Protein 4ZKQ (pdb70)

Structure (mmCIF, N/CA/C/O backbone):
data_4ZKQ
#
_entry.id   4ZKQ
#
_cell.length_a   69.561
_cell.length_b   75.835
_cell.length_c   106.985
_cell.angle_alpha   90.00
_cell.angle_beta   90.00
_cell.angle_gamma   90.00
#
_symmetry.space_group_name_H-M   'P 21 21 21'
#
loop_
_entity.id
_entity.type
_entity.pdbx_description
1 polymer 'Putative uncharacterized protein'
2 branched 2-acetamido-2-deoxy-beta-D-glucopyranose-(1-4)-2-acetamido-2-deoxy-beta-D-glucopyranose
3 water water
#
loop_
_atom_site.group_PDB
_atom_site.id
_atom_site.type_symbol
_atom_site.label_atom_id
_atom_site.label_alt_id
_atom_site.label_comp_id
_atom_site.label_asym_id
_atom_site.label_entity_id
_atom_site.label_seq_id
_atom_site.pdbx_PDB_ins_code
_atom_site.Cartn_x
_atom_site.Cartn_y
_atom_site.Cartn_z
_atom_site.occupancy
_atom_site.B_iso_or_equiv
_atom_site.auth_seq_id
_atom_site.auth_comp_id
_atom_site.auth_asym_id
_atom_site.auth_atom_id
_atom_site.pdbx_PDB_model_num
ATOM 1 N N . ALA A 1 14 ? 60.581 47.427 18.096 1.00 64.06 14 ALA A N 1
ATOM 2 C CA . ALA A 1 14 ? 60.066 48.684 17.562 1.00 72.80 14 ALA A CA 1
ATOM 3 C C . ALA A 1 14 ? 60.664 48.977 16.189 1.00 68.50 14 ALA A C 1
ATOM 4 O O . ALA A 1 14 ? 59.939 49.257 15.233 1.00 52.35 14 ALA A O 1
ATOM 10 N N . SER A 1 15 ? 61.989 48.902 16.104 1.00 65.42 15 SER A N 1
ATOM 11 C CA . SER A 1 15 ? 62.719 49.233 14.883 1.00 69.00 15 SER A CA 1
ATOM 12 C C . SER A 1 15 ? 62.334 48.362 13.684 1.00 64.32 15 SER A C 1
ATOM 13 O O . SER A 1 15 ? 62.460 48.793 12.534 1.00 41.60 15 SER A O 1
ATOM 21 N N . LYS A 1 16 ? 61.865 47.147 13.956 1.00 52.27 16 LYS A N 1
ATOM 22 C CA . LYS A 1 16 ? 61.652 46.146 12.910 1.00 53.70 16 LYS A CA 1
ATOM 23 C C . LYS A 1 16 ? 60.277 46.237 12.249 1.00 49.37 16 LYS A C 1
ATOM 24 O O . LYS A 1 16 ? 60.070 45.688 11.166 1.00 33.24 16 LYS A O 1
ATOM 32 N N . VAL A 1 17 ? 59.341 46.914 12.905 1.00 38.40 17 VAL A N 1
ATOM 33 C CA . VAL A 1 17 ? 57.993 47.081 12.364 1.00 38.91 17 VAL A CA 1
ATOM 34 C C . VAL A 1 17 ? 58.055 47.761 10.998 1.00 21.63 17 VAL A C 1
ATOM 35 O O . VAL A 1 17 ? 58.892 48.636 10.776 1.00 25.06 17 VAL A O 1
ATOM 48 N N . SER A 1 18 ? 57.185 47.355 10.077 1.00 23.32 18 SER A N 1
ATOM 49 C CA . SER A 1 18 ? 57.122 48.010 8.774 1.00 16.03 18 SER A CA 1
ATOM 50 C C . SER A 1 18 ? 56.898 49.505 8.926 1.00 16.84 18 SER A C 1
ATOM 51 O O . SER A 1 18 ? 56.141 49.938 9.793 1.00 16.49 18 SER A O 1
ATOM 59 N N . SER A 1 19 ? 57.562 50.284 8.078 1.00 14.85 19 SER A N 1
ATOM 60 C CA . SER A 1 19 ? 57.435 51.743 8.089 1.00 15.50 19 SER A CA 1
ATOM 61 C C . SER A 1 19 ? 56.464 52.214 7.012 1.00 15.95 19 SER A C 1
ATOM 62 O O . SER A 1 19 ? 56.315 53.421 6.788 1.00 17.04 19 SER A O 1
ATOM 70 N N . ARG A 1 20 ? 55.812 51.259 6.346 1.00 12.85 20 ARG A N 1
ATOM 71 C CA . ARG A 1 20 ? 54.973 51.552 5.187 1.00 14.34 20 ARG A CA 1
ATOM 72 C C . ARG A 1 20 ? 53.510 51.117 5.413 1.00 11.82 20 ARG A C 1
ATOM 73 O O . ARG A 1 20 ? 52.795 50.764 4.473 1.00 11.09 20 ARG A O 1
ATOM 94 N N . LEU A 1 21 ? 53.071 51.178 6.665 1.00 12.70 21 LEU A N 1
ATOM 95 C CA . LEU A 1 21 ? 51.699 50.837 7.045 1.00 9.78 21 LEU A CA 1
ATOM 96 C C . LEU A 1 21 ? 50.812 52.080 7.130 1.00 12.81 21 LEU A C 1
ATOM 97 O O . LEU A 1 21 ? 51.300 53.205 7.041 1.00 11.39 21 LEU A O 1
ATOM 113 N N . LEU A 1 22 ? 49.509 51.877 7.302 1.00 10.51 22 LEU A N 1
ATOM 114 C CA . LEU A 1 22 ? 48.596 52.990 7.535 1.00 12.93 22 LEU A CA 1
ATOM 115 C C . LEU A 1 22 ? 49.011 53.735 8.786 1.00 10.84 22 LEU A C 1
ATOM 116 O O . LEU A 1 22 ? 49.537 53.133 9.719 1.00 10.03 22 LEU A O 1
ATOM 132 N N . THR A 1 23 ? 48.765 55.041 8.808 1.00 11.27 23 THR A N 1
ATOM 133 C CA . THR A 1 23 ? 48.992 55.837 10.009 1.00 10.57 23 THR A CA 1
ATOM 134 C C . THR A 1 23 ? 47.829 56.795 10.184 1.00 10.17 23 THR A C 1
ATOM 135 O O . THR A 1 23 ? 47.042 57.009 9.257 1.00 11.54 23 THR A O 1
ATOM 146 N N . GLN A 1 24 ? 47.720 57.381 11.368 1.00 9.68 24 GLN A N 1
ATOM 147 C CA . GLN A 1 24 ? 46.644 58.326 11.617 1.00 12.06 24 GLN A CA 1
ATOM 148 C C . GLN A 1 24 ? 47.114 59.556 12.378 1.00 16.07 24 GLN A C 1
ATOM 149 O O . GLN A 1 24 ? 48.059 59.487 13.169 1.00 10.82 24 GLN A O 1
ATOM 163 N N . ASP A 1 25 ? 46.465 60.679 12.083 1.00 11.54 25 ASP A N 1
ATOM 164 C CA . ASP A 1 25 ? 46.565 61.902 12.874 1.00 12.47 25 ASP A CA 1
ATOM 165 C C . ASP A 1 25 ? 45.245 62.145 13.573 1.00 14.47 25 ASP A C 1
ATOM 166 O O . ASP A 1 25 ? 44.185 61.964 12.964 1.00 14.12 25 ASP A O 1
ATOM 175 N N . ILE A 1 26 ? 45.298 62.576 14.830 1.00 12.73 26 ILE A N 1
ATOM 176 C CA . ILE A 1 26 ? 44.134 63.194 15.459 1.00 12.62 26 ILE A CA 1
ATOM 177 C C . ILE A 1 26 ? 44.169 64.681 15.127 1.00 13.77 26 ILE A C 1
ATOM 178 O O . ILE A 1 26 ? 45.202 65.332 15.275 1.00 14.00 26 ILE A O 1
ATOM 194 N N . LEU A 1 27 ? 43.045 65.216 14.675 1.00 11.91 27 LEU A N 1
ATOM 195 C CA . LEU A 1 27 ? 43.003 66.602 14.231 1.00 14.85 27 LEU A CA 1
ATOM 196 C C . LEU A 1 27 ? 42.336 67.457 15.298 1.00 17.56 27 LEU A C 1
ATOM 197 O O . LEU A 1 27 ? 41.734 66.939 16.237 1.00 18.83 27 LEU A O 1
ATOM 213 N N . PHE A 1 28 ? 42.454 68.770 15.148 1.00 16.78 28 PHE A N 1
ATOM 214 C CA . PHE A 1 28 ? 41.850 69.705 16.086 1.00 16.97 28 PHE A CA 1
ATOM 215 C C . PHE A 1 28 ? 41.087 70.765 15.306 1.00 20.30 28 PHE A C 1
ATOM 216 O O . PHE A 1 28 ? 41.597 71.857 15.073 1.00 15.49 28 PHE A O 1
ATOM 233 N N . ARG A 1 29 ? 39.866 70.455 14.880 1.00 15.16 29 ARG A N 1
ATOM 234 C CA . ARG A 1 29 ? 39.152 71.399 14.039 1.00 11.03 29 ARG A CA 1
ATOM 235 C C . ARG A 1 29 ? 38.574 72.527 14.892 1.00 16.24 29 ARG A C 1
ATOM 236 O O . ARG A 1 29 ? 38.274 72.360 16.077 1.00 16.06 29 ARG A O 1
ATOM 257 N N . LYS A 1 30 ? 38.447 73.684 14.257 1.00 17.40 30 LYS A N 1
ATOM 258 C CA . LYS A 1 30 ? 38.033 74.918 14.909 1.00 18.81 30 LYS A CA 1
ATOM 259 C C . LYS A 1 30 ? 36.575 74.859 15.350 1.00 17.65 30 LYS A C 1
ATOM 260 O O . LYS A 1 30 ? 36.226 75.333 16.432 1.00 21.12 30 LYS A O 1
ATOM 279 N N . ASP A 1 31 ? 35.736 74.259 14.509 1.00 17.05 31 ASP A N 1
ATOM 280 C CA . ASP A 1 31 ? 34.291 74.209 14.726 1.00 19.46 31 ASP A CA 1
ATOM 281 C C . ASP A 1 31 ? 33.767 72.779 14.683 1.00 19.87 31 ASP A C 1
ATOM 282 O O . ASP A 1 31 ? 33.558 72.202 13.611 1.00 18.49 31 ASP A O 1
ATOM 291 N N . ARG A 1 32 ? 33.529 72.217 15.857 1.00 13.77 32 ARG A N 1
ATOM 292 C CA . ARG A 1 32 ? 33.087 70.834 15.955 1.00 19.68 32 ARG A CA 1
ATOM 293 C C . ARG A 1 32 ? 31.616 70.654 15.582 1.00 30.80 32 ARG A C 1
ATOM 294 O O . ARG A 1 32 ? 31.093 69.539 15.638 1.00 27.17 32 ARG A O 1
ATOM 315 N N A GLN A 1 33 ? 30.962 71.749 15.201 0.46 23.02 33 GLN A N 1
ATOM 316 N N B GLN A 1 33 ? 30.952 71.744 15.204 0.54 22.97 33 GLN A N 1
ATOM 317 C CA A GLN A 1 33 ? 29.584 71.698 14.725 0.46 27.16 33 GLN A CA 1
ATOM 318 C CA B GLN A 1 33 ? 29.577 71.670 14.717 0.54 27.14 33 GLN A CA 1
ATOM 319 C C A GLN A 1 33 ? 29.531 71.770 13.198 0.46 24.96 33 GLN A C 1
ATOM 320 C C B GLN A 1 33 ? 29.528 71.773 13.192 0.54 24.96 33 GLN A C 1
ATOM 321 O O A GLN A 1 33 ? 28.465 71.621 12.602 0.46 26.18 33 GLN A O 1
ATOM 322 O O B GLN A 1 33 ? 28.462 71.648 12.593 0.54 26.19 33 GLN A O 1
ATOM 349 N N . ALA A 1 34 ? 30.683 71.995 12.567 1.00 21.94 34 ALA A N 1
ATOM 350 C CA . ALA A 1 34 ? 30.743 72.133 11.112 1.00 19.44 34 ALA A CA 1
ATOM 351 C C . ALA A 1 34 ? 30.357 70.822 10.446 1.00 22.41 34 ALA A C 1
ATOM 352 O O . ALA A 1 34 ? 30.579 69.750 11.002 1.00 18.96 34 ALA A O 1
ATOM 359 N N . THR A 1 35 ? 29.768 70.922 9.258 1.00 18.78 35 THR A N 1
ATOM 360 C CA . THR A 1 35 ? 29.292 69.757 8.519 1.00 18.85 35 THR A CA 1
ATOM 361 C C . THR A 1 35 ? 29.630 69.890 7.045 1.00 22.58 35 THR A C 1
ATOM 362 O O . THR A 1 35 ? 29.911 70.985 6.559 1.00 27.58 35 THR A O 1
ATOM 373 N N . ILE A 1 36 ? 29.609 68.764 6.341 1.00 20.60 36 ILE A N 1
ATOM 374 C CA . ILE A 1 36 ? 29.820 68.752 4.903 1.00 18.79 36 ILE A CA 1
ATOM 375 C C . ILE A 1 36 ? 28.527 69.140 4.204 1.00 23.78 36 ILE A C 1
ATOM 376 O O . ILE A 1 36 ? 27.481 68.559 4.467 1.00 23.43 36 ILE A O 1
ATOM 392 N N . SER A 1 37 ? 28.613 70.125 3.317 1.00 23.59 37 SER A N 1
ATOM 393 C CA . SER A 1 37 ? 27.467 70.575 2.539 1.00 32.67 37 SER A CA 1
ATOM 394 C C . SER A 1 37 ? 27.494 69.945 1.145 1.00 19.98 37 SER A C 1
ATOM 395 O O . SER A 1 37 ? 28.534 69.934 0.487 1.00 20.34 37 SER A O 1
ATOM 403 N N . LEU A 1 38 ? 26.361 69.400 0.708 1.00 21.86 38 LEU A N 1
ATOM 404 C CA . LEU A 1 38 ? 26.236 68.903 -0.667 1.00 16.79 38 LEU A CA 1
ATOM 405 C C . LEU A 1 38 ? 25.382 69.846 -1.511 1.00 24.65 38 LEU A C 1
ATOM 406 O O . LEU A 1 38 ? 24.399 70.399 -1.019 1.00 29.89 38 LEU A O 1
ATOM 411 N N . PRO A 1 39 ? 25.744 70.024 -2.790 1.00 24.48 39 PRO A N 1
ATOM 412 C CA . PRO A 1 39 ? 26.880 69.352 -3.420 1.00 17.84 39 PRO A CA 1
ATOM 413 C C . PRO A 1 39 ? 28.209 69.931 -2.950 1.00 21.57 39 PRO A C 1
ATOM 414 O O . PRO A 1 39 ? 28.265 71.079 -2.506 1.00 22.05 39 PRO A O 1
ATOM 418 N N . ILE A 1 40 ? 29.266 69.136 -3.047 1.00 19.15 40 ILE A N 1
ATOM 419 C CA . ILE A 1 40 ? 30.593 69.564 -2.629 1.00 17.58 40 ILE A CA 1
ATOM 420 C C . ILE A 1 40 ? 30.999 70.856 -3.327 1.00 26.44 40 ILE A C 1
ATOM 421 O O . ILE A 1 40 ? 30.880 70.974 -4.544 1.00 26.22 40 ILE A O 1
ATOM 437 N N . LYS A 1 41 ? 31.479 71.817 -2.545 1.00 20.67 41 LYS A N 1
ATOM 438 C CA . LYS A 1 41 ? 31.931 73.099 -3.087 1.00 26.27 41 LYS A CA 1
ATOM 439 C C . LYS A 1 41 ? 33.271 73.518 -2.486 1.00 33.43 41 LYS A C 1
ATOM 440 O O . LYS A 1 41 ? 33.689 74.668 -2.623 1.00 28.83 41 LYS A O 1
ATOM 459 N N . LEU A 1 42 ? 33.935 72.576 -1.821 1.00 24.88 42 LEU A N 1
ATOM 460 C CA . LEU A 1 42 ? 35.219 72.829 -1.172 1.00 26.39 42 LEU A CA 1
ATOM 461 C C . LEU A 1 42 ? 36.259 71.828 -1.649 1.00 22.51 42 LEU A C 1
ATOM 462 O O . LEU A 1 42 ? 35.921 70.687 -1.968 1.00 24.89 42 LEU A O 1
ATOM 478 N N . PRO A 1 43 ? 37.535 72.241 -1.699 1.00 23.21 43 PRO A N 1
ATOM 479 C CA . PRO A 1 43 ? 38.557 71.232 -1.987 1.00 23.31 43 PRO A CA 1
ATOM 480 C C . PRO A 1 43 ? 38.673 70.224 -0.847 1.00 16.43 43 PRO A C 1
ATOM 481 O O . PRO A 1 43 ? 38.252 70.517 0.272 1.00 16.01 43 PRO A O 1
ATOM 492 N N . VAL A 1 44 ? 39.245 69.065 -1.141 1.00 18.06 44 VAL A N 1
ATOM 493 C CA . VAL A 1 44 ? 39.410 67.990 -0.166 1.00 18.25 44 VAL A CA 1
ATOM 494 C C . VAL A 1 44 ? 40.053 68.459 1.141 1.00 21.29 44 VAL A C 1
ATOM 495 O O . VAL A 1 44 ? 39.594 68.109 2.227 1.00 14.65 44 VAL A O 1
ATOM 508 N N . GLU A 1 45 ? 41.120 69.247 1.041 1.00 15.85 45 GLU A N 1
ATOM 509 C CA . GLU A 1 45 ? 41.881 69.608 2.227 1.00 19.71 45 GLU A CA 1
ATOM 510 C C . GLU A 1 45 ? 41.069 70.532 3.133 1.00 15.20 45 GLU A C 1
ATOM 511 O O . GLU A 1 45 ? 41.222 70.501 4.355 1.00 17.02 45 GLU A O 1
ATOM 523 N N . ASP A 1 46 ? 40.191 71.336 2.539 1.00 14.33 46 ASP A N 1
ATOM 524 C CA . ASP A 1 46 ? 39.326 72.214 3.312 1.00 14.80 46 ASP A CA 1
ATOM 525 C C . ASP A 1 46 ? 38.215 71.419 3.979 1.00 16.04 46 ASP A C 1
ATOM 526 O O . ASP A 1 46 ? 37.833 71.716 5.106 1.00 12.39 46 ASP A O 1
ATOM 535 N N . ILE A 1 47 ? 37.675 70.431 3.269 1.00 15.97 47 ILE A N 1
ATOM 536 C CA . ILE A 1 47 ? 36.710 69.516 3.872 1.00 15.56 47 ILE A CA 1
ATOM 537 C C . ILE A 1 47 ? 37.328 68.887 5.113 1.00 13.12 47 ILE A C 1
ATOM 538 O O . ILE A 1 47 ? 36.696 68.816 6.167 1.00 14.54 47 ILE A O 1
ATOM 554 N N . ILE A 1 48 ? 38.563 68.413 4.983 1.00 12.26 48 ILE A N 1
ATOM 555 C CA . ILE A 1 48 ? 39.224 67.766 6.106 1.00 11.26 48 ILE A CA 1
ATOM 556 C C . ILE A 1 48 ? 39.418 68.764 7.256 1.00 14.45 48 ILE A C 1
ATOM 557 O O . ILE A 1 48 ? 39.080 68.482 8.412 1.00 13.12 48 ILE A O 1
ATOM 573 N N . THR A 1 49 ? 39.957 69.933 6.926 1.00 14.04 49 THR A N 1
ATOM 574 C CA . THR A 1 49 ? 40.164 70.996 7.912 1.00 13.38 49 THR A CA 1
ATOM 575 C C . THR A 1 49 ? 38.901 71.315 8.695 1.00 13.27 49 THR A C 1
ATOM 576 O O . THR A 1 49 ? 38.942 71.515 9.907 1.00 12.96 49 THR A O 1
ATOM 587 N N . GLN A 1 50 ? 37.773 71.370 8.003 1.00 14.36 50 GLN A N 1
ATOM 588 C CA . GLN A 1 50 ? 36.552 71.831 8.643 1.00 15.48 50 GLN A CA 1
ATOM 589 C C . GLN A 1 50 ? 35.757 70.743 9.372 1.00 15.58 50 GLN A C 1
ATOM 590 O O . GLN A 1 50 ? 35.083 71.057 10.347 1.00 14.95 50 GLN A O 1
ATOM 604 N N . THR A 1 51 ? 35.824 69.486 8.921 1.00 13.90 51 THR A N 1
ATOM 605 C CA . THR A 1 51 ? 34.865 68.471 9.394 1.00 12.62 51 THR A CA 1
ATOM 606 C C . THR A 1 51 ? 35.458 67.158 9.922 1.00 14.67 51 THR A C 1
ATOM 607 O O . THR A 1 51 ? 34.717 66.322 10.440 1.00 12.91 51 THR A O 1
ATOM 618 N N . CYS A 1 52 ? 36.771 66.977 9.812 1.00 11.11 52 CYS A N 1
ATOM 619 C CA . CYS A 1 52 ? 37.418 65.761 10.308 1.00 9.86 52 CYS A CA 1
ATOM 620 C C . CYS A 1 52 ? 38.015 65.936 11.700 1.00 11.17 52 CYS A C 1
ATOM 621 O O . CYS A 1 52 ? 38.644 66.948 11.983 1.00 14.27 52 CYS A O 1
ATOM 628 N N . ASP A 1 53 ? 37.832 64.927 12.552 1.00 11.31 53 ASP A N 1
ATOM 629 C CA . ASP A 1 53 ? 38.412 64.920 13.894 1.00 14.02 53 ASP A CA 1
ATOM 630 C C . ASP A 1 53 ? 39.605 63.979 13.948 1.00 14.29 53 ASP A C 1
ATOM 631 O O . ASP A 1 53 ? 40.437 64.056 14.849 1.00 11.05 53 ASP A O 1
ATOM 640 N N . LYS A 1 54 ? 39.701 63.119 12.942 1.00 10.57 54 LYS A N 1
ATOM 641 C CA . LYS A 1 54 ? 40.768 62.149 12.855 1.00 11.77 54 LYS A CA 1
ATOM 642 C C . LYS A 1 54 ? 40.935 61.769 11.391 1.00 14.73 54 LYS A C 1
ATOM 643 O O . LYS A 1 54 ? 39.957 61.765 10.644 1.00 12.05 54 LYS A O 1
ATOM 662 N N . ILE A 1 55 ? 42.160 61.459 10.975 1.00 9.45 55 ILE A N 1
ATOM 663 C CA . ILE A 1 55 ? 42.381 61.037 9.601 1.00 10.79 55 ILE A CA 1
ATOM 664 C C . ILE A 1 55 ? 43.417 59.914 9.503 1.00 11.32 55 ILE A C 1
ATOM 665 O O . ILE A 1 55 ? 44.448 59.933 10.169 1.00 10.87 55 ILE A O 1
ATOM 681 N N . THR A 1 56 ? 43.093 58.926 8.677 1.00 12.91 56 THR A N 1
ATOM 682 C CA . THR A 1 56 ? 43.963 57.791 8.411 1.00 10.79 56 THR A CA 1
ATOM 683 C C . THR A 1 56 ? 44.472 57.930 6.988 1.00 14.22 56 THR A C 1
ATOM 684 O O . THR A 1 56 ? 43.699 58.240 6.088 1.00 12.54 56 THR A O 1
ATOM 695 N N . TYR A 1 57 ? 45.775 57.739 6.798 1.00 12.22 57 TYR A N 1
ATOM 696 C CA . TYR A 1 57 ? 46.388 57.828 5.479 1.00 11.97 57 TYR A CA 1
ATOM 697 C C . TYR A 1 57 ? 46.659 56.430 4.924 1.00 11.24 57 TYR A C 1
ATOM 698 O O . TYR A 1 57 ? 47.070 55.532 5.661 1.00 11.86 57 TYR A O 1
ATOM 716 N N . GLY A 1 58 ? 46.423 56.241 3.633 1.00 13.12 58 GLY A N 1
ATOM 717 C CA . GLY A 1 58 ? 46.701 54.958 3.006 1.00 13.15 58 GLY A CA 1
ATOM 718 C C . GLY A 1 58 ? 46.828 55.036 1.497 1.00 13.26 58 GLY A C 1
ATOM 719 O O . GLY A 1 58 ? 46.685 56.102 0.907 1.00 11.51 58 GLY A O 1
ATOM 723 N N . PRO A 1 59 ? 47.122 53.894 0.860 1.00 10.94 59 PRO A N 1
ATOM 724 C CA . PRO A 1 59 ? 47.301 53.807 -0.586 1.00 14.30 59 PRO A CA 1
ATOM 725 C C . PRO A 1 59 ? 45.999 53.504 -1.318 1.00 12.50 59 PRO A C 1
ATOM 726 O O . PRO A 1 59 ? 45.270 52.606 -0.902 1.00 14.03 59 PRO A O 1
ATOM 737 N N . LEU A 1 60 ? 45.734 54.228 -2.399 1.00 16.53 60 LEU A N 1
ATOM 738 C CA . LEU A 1 60 ? 44.617 53.909 -3.280 1.00 15.26 60 LEU A CA 1
ATOM 739 C C . LEU A 1 60 ? 45.062 52.860 -4.289 1.00 20.21 60 LEU A C 1
ATOM 740 O O . LEU A 1 60 ? 45.915 53.135 -5.128 1.00 18.23 60 LEU A O 1
ATOM 756 N N . LYS A 1 61 ? 44.493 51.660 -4.191 1.00 14.35 61 LYS A N 1
ATOM 757 C CA . LYS A 1 61 ? 44.859 50.550 -5.067 1.00 14.98 61 LYS A CA 1
ATOM 758 C C . LYS A 1 61 ? 43.664 49.987 -5.829 1.00 25.09 61 LYS A C 1
ATOM 759 O O . LYS A 1 61 ? 42.559 49.899 -5.291 1.00 20.36 61 LYS A O 1
ATOM 778 N N . PHE A 1 62 ? 43.912 49.584 -7.073 1.00 21.16 62 PHE A N 1
ATOM 779 C CA . PHE A 1 62 ? 42.900 48.953 -7.915 1.00 21.70 62 PHE A CA 1
ATOM 780 C C . PHE A 1 62 ? 43.323 47.549 -8.336 1.00 27.65 62 PHE A C 1
ATOM 781 O O . PHE A 1 62 ? 44.505 47.291 -8.558 1.00 27.34 62 PHE A O 1
ATOM 798 N N . LEU A 1 63 ? 42.346 46.650 -8.430 1.00 24.82 63 LEU A N 1
ATOM 799 C CA . LEU A 1 63 ? 42.535 45.327 -9.016 1.00 26.26 63 LEU A CA 1
ATOM 800 C C . LEU A 1 63 ? 41.625 45.174 -10.225 1.00 31.13 63 LEU A C 1
ATOM 801 O O . LEU A 1 63 ? 40.510 45.699 -10.239 1.00 21.05 63 LEU A O 1
ATOM 817 N N . ASP A 1 64 ? 42.088 44.450 -11.238 1.00 35.40 64 ASP A N 1
ATOM 818 C CA . ASP A 1 64 ? 41.245 44.184 -12.391 1.00 29.20 64 ASP A CA 1
ATOM 819 C C . ASP A 1 64 ? 40.283 43.064 -12.023 1.00 25.65 64 ASP A C 1
ATOM 820 O O . ASP A 1 64 ? 40.688 41.918 -11.846 1.00 29.70 64 ASP A O 1
ATOM 829 N N . LEU A 1 65 ? 39.010 43.418 -11.886 1.00 27.24 65 LEU A N 1
ATOM 830 C CA . LEU A 1 65 ? 37.983 42.488 -11.434 1.00 32.20 65 LEU A CA 1
ATOM 831 C C . LEU A 1 65 ? 36.713 42.686 -12.247 1.00 30.18 65 LEU A C 1
ATOM 832 O O . LEU A 1 65 ? 36.274 43.822 -12.449 1.00 29.78 65 LEU A O 1
ATOM 848 N N . LEU A 1 66 ? 36.121 41.583 -12.699 1.00 31.75 66 LEU A N 1
ATOM 849 C CA . LEU A 1 66 ? 34.924 41.636 -13.531 1.00 33.08 66 LEU A CA 1
ATOM 850 C C . LEU A 1 66 ? 35.068 42.698 -14.621 1.00 30.23 66 LEU A C 1
ATOM 851 O O . LEU A 1 66 ? 34.151 43.471 -14.877 1.00 31.07 66 LEU A O 1
ATOM 867 N N . GLU A 1 67 ? 36.260 42.742 -15.211 1.00 25.29 67 GLU A N 1
ATOM 868 C CA . GLU A 1 67 ? 36.557 43.525 -16.417 1.00 27.10 67 GLU A CA 1
ATOM 869 C C . GLU A 1 67 ? 36.683 45.045 -16.226 1.00 33.94 67 GLU A C 1
ATOM 870 O O . GLU A 1 67 ? 36.671 45.795 -17.205 1.00 28.64 67 GLU A O 1
ATOM 882 N N . LYS A 1 68 ? 36.834 45.498 -14.984 1.00 35.16 68 LYS A N 1
ATOM 883 C CA . LYS A 1 68 ? 37.178 46.898 -14.717 1.00 27.94 68 LYS A CA 1
ATOM 884 C C . LYS A 1 68 ? 38.149 47.003 -13.549 1.00 24.56 68 LYS A C 1
ATOM 885 O O . LYS A 1 68 ? 38.213 46.109 -12.703 1.00 24.10 68 LYS A O 1
ATOM 904 N N A GLU A 1 69 ? 38.909 48.092 -13.510 0.55 25.93 69 GLU A N 1
ATOM 905 N N B GLU A 1 69 ? 38.900 48.099 -13.508 0.45 25.94 69 GLU A N 1
ATOM 906 C CA A GLU A 1 69 ? 39.767 48.377 -12.367 0.55 24.36 69 GLU A CA 1
ATOM 907 C CA B GLU A 1 69 ? 39.760 48.390 -12.368 0.45 24.38 69 GLU A CA 1
ATOM 908 C C A GLU A 1 69 ? 38.887 48.720 -11.174 0.55 23.72 69 GLU A C 1
ATOM 909 C C B GLU A 1 69 ? 38.874 48.712 -11.176 0.45 23.74 69 GLU A C 1
ATOM 910 O O A GLU A 1 69 ? 38.048 49.613 -11.258 0.55 22.17 69 GLU A O 1
ATOM 911 O O B GLU A 1 69 ? 38.017 49.587 -11.262 0.45 22.19 69 GLU A O 1
ATOM 934 N N . THR A 1 70 ? 39.084 48.001 -10.072 1.00 20.72 70 THR A N 1
ATOM 935 C CA . THR A 1 70 ? 38.202 48.086 -8.916 1.00 21.88 70 THR A CA 1
ATOM 936 C C . THR A 1 70 ? 38.958 48.368 -7.620 1.00 22.20 70 THR A C 1
ATOM 937 O O . THR A 1 70 ? 39.932 47.681 -7.309 1.00 20.11 70 THR A O 1
ATOM 948 N N . ALA A 1 71 ? 38.495 49.371 -6.872 1.00 18.86 71 ALA A N 1
ATOM 949 C CA . ALA A 1 71 ? 39.016 49.669 -5.537 1.00 17.23 71 ALA A CA 1
ATOM 950 C C . ALA A 1 71 ? 37.927 49.414 -4.503 1.00 18.16 71 ALA A C 1
ATOM 951 O O . ALA A 1 71 ? 36.753 49.696 -4.744 1.00 19.06 71 ALA A O 1
ATOM 958 N N . VAL A 1 72 ? 38.325 48.867 -3.365 1.00 16.89 72 VAL A N 1
ATOM 959 C CA . VAL A 1 72 ? 37.403 48.541 -2.290 1.00 16.99 72 VAL A CA 1
ATOM 960 C C . VAL A 1 72 ? 37.902 49.209 -1.022 1.00 19.80 72 VAL A C 1
ATOM 961 O O . VAL A 1 72 ? 38.930 48.822 -0.471 1.00 13.67 72 VAL A O 1
ATOM 974 N N . LEU A 1 73 ? 37.165 50.220 -0.573 1.00 15.04 73 LEU A N 1
ATOM 975 C CA . LEU A 1 73 ? 37.583 51.039 0.562 1.00 15.14 73 LEU A CA 1
ATOM 976 C C . LEU A 1 73 ? 36.649 50.857 1.759 1.00 14.92 73 LEU A C 1
ATOM 977 O O . LEU A 1 73 ? 35.430 50.832 1.603 1.00 14.93 73 LEU A O 1
ATOM 993 N N . PRO A 1 74 ? 37.216 50.718 2.965 1.00 16.01 74 PRO A N 1
ATOM 994 C CA . PRO A 1 74 ? 36.356 50.655 4.144 1.00 13.54 74 PRO A CA 1
ATOM 995 C C . PRO A 1 74 ? 35.817 52.036 4.488 1.00 18.03 74 PRO A C 1
ATOM 996 O O . PRO A 1 74 ? 36.566 53.005 4.367 1.00 15.43 74 PRO A O 1
ATOM 1007 N N . LEU A 1 75 ? 34.562 52.138 4.914 1.00 12.66 75 LEU A N 1
ATOM 1008 C CA . LEU A 1 75 ? 34.037 53.440 5.306 1.00 13.35 75 LEU A CA 1
ATOM 1009 C C . LEU A 1 75 ? 34.711 53.890 6.601 1.00 20.54 75 LEU A C 1
ATOM 1010 O O . LEU A 1 75 ? 34.866 55.085 6.832 1.00 19.96 75 LEU A O 1
ATOM 1026 N N . SER A 1 76 ? 35.145 52.930 7.420 1.00 15.61 76 SER A N 1
ATOM 1027 C CA . SER A 1 76 ? 36.029 53.222 8.549 1.00 23.74 76 SER A CA 1
ATOM 1028 C C . SER A 1 76 ? 37.109 52.137 8.661 1.00 22.40 76 SER A C 1
ATOM 1029 O O . SER A 1 76 ? 36.774 50.958 8.711 1.00 17.81 76 SER A O 1
ATOM 1037 N N . THR A 1 77 ? 38.393 52.502 8.699 1.00 19.33 77 THR A N 1
ATOM 1038 C CA . THR A 1 77 ? 39.424 51.469 8.828 1.00 21.93 77 THR A CA 1
ATOM 1039 C C . THR A 1 77 ? 39.474 50.877 10.233 1.00 17.97 77 THR A C 1
ATOM 1040 O O . THR A 1 77 ? 39.846 49.720 10.411 1.00 23.35 77 THR A O 1
ATOM 1044 N N . ASP A 1 78 ? 39.072 51.652 11.231 1.00 15.79 78 ASP A N 1
ATOM 1045 C CA . ASP A 1 78 ? 39.224 51.188 12.602 1.00 21.56 78 ASP A CA 1
ATOM 1046 C C . ASP A 1 78 ? 37.928 50.647 13.192 1.00 23.70 78 ASP A C 1
ATOM 1047 O O . ASP A 1 78 ? 36.825 50.972 12.744 1.00 21.11 78 ASP A O 1
ATOM 1052 N N . ILE A 1 79 ? 38.084 49.813 14.210 1.00 18.36 79 ILE A N 1
ATOM 1053 C CA . ILE A 1 79 ? 36.954 49.296 14.947 1.00 43.42 79 ILE A CA 1
ATOM 1054 C C . ILE A 1 79 ? 36.670 50.258 16.084 1.00 57.37 79 ILE A C 1
ATOM 1055 O O . ILE A 1 79 ? 37.546 50.517 16.923 1.00 27.95 79 ILE A O 1
ATOM 1060 N N . THR A 1 80 ? 35.471 50.832 16.085 1.00 25.06 80 THR A N 1
ATOM 1061 C CA . THR A 1 80 ? 34.991 51.504 17.289 1.00 19.31 80 THR A CA 1
ATOM 1062 C C . THR A 1 80 ? 33.650 50.897 17.660 1.00 18.93 80 THR A C 1
ATOM 1063 O O . THR A 1 80 ? 33.521 50.264 18.700 1.00 20.47 80 THR A O 1
ATOM 1067 N N . CYS A 1 81 ? 32.658 51.105 16.802 1.00 18.29 81 CYS A N 1
ATOM 1068 C CA . CYS A 1 81 ? 31.320 50.554 16.991 1.00 17.76 81 CYS A CA 1
ATOM 1069 C C . CYS A 1 81 ? 30.839 49.871 15.707 1.00 23.92 81 CYS A C 1
ATOM 1070 O O . CYS A 1 81 ? 30.220 50.509 14.862 1.00 19.32 81 CYS A O 1
ATOM 1077 N N . PRO A 1 82 ? 31.119 48.570 15.563 1.00 21.04 82 PRO A N 1
ATOM 1078 C CA . PRO A 1 82 ? 30.819 47.852 14.317 1.00 20.11 82 PRO A CA 1
ATOM 1079 C C . PRO A 1 82 ? 29.372 47.969 13.836 1.00 19.66 82 PRO A C 1
ATOM 1080 O O . PRO A 1 82 ? 29.160 48.056 12.624 1.00 23.70 82 PRO A O 1
ATOM 1091 N N . ALA A 1 83 ? 28.406 48.000 14.750 1.00 18.21 83 ALA A N 1
ATOM 1092 C CA . ALA A 1 83 ? 26.994 47.967 14.371 1.00 25.86 83 ALA A CA 1
ATOM 1093 C C . ALA A 1 83 ? 26.368 49.357 14.256 1.00 27.99 83 ALA A C 1
ATOM 1094 O O . ALA A 1 83 ? 25.279 49.495 13.702 1.00 21.31 83 ALA A O 1
ATOM 1101 N N . CYS A 1 84 ? 27.053 50.378 14.770 1.00 21.25 84 CYS A N 1
ATOM 1102 C CA . CYS A 1 84 ? 26.543 51.755 14.729 1.00 19.29 84 CYS A CA 1
ATOM 1103 C C . CYS A 1 84 ? 26.375 52.250 13.294 1.00 22.28 84 CYS A C 1
ATOM 1104 O O . CYS A 1 84 ? 27.253 52.055 12.459 1.00 20.55 84 CYS A O 1
ATOM 1111 N N . LEU A 1 85 ? 25.247 52.892 13.011 1.00 17.83 85 LEU A N 1
ATOM 1112 C CA . LEU A 1 85 ? 25.038 53.514 11.709 1.00 16.27 85 LEU A CA 1
ATOM 1113 C C . LEU A 1 85 ? 25.736 54.864 11.633 1.00 19.10 85 LEU A C 1
ATOM 1114 O O . LEU A 1 85 ? 25.813 55.592 12.618 1.00 15.98 85 LEU A O 1
ATOM 1130 N N . GLY A 1 86 ? 26.229 55.190 10.445 1.00 19.86 86 GLY A N 1
ATOM 1131 C CA . GLY A 1 86 ? 26.849 56.475 10.198 1.00 19.80 86 GLY A CA 1
ATOM 1132 C C . GLY A 1 86 ? 26.594 56.903 8.771 1.00 17.34 86 GLY A C 1
ATOM 1133 O O . GLY A 1 86 ? 26.102 56.117 7.966 1.00 17.33 86 GLY A O 1
ATOM 1137 N N . ARG A 1 87 ? 26.919 58.154 8.462 1.00 13.90 87 ARG A N 1
ATOM 1138 C CA . ARG A 1 87 ? 26.810 58.666 7.104 1.00 14.03 87 ARG A CA 1
ATOM 1139 C C . ARG A 1 87 ? 28.198 58.938 6.556 1.00 16.29 87 ARG A C 1
ATOM 1140 O O . ARG A 1 87 ? 29.005 59.606 7.200 1.00 15.72 87 ARG A O 1
ATOM 1161 N N . ALA A 1 88 ? 28.475 58.395 5.378 1.00 13.58 88 ALA A N 1
ATOM 1162 C CA . ALA A 1 88 ? 29.767 58.584 4.737 1.00 14.76 88 ALA A CA 1
ATOM 1163 C C . ALA A 1 88 ? 29.627 59.443 3.493 1.00 12.72 88 ALA A C 1
ATOM 1164 O O . ALA A 1 88 ? 28.653 59.323 2.756 1.00 14.08 88 ALA A O 1
ATOM 1171 N N . VAL A 1 89 ? 30.598 60.320 3.278 1.00 9.02 89 VAL A N 1
ATOM 1172 C CA . VAL A 1 89 ? 30.750 60.990 2.000 1.00 13.20 89 VAL A CA 1
ATOM 1173 C C . VAL A 1 89 ? 32.112 60.647 1.412 1.00 15.38 89 VAL A C 1
ATOM 1174 O O . VAL A 1 89 ? 33.158 60.900 2.023 1.00 11.24 89 VAL A O 1
ATOM 1187 N N . LEU A 1 90 ? 32.065 60.047 0.228 1.00 13.01 90 LEU A N 1
ATOM 1188 C CA . LEU A 1 90 ? 33.234 59.797 -0.606 1.00 12.90 90 LEU A CA 1
ATOM 1189 C C . LEU A 1 90 ? 33.485 61.005 -1.501 1.00 17.08 90 LEU A C 1
ATOM 1190 O O . LEU A 1 90 ? 32.580 61.463 -2.189 1.00 12.86 90 LEU A O 1
ATOM 1206 N N . VAL A 1 91 ? 34.705 61.529 -1.480 1.00 12.35 91 VAL A N 1
ATOM 1207 C CA . VAL A 1 91 ? 35.089 62.628 -2.363 1.00 12.61 91 VAL A CA 1
ATOM 1208 C C . VAL A 1 91 ? 36.411 62.302 -3.035 1.00 19.32 91 VAL A C 1
ATOM 1209 O O . VAL A 1 91 ? 37.429 62.146 -2.363 1.00 16.45 91 VAL A O 1
ATOM 1222 N N . GLY A 1 92 ? 36.391 62.200 -4.359 1.00 16.56 92 GLY A N 1
ATOM 1223 C CA . GLY A 1 92 ? 37.569 61.807 -5.109 1.00 13.15 92 GLY A CA 1
ATOM 1224 C C . GLY A 1 92 ? 38.014 62.878 -6.071 1.00 17.28 92 GLY A C 1
ATOM 1225 O O . GLY A 1 92 ? 37.200 63.656 -6.573 1.00 17.57 92 GLY A O 1
ATOM 1229 N N . LYS A 1 93 ? 39.316 62.925 -6.313 1.00 19.23 93 LYS A N 1
ATOM 1230 C CA . LYS A 1 93 ? 39.879 63.859 -7.274 1.00 24.10 93 LYS A CA 1
ATOM 1231 C C . LYS A 1 93 ? 40.055 63.173 -8.620 1.00 22.55 93 LYS A C 1
ATOM 1232 O O . LYS A 1 93 ? 40.680 62.117 -8.709 1.00 22.80 93 LYS A O 1
ATOM 1251 N N . TRP A 1 94 ? 39.491 63.788 -9.657 1.00 18.48 94 TRP A N 1
ATOM 1252 C CA . TRP A 1 94 ? 39.504 63.241 -11.009 1.00 23.70 94 TRP A CA 1
ATOM 1253 C C . TRP A 1 94 ? 40.420 64.072 -11.899 1.00 26.00 94 TRP A C 1
ATOM 1254 O O . TRP A 1 94 ? 40.212 65.268 -12.062 1.00 23.60 94 TRP A O 1
ATOM 1275 N N . GLU A 1 95 ? 41.446 63.440 -12.453 1.00 27.68 95 GLU A N 1
ATOM 1276 C CA . GLU A 1 95 ? 42.342 64.128 -13.377 1.00 37.23 95 GLU A CA 1
ATOM 1277 C C . GLU A 1 95 ? 43.072 63.096 -14.213 1.00 31.32 95 GLU A C 1
ATOM 1278 O O . GLU A 1 95 ? 43.995 62.437 -13.742 1.00 30.29 95 GLU A O 1
ATOM 1290 N N . CYS A 1 96 ? 42.612 62.933 -15.446 1.00 33.56 96 CYS A N 1
ATOM 1291 C CA . CYS A 1 96 ? 43.180 61.958 -16.361 1.00 40.48 96 CYS A CA 1
ATOM 1292 C C . CYS A 1 96 ? 44.440 62.508 -17.016 1.00 37.59 96 CYS A C 1
ATOM 1293 O O . CYS A 1 96 ? 44.438 63.649 -17.481 1.00 46.99 96 CYS A O 1
ATOM 1300 N N . PRO A 1 97 ? 45.523 61.711 -17.050 1.00 37.41 97 PRO A N 1
ATOM 1301 C CA . PRO A 1 97 ? 46.664 62.083 -17.895 1.00 57.06 97 PRO A CA 1
ATOM 1302 C C . PRO A 1 97 ? 46.245 62.406 -19.331 1.00 58.82 97 PRO A C 1
ATOM 1303 O O . PRO A 1 97 ? 45.167 61.997 -19.769 1.00 62.38 97 PRO A O 1
ATOM 1314 N N . ALA A 1 98 ? 47.090 63.133 -20.054 1.00 69.43 98 ALA A N 1
ATOM 1315 C CA . ALA A 1 98 ? 46.762 63.554 -21.412 1.00 62.62 98 ALA A CA 1
ATOM 1316 C C . ALA A 1 98 ? 46.549 62.358 -22.336 1.00 58.24 98 ALA A C 1
ATOM 1317 O O . ALA A 1 98 ? 45.659 62.370 -23.186 1.00 63.04 98 ALA A O 1
ATOM 1324 N N . HIS A 1 99 ? 47.356 61.319 -22.150 1.00 57.79 99 HIS A N 1
ATOM 1325 C CA . HIS A 1 99 ? 47.372 60.186 -23.071 1.00 65.67 99 HIS A CA 1
ATOM 1326 C C . HIS A 1 99 ? 46.247 59.178 -22.828 1.00 62.10 99 HIS A C 1
ATOM 1327 O O . HIS A 1 99 ? 45.990 58.321 -23.675 1.00 57.17 99 HIS A O 1
ATOM 1342 N N . VAL A 1 100 ? 45.579 59.276 -21.683 1.00 58.50 100 VAL A N 1
ATOM 1343 C CA . VAL A 1 100 ? 44.512 58.336 -21.357 1.00 61.09 100 VAL A CA 1
ATOM 1344 C C . VAL A 1 100 ? 43.158 58.947 -21.715 1.00 70.64 100 VAL A C 1
ATOM 1345 O O . VAL A 1 100 ? 42.890 60.118 -21.426 1.00 55.53 100 VAL A O 1
ATOM 1358 N N . ALA A 1 101 ? 42.319 58.139 -22.360 1.00 59.39 101 ALA A N 1
ATOM 1359 C CA . ALA A 1 101 ? 41.026 58.588 -22.869 1.00 55.25 101 ALA A CA 1
ATOM 1360 C C . ALA A 1 101 ? 39.883 57.944 -22.098 1.00 54.33 101 ALA A C 1
ATOM 1361 O O . ALA A 1 101 ? 39.257 56.996 -22.574 1.00 54.00 101 ALA A O 1
ATOM 1368 N N . VAL A 1 102 ? 39.621 58.464 -20.905 1.00 51.91 102 VAL A N 1
ATOM 1369 C CA . VAL A 1 102 ? 38.544 57.959 -20.067 1.00 44.76 102 VAL A CA 1
ATOM 1370 C C . VAL A 1 102 ? 37.638 59.121 -19.707 1.00 33.17 102 VAL A C 1
ATOM 1371 O O . VAL A 1 102 ? 38.106 60.191 -19.316 1.00 38.52 102 VAL A O 1
ATOM 1384 N N . ASN A 1 103 ? 36.337 58.910 -19.868 1.00 37.33 103 ASN A N 1
ATOM 1385 C CA . ASN A 1 103 ? 35.351 59.940 -19.577 1.00 41.10 103 ASN A CA 1
ATOM 1386 C C . ASN A 1 103 ? 34.898 59.836 -18.127 1.00 30.41 103 ASN A C 1
ATOM 1387 O O . ASN A 1 103 ? 34.940 58.757 -17.538 1.00 29.05 103 ASN A O 1
ATOM 1398 N N . GLU A 1 104 ? 34.467 60.959 -17.563 1.00 30.67 104 GLU A N 1
ATOM 1399 C CA . GLU A 1 104 ? 33.914 60.985 -16.212 1.00 32.50 104 GLU A CA 1
ATOM 1400 C C . GLU A 1 104 ? 32.785 59.968 -16.069 1.00 33.34 104 GLU A C 1
ATOM 1401 O O . GLU A 1 104 ? 32.603 59.374 -15.007 1.00 25.78 104 GLU A O 1
ATOM 1413 N N . SER A 1 105 ? 32.047 59.757 -17.154 1.00 28.71 105 SER A N 1
ATOM 1414 C CA . SER A 1 105 ? 30.900 58.854 -17.148 1.00 30.18 105 SER A CA 1
ATOM 1415 C C . SER A 1 105 ? 31.300 57.387 -17.099 1.00 24.72 105 SER A C 1
ATOM 1416 O O . SER A 1 105 ? 30.456 56.520 -16.885 1.00 24.94 105 SER A O 1
ATOM 1424 N N . ASP A 1 106 ? 32.581 57.104 -17.305 1.00 23.96 106 ASP A N 1
ATOM 1425 C CA . ASP A 1 106 ? 33.079 55.736 -17.209 1.00 24.29 106 ASP A CA 1
ATOM 1426 C C . ASP A 1 106 ? 33.313 55.301 -15.763 1.00 21.69 106 ASP A C 1
ATOM 1427 O O . ASP A 1 106 ? 33.504 54.116 -15.489 1.00 24.54 106 ASP A O 1
ATOM 1436 N N . LEU A 1 107 ? 33.323 56.265 -14.846 1.00 22.84 107 LEU A N 1
ATOM 1437 C CA . LEU A 1 107 ? 33.499 55.973 -13.424 1.00 19.98 107 LEU A CA 1
ATOM 1438 C C . LEU A 1 107 ? 32.164 55.694 -12.757 1.00 17.43 107 LEU A C 1
ATOM 1439 O O . LEU A 1 107 ? 31.233 56.487 -12.876 1.00 19.35 107 LEU A O 1
ATOM 1455 N N . THR A 1 108 ? 32.075 54.578 -12.040 1.00 18.65 108 THR A N 1
ATOM 1456 C CA . THR A 1 108 ? 30.931 54.338 -11.176 1.00 21.89 108 THR A CA 1
ATOM 1457 C C . THR A 1 108 ? 31.385 53.975 -9.765 1.00 19.99 108 THR A C 1
ATOM 1458 O O . THR A 1 108 ? 32.512 53.523 -9.549 1.00 18.02 108 THR A O 1
ATOM 1469 N N . VAL A 1 109 ? 30.495 54.187 -8.805 1.00 19.59 109 VAL A N 1
ATOM 1470 C CA . VAL A 1 109 ? 30.763 53.820 -7.430 1.00 16.25 109 VAL A CA 1
ATOM 1471 C C . VAL A 1 109 ? 29.501 53.280 -6.810 1.00 17.12 109 VAL A C 1
ATOM 1472 O O . VAL A 1 109 ? 28.399 53.599 -7.253 1.00 16.08 109 VAL A O 1
ATOM 1485 N N . PHE A 1 110 ? 29.659 52.449 -5.791 1.00 17.63 110 PHE A N 1
ATOM 1486 C CA . PHE A 1 110 ? 28.527 52.076 -4.969 1.00 20.37 110 PHE A CA 1
ATOM 1487 C C . PHE A 1 110 ? 28.964 51.877 -3.531 1.00 17.25 110 PHE A C 1
ATOM 1488 O O . PHE A 1 110 ? 30.151 51.818 -3.214 1.00 16.51 110 PHE A O 1
ATOM 1505 N N . GLY A 1 111 ? 27.979 51.807 -2.655 1.00 14.37 111 GLY A N 1
ATOM 1506 C CA . GLY A 1 111 ? 28.232 51.629 -1.244 1.00 12.18 111 GLY A CA 1
ATOM 1507 C C . GLY A 1 111 ? 26.928 51.298 -0.572 1.00 17.20 111 GLY A C 1
ATOM 1508 O O . GLY A 1 111 ? 25.925 51.082 -1.249 1.00 16.93 111 GLY A O 1
ATOM 1512 N N . PRO A 1 112 ? 26.928 51.260 0.762 1.00 15.84 112 PRO A N 1
ATOM 1513 C CA . PRO A 1 112 ? 25.675 50.945 1.439 1.00 15.27 112 PRO A CA 1
ATOM 1514 C C . PRO A 1 112 ? 24.642 52.044 1.210 1.00 16.08 112 PRO A C 1
ATOM 1515 O O . PRO A 1 112 ? 24.949 53.225 1.375 1.00 15.23 112 PRO A O 1
ATOM 1526 N N . ASN A 1 113 ? 23.442 51.631 0.821 1.00 15.64 113 ASN A N 1
ATOM 1527 C CA . ASN A 1 113 ? 22.296 52.513 0.614 1.00 20.28 113 ASN A CA 1
ATOM 1528 C C . ASN A 1 113 ? 22.338 53.227 -0.733 1.00 20.43 113 ASN A C 1
ATOM 1529 O O . ASN A 1 113 ? 21.475 54.056 -1.012 1.00 22.74 113 ASN A O 1
ATOM 1540 N N . LYS A 1 114 ? 23.321 52.914 -1.575 1.00 17.76 114 LYS A N 1
ATOM 1541 C CA . LYS A 1 114 ? 23.455 53.628 -2.847 1.00 15.77 114 LYS A CA 1
ATOM 1542 C C . LYS A 1 114 ? 23.956 52.725 -3.963 1.00 25.29 114 LYS A C 1
ATOM 1543 O O . LYS A 1 114 ? 25.106 52.299 -3.969 1.00 22.00 114 LYS A O 1
ATOM 1562 N N . GLU A 1 115 ? 23.074 52.474 -4.923 1.00 17.29 115 GLU A N 1
ATOM 1563 C CA . GLU A 1 115 ? 23.350 51.597 -6.055 1.00 25.32 115 GLU A CA 1
ATOM 1564 C C . GLU A 1 115 ? 24.491 52.100 -6.930 1.00 17.52 115 GLU A C 1
ATOM 1565 O O . GLU A 1 115 ? 24.808 53.289 -6.931 1.00 16.30 115 GLU A O 1
ATOM 1577 N N . GLU A 1 116 ? 25.089 51.188 -7.696 1.00 16.87 116 GLU A N 1
ATOM 1578 C CA . GLU A 1 116 ? 26.129 51.561 -8.647 1.00 16.96 116 GLU A CA 1
ATOM 1579 C C . GLU A 1 116 ? 25.647 52.659 -9.575 1.00 19.27 116 GLU A C 1
ATOM 1580 O O . GLU A 1 116 ? 24.596 52.550 -10.199 1.00 21.46 116 GLU A O 1
ATOM 1592 N N . HIS A 1 117 ? 26.437 53.724 -9.662 1.00 16.19 117 HIS A N 1
ATOM 1593 C CA . HIS A 1 117 ? 26.047 54.912 -10.404 1.00 15.28 117 HIS A CA 1
ATOM 1594 C C . HIS A 1 117 ? 27.275 55.734 -10.744 1.00 18.19 117 HIS A C 1
ATOM 1595 O O . HIS A 1 117 ? 28.308 55.603 -10.099 1.00 18.49 117 HIS A O 1
ATOM 1610 N N . VAL A 1 118 ? 27.151 56.592 -11.745 1.00 19.47 118 VAL A N 1
ATOM 1611 C CA . VAL A 1 118 ? 28.165 57.600 -12.018 1.00 20.26 118 VAL A CA 1
ATOM 1612 C C . VAL A 1 118 ? 28.058 58.690 -10.951 1.00 18.45 118 VAL A C 1
ATOM 1613 O O . VAL A 1 118 ? 27.020 59.347 -10.859 1.00 19.93 118 VAL A O 1
ATOM 1626 N N . PRO A 1 119 ? 29.125 58.895 -10.150 1.00 15.75 119 PRO A N 1
ATOM 1627 C CA . PRO A 1 119 ? 29.021 59.866 -9.054 1.00 14.42 119 PRO A CA 1
ATOM 1628 C C . PRO A 1 119 ? 28.806 61.271 -9.573 1.00 15.89 119 PRO A C 1
ATOM 1629 O O . PRO A 1 119 ? 29.054 61.544 -10.748 1.00 17.77 119 PRO A O 1
ATOM 1640 N N . GLN A 1 120 ? 28.330 62.150 -8.705 1.00 18.05 120 GLN A N 1
ATOM 1641 C CA . GLN A 1 120 ? 28.108 63.533 -9.074 1.00 16.81 120 GLN A CA 1
ATOM 1642 C C . GLN A 1 120 ? 29.449 64.254 -9.151 1.00 22.57 120 GLN A C 1
ATOM 1643 O O . GLN A 1 120 ? 30.269 64.131 -8.242 1.00 17.13 120 GLN A O 1
ATOM 1657 N N . PHE A 1 121 ? 29.677 64.978 -10.245 1.00 20.45 121 PHE A N 1
ATOM 1658 C CA . PHE A 1 121 ? 30.925 65.718 -10.436 1.00 18.45 121 PHE A CA 1
ATOM 1659 C C . PHE A 1 121 ? 30.732 67.206 -10.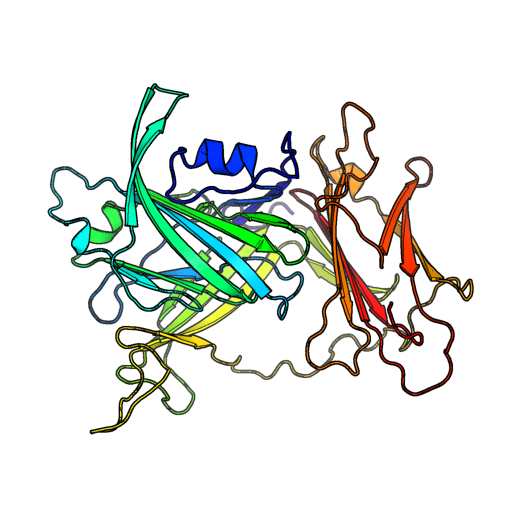199 1.00 24.64 121 PHE A C 1
ATOM 1660 O O . PHE A 1 121 ? 29.674 67.761 -10.493 1.00 26.46 121 PHE A O 1
ATOM 1677 N N . VAL A 1 122 ? 31.767 67.841 -9.657 1.00 24.11 122 VAL A N 1
ATOM 1678 C CA . VAL A 1 122 ? 31.788 69.282 -9.462 1.00 21.87 122 VAL A CA 1
ATOM 1679 C C . VAL A 1 122 ? 33.175 69.815 -9.776 1.00 24.58 122 VAL A C 1
ATOM 1680 O O . VAL A 1 122 ? 34.148 69.061 -9.803 1.00 18.98 122 VAL A O 1
ATOM 1693 N N . THR A 1 123 ? 33.252 71.116 -10.022 1.00 32.34 123 THR A N 1
ATOM 1694 C CA . THR A 1 123 ? 34.526 71.806 -10.102 1.00 26.69 123 THR A CA 1
ATOM 1695 C C . THR A 1 123 ? 34.585 72.774 -8.939 1.00 24.03 123 THR A C 1
ATOM 1696 O O . THR A 1 123 ? 33.615 73.488 -8.676 1.00 26.69 123 THR A O 1
ATOM 1707 N N . VAL A 1 124 ? 35.707 72.776 -8.226 1.00 25.68 124 VAL A N 1
ATOM 1708 C CA . VAL A 1 124 ? 35.912 73.710 -7.124 1.00 29.88 124 VAL A CA 1
ATOM 1709 C C . VAL A 1 124 ? 37.252 74.416 -7.296 1.00 27.21 124 VAL A C 1
ATOM 1710 O O . VAL A 1 124 ? 38.139 73.915 -7.986 1.00 26.18 124 VAL 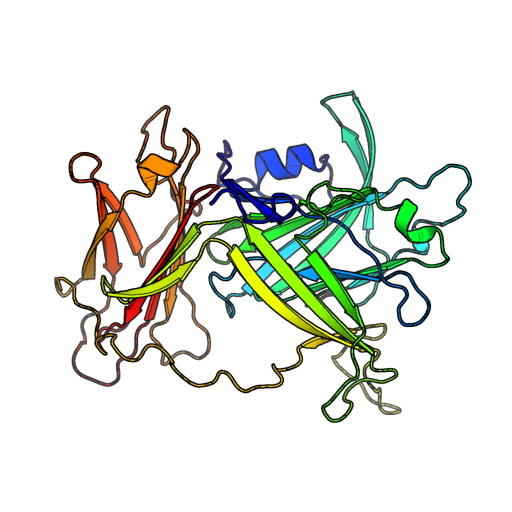A O 1
ATOM 1723 N N . GLN A 1 125 ? 37.384 75.578 -6.664 1.00 34.73 125 GLN A N 1
ATOM 1724 C CA . GLN A 1 125 ? 38.641 76.316 -6.652 1.00 44.44 125 GLN A CA 1
ATOM 1725 C C . GLN A 1 125 ? 39.391 76.065 -5.356 1.00 39.93 125 GLN A C 1
ATOM 1726 O O . GLN A 1 125 ? 38.837 76.248 -4.275 1.00 44.01 125 GLN A O 1
ATOM 1740 N N . GLN A 1 126 ? 40.651 75.658 -5.469 1.00 43.48 126 GLN A N 1
ATOM 1741 C CA . GLN A 1 126 ? 41.476 75.386 -4.296 1.00 54.49 126 GLN A CA 1
ATOM 1742 C C . GLN A 1 126 ? 42.137 76.684 -3.822 1.00 53.53 126 GLN A C 1
ATOM 1743 O O . GLN A 1 126 ? 43.064 77.166 -4.467 1.00 62.62 126 GLN A O 1
ATOM 1757 N N . PRO A 1 127 ? 41.662 77.257 -2.697 1.00 58.78 127 PRO A N 1
ATOM 1758 C CA . PRO A 1 127 ? 42.160 78.580 -2.292 1.00 64.30 127 PRO A CA 1
ATOM 1759 C C . PRO A 1 127 ? 43.663 78.630 -2.019 1.00 73.38 127 PRO A C 1
ATOM 1760 O O . PRO A 1 127 ? 44.254 79.708 -2.102 1.00 72.90 127 PRO A O 1
ATOM 1771 N N . SER A 1 128 ? 44.267 77.489 -1.695 1.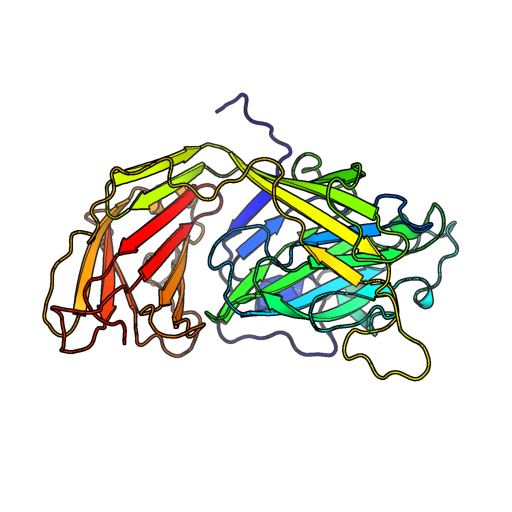00 74.63 128 SER A N 1
ATOM 1772 C CA . SER A 1 128 ? 45.689 77.450 -1.361 1.00 80.23 128 SER A CA 1
ATOM 1773 C C . SER A 1 128 ? 46.541 77.909 -2.543 1.00 70.04 128 SER A C 1
ATOM 1774 O O . SER A 1 128 ? 47.264 78.900 -2.442 1.00 80.70 128 SER A O 1
ATOM 1782 N N . ASP A 1 129 ? 46.445 77.190 -3.658 1.00 72.79 129 ASP A N 1
ATOM 1783 C CA . ASP A 1 129 ? 47.206 77.520 -4.863 1.00 69.22 129 ASP A CA 1
ATOM 1784 C C . ASP A 1 129 ? 46.324 78.126 -5.959 1.00 76.01 129 ASP A C 1
ATOM 1785 O O . ASP A 1 129 ? 46.803 78.427 -7.052 1.00 72.52 129 ASP A O 1
ATOM 1794 N N . GLY A 1 130 ? 45.037 78.296 -5.665 1.00 89.03 130 GLY A N 1
ATOM 1795 C CA . GLY A 1 130 ? 44.114 78.937 -6.589 1.00 71.77 130 GLY A CA 1
ATOM 1796 C C . GLY A 1 130 ? 43.662 78.056 -7.742 1.00 63.51 130 GLY A C 1
ATOM 1797 O O . GLY A 1 130 ? 42.794 78.449 -8.525 1.00 52.85 130 GLY A O 1
ATOM 1801 N N . LYS A 1 131 ? 44.241 76.863 -7.842 1.00 63.78 131 LYS A N 1
ATOM 1802 C CA . LYS A 1 131 ? 43.988 75.972 -8.970 1.00 61.61 131 LYS A CA 1
ATOM 1803 C C . LYS A 1 131 ? 42.571 75.404 -8.963 1.00 64.87 131 LYS A C 1
ATOM 1804 O O . LYS A 1 131 ? 41.955 75.244 -7.907 1.00 52.66 131 LYS A O 1
ATOM 1808 N N . MET A 1 132 ? 42.062 75.106 -10.155 1.00 55.94 132 MET A N 1
ATOM 1809 C CA . MET A 1 132 ? 40.774 74.440 -10.300 1.00 50.44 132 MET A CA 1
ATOM 1810 C C . MET A 1 132 ? 40.945 72.945 -10.063 1.00 48.47 132 MET A C 1
ATOM 1811 O O . MET A 1 132 ? 42.008 72.388 -10.333 1.00 56.32 132 MET A O 1
ATOM 1825 N N . GLN A 1 133 ? 39.899 72.303 -9.553 1.00 43.39 133 GLN A N 1
ATOM 1826 C CA . GLN A 1 133 ? 39.925 70.864 -9.317 1.00 40.03 133 GLN A CA 1
ATOM 1827 C C . GLN A 1 133 ? 38.602 70.221 -9.687 1.00 26.57 133 GLN A C 1
ATOM 1828 O O . GLN A 1 133 ? 37.536 70.748 -9.383 1.00 27.05 133 GLN A O 1
ATOM 1842 N N . ARG A 1 134 ? 38.693 69.078 -10.353 1.00 27.97 134 ARG A N 1
ATOM 1843 C CA . ARG A 1 134 ? 37.530 68.277 -10.686 1.00 27.33 134 ARG A CA 1
ATOM 1844 C C . ARG A 1 134 ? 37.362 67.181 -9.634 1.00 23.16 134 ARG A C 1
ATOM 1845 O O . ARG A 1 134 ? 38.246 66.338 -9.462 1.00 25.55 134 ARG A O 1
ATOM 1866 N N . LEU A 1 135 ? 36.235 67.207 -8.926 1.00 20.15 135 LEU A N 1
ATOM 1867 C CA . LEU A 1 135 ? 35.952 66.224 -7.884 1.00 17.51 135 LEU A CA 1
ATOM 1868 C C . LEU A 1 135 ? 34.687 65.435 -8.185 1.00 21.71 135 LEU A C 1
ATOM 1869 O O . LEU A 1 135 ? 33.771 65.950 -8.826 1.00 19.12 135 LEU A O 1
ATOM 1885 N N . PHE A 1 136 ? 34.633 64.194 -7.705 1.00 17.04 136 PHE A N 1
ATOM 1886 C CA . PHE A 1 136 ? 33.390 63.431 -7.723 1.00 13.97 136 PHE A CA 1
ATOM 1887 C C . PHE A 1 136 ? 33.017 63.048 -6.292 1.00 18.75 136 PHE A C 1
ATOM 1888 O O . PHE A 1 136 ? 33.888 62.924 -5.432 1.00 14.69 136 PHE A O 1
ATOM 1905 N N . PHE A 1 137 ? 31.726 62.885 -6.027 1.00 19.18 137 PHE A N 1
ATOM 1906 C CA . PHE A 1 137 ? 31.304 62.480 -4.690 1.00 11.98 137 PHE A CA 1
ATOM 1907 C C . PHE A 1 137 ? 30.032 61.647 -4.654 1.00 12.12 137 PHE A C 1
ATOM 1908 O O . PHE A 1 137 ? 29.254 61.611 -5.613 1.00 15.50 137 PHE A O 1
ATOM 1925 N N . ALA A 1 138 ? 29.850 60.951 -3.536 1.00 12.66 138 ALA A N 1
ATOM 1926 C CA . ALA A 1 138 ? 28.654 60.152 -3.292 1.00 13.28 138 ALA A CA 1
ATOM 1927 C C . ALA A 1 138 ? 28.456 60.018 -1.801 1.00 16.12 138 ALA A C 1
ATOM 1928 O O . ALA A 1 138 ? 29.424 59.963 -1.043 1.00 14.77 138 ALA A O 1
ATOM 1935 N N . LYS A 1 139 ? 27.196 59.955 -1.390 1.00 12.84 139 LYS A N 1
ATOM 1936 C CA . LYS A 1 139 ? 26.847 59.836 0.017 1.00 11.88 139 LYS A CA 1
ATOM 1937 C C . LYS A 1 139 ? 26.273 58.457 0.306 1.00 14.41 139 LYS A C 1
ATOM 1938 O O . LYS A 1 139 ? 25.472 57.939 -0.472 1.00 14.67 139 LYS A O 1
ATOM 1957 N N . PHE A 1 140 ? 26.695 57.868 1.422 1.00 13.03 140 PHE A N 1
ATOM 1958 C CA . PHE A 1 140 ? 26.275 56.520 1.803 1.00 13.97 140 PHE A CA 1
ATOM 1959 C C . PHE A 1 140 ? 25.747 56.520 3.223 1.00 13.37 140 PHE A C 1
ATOM 1960 O O . PHE A 1 140 ? 26.076 57.396 4.016 1.00 15.47 140 PHE A O 1
ATOM 1977 N N . LEU A 1 141 ? 24.951 55.508 3.541 1.00 13.79 141 LEU A N 1
ATOM 1978 C CA . LEU A 1 141 ? 24.457 55.301 4.890 1.00 15.47 141 LEU A CA 1
ATOM 1979 C C . LEU A 1 141 ? 24.662 53.841 5.228 1.00 16.02 141 LEU A C 1
ATOM 1980 O O . LEU A 1 141 ? 24.153 52.971 4.537 1.00 14.69 141 LEU A O 1
ATOM 1996 N N . GLY A 1 142 ? 25.413 53.568 6.282 1.00 13.87 142 GLY A N 1
ATOM 1997 C CA . GLY A 1 142 ? 25.699 52.192 6.633 1.00 21.99 142 GLY A CA 1
ATOM 1998 C C . GLY A 1 142 ? 26.440 52.096 7.940 1.00 22.16 142 GLY A C 1
ATOM 1999 O O . GLY A 1 142 ? 26.676 53.104 8.604 1.00 22.56 142 GLY A O 1
ATOM 2003 N N . THR A 1 143 ? 26.815 50.879 8.309 1.00 31.16 143 THR A N 1
ATOM 2004 C CA . THR A 1 143 ? 27.558 50.667 9.538 1.00 31.62 143 THR A CA 1
ATOM 2005 C C . THR A 1 143 ? 29.027 50.918 9.288 1.00 25.58 143 THR A C 1
ATOM 2006 O O . THR A 1 143 ? 29.442 51.118 8.145 1.00 27.77 143 THR A O 1
ATOM 2017 N N . GLU A 1 144 ? 29.814 50.893 10.362 1.00 32.65 144 GLU A N 1
ATOM 2018 C CA . GLU A 1 144 ? 31.266 51.048 10.277 1.00 26.03 144 GLU A CA 1
ATOM 2019 C C . GLU A 1 144 ? 31.958 50.083 9.341 1.00 24.08 144 GLU A C 1
ATOM 2020 O O . GLU A 1 144 ? 33.009 50.403 8.784 1.00 20.63 144 GLU A O 1
ATOM 2032 N N . GLU A 1 145 ? 31.393 48.887 9.214 1.00 22.39 145 GLU A N 1
ATOM 2033 C CA . GLU A 1 145 ? 32.014 47.811 8.452 1.00 31.54 145 GLU A CA 1
ATOM 2034 C C . GLU A 1 145 ? 31.732 47.908 6.955 1.00 23.44 145 GLU A C 1
ATOM 2035 O O . GLU A 1 145 ? 32.247 47.115 6.164 1.00 21.23 145 GLU A O 1
ATOM 2047 N N . SER A 1 146 ? 30.923 48.883 6.562 1.00 18.33 146 SER A N 1
ATOM 2048 C CA . SER A 1 146 ? 30.517 49.000 5.167 1.00 18.22 146 SER A CA 1
ATOM 2049 C C . SER A 1 146 ? 31.661 49.434 4.278 1.00 17.22 146 SER A C 1
ATOM 2050 O O . SER A 1 146 ? 32.718 49.846 4.757 1.00 16.04 146 SER A O 1
ATOM 2058 N N . LEU A 1 147 ? 31.431 49.336 2.972 1.00 15.30 147 LEU A N 1
ATOM 2059 C CA . LEU A 1 147 ? 32.463 49.568 1.981 1.00 16.31 147 LEU A CA 1
ATOM 2060 C C . LEU A 1 147 ? 32.000 50.526 0.903 1.00 15.84 147 LEU A C 1
ATOM 2061 O O . LEU A 1 147 ? 30.809 50.638 0.620 1.00 16.40 147 LEU A O 1
ATOM 2077 N N . ALA A 1 148 ? 32.965 51.220 0.317 1.00 12.72 148 ALA A N 1
ATOM 2078 C CA . ALA A 1 148 ? 32.750 51.982 -0.894 1.00 14.95 148 ALA A CA 1
ATOM 2079 C C . ALA A 1 148 ? 33.563 51.298 -1.970 1.00 18.42 148 ALA A C 1
ATOM 2080 O O . ALA A 1 148 ? 34.709 50.919 -1.733 1.00 17.69 148 ALA A O 1
ATOM 2087 N N . VAL A 1 149 ? 32.960 51.125 -3.139 1.00 16.39 149 VAL A N 1
ATOM 2088 C CA . VAL A 1 149 ? 33.612 50.441 -4.241 1.00 16.59 149 VAL A CA 1
ATOM 2089 C C . VAL A 1 149 ? 33.646 51.383 -5.423 1.00 18.13 149 VAL A C 1
ATOM 2090 O O . VAL A 1 149 ? 32.634 51.979 -5.778 1.00 16.74 149 VAL A O 1
ATOM 2103 N N . LEU A 1 150 ? 34.827 51.540 -6.006 1.00 13.99 150 LEU A N 1
ATOM 2104 C CA . LEU A 1 150 ? 34.999 52.372 -7.183 1.00 15.09 150 LEU A CA 1
ATOM 2105 C C . LEU A 1 150 ? 35.367 51.492 -8.358 1.00 21.48 150 LEU A C 1
ATOM 2106 O O . LEU A 1 150 ? 36.150 50.554 -8.210 1.00 18.95 150 LEU A O 1
ATOM 2122 N N . ARG A 1 151 ? 34.796 51.795 -9.520 1.00 21.06 151 ARG A N 1
ATOM 2123 C CA . ARG A 1 151 ? 35.071 51.027 -10.729 1.00 27.42 151 ARG A CA 1
ATOM 2124 C C . ARG A 1 151 ? 35.299 51.952 -11.912 1.00 19.00 151 ARG A C 1
ATOM 2125 O O . ARG A 1 151 ? 34.591 52.943 -12.096 1.00 20.03 151 ARG A O 1
ATOM 2146 N N . VAL A 1 152 ? 36.323 51.630 -12.695 1.00 21.25 152 VAL A N 1
ATOM 2147 C CA . VAL A 1 152 ? 36.701 52.439 -13.842 1.00 23.30 152 VAL A CA 1
ATOM 2148 C C . VAL A 1 152 ? 37.359 51.511 -14.881 1.00 33.53 152 VAL A C 1
ATOM 2149 O O . VAL A 1 152 ? 38.038 50.552 -14.512 1.00 24.34 152 VAL A O 1
ATOM 2162 N N . PRO A 1 153 ? 37.139 51.768 -16.183 1.00 33.51 153 PRO A N 1
ATOM 2163 C CA . PRO A 1 153 ? 37.507 50.739 -17.164 1.00 44.00 153 PRO A CA 1
ATOM 2164 C C . PRO A 1 153 ? 38.959 50.770 -17.624 1.00 44.10 153 PRO A C 1
ATOM 2165 O O . PRO A 1 153 ? 39.804 51.431 -17.015 1.00 33.49 153 PRO A O 1
ATOM 2176 N N . GLY A 1 154 ? 39.220 50.032 -18.704 1.00 90.14 154 GLY A N 1
ATOM 2177 C CA . GLY A 1 154 ? 40.497 50.038 -19.400 1.00 48.05 154 GLY A CA 1
ATOM 2178 C C . GLY A 1 154 ? 41.648 49.621 -18.513 1.00 53.21 154 GLY A C 1
ATOM 2179 O O . GLY A 1 154 ? 41.428 49.162 -17.389 1.00 49.15 154 GLY A O 1
ATOM 2183 N N . PRO A 1 155 ? 42.884 49.762 -19.022 1.00 46.17 155 PRO A N 1
ATOM 2184 C CA . PRO A 1 155 ? 44.085 49.561 -18.210 1.00 47.14 155 PRO A CA 1
ATOM 2185 C C . PRO A 1 155 ? 44.565 50.858 -17.568 1.00 29.73 155 PRO A C 1
ATOM 2186 O O . PRO A 1 155 ? 45.373 50.806 -16.648 1.00 36.89 155 PRO A O 1
ATOM 2197 N N . ASP A 1 156 ? 44.068 51.995 -18.050 1.00 29.77 156 ASP A N 1
ATOM 2198 C CA . ASP A 1 156 ? 44.562 53.305 -17.625 1.00 31.94 156 ASP A CA 1
ATOM 2199 C C . ASP A 1 156 ? 43.543 54.099 -16.803 1.00 38.52 156 ASP A C 1
ATOM 2200 O O . ASP A 1 156 ? 43.830 55.217 -16.374 1.00 30.64 156 ASP A O 1
ATOM 2209 N N . GLY A 1 157 ? 42.360 53.527 -16.597 1.00 31.44 157 GLY A N 1
ATOM 2210 C CA . GLY A 1 157 ? 41.304 54.202 -15.859 1.00 39.94 157 GLY A CA 1
ATOM 2211 C C . GLY A 1 157 ? 41.721 54.638 -14.464 1.00 26.32 157 GLY A C 1
ATOM 2212 O O . GLY A 1 157 ? 41.437 55.760 -14.045 1.00 23.66 157 GLY A O 1
ATOM 2216 N N . HIS A 1 158 ? 42.404 53.752 -13.747 1.00 25.53 158 HIS A N 1
ATOM 2217 C CA . HIS A 1 158 ? 42.848 54.043 -12.387 1.00 34.38 158 HIS A CA 1
ATOM 2218 C C . HIS A 1 158 ? 43.708 55.304 -12.299 1.00 33.89 158 HIS A C 1
ATOM 2219 O O . HIS A 1 158 ? 43.765 55.954 -11.253 1.00 28.46 158 HIS A O 1
ATOM 2234 N N . LEU A 1 159 ? 44.370 55.655 -13.397 1.00 31.18 159 LEU A N 1
ATOM 2235 C CA . LEU A 1 159 ? 45.272 56.804 -13.407 1.00 30.41 159 LEU A CA 1
ATOM 2236 C C . LEU A 1 159 ? 44.535 58.136 -13.338 1.00 28.10 159 LEU A C 1
ATOM 2237 O O . LEU A 1 159 ? 45.160 59.174 -13.144 1.00 26.39 159 LEU A O 1
ATOM 2253 N N . CYS A 1 160 ? 43.216 58.114 -13.508 1.00 24.70 160 CYS A N 1
ATOM 2254 C CA . CYS A 1 160 ? 42.431 59.347 -13.453 1.00 24.09 160 CYS A CA 1
ATOM 2255 C C . CYS A 1 160 ? 42.032 59.717 -12.015 1.00 21.18 160 CYS A C 1
ATOM 2256 O O . CYS A 1 160 ? 41.629 60.848 -11.752 1.00 23.69 160 CYS A O 1
ATOM 2263 N N . ILE A 1 161 ? 42.146 58.768 -11.091 1.00 20.24 161 ILE A N 1
ATOM 2264 C CA . ILE A 1 161 ? 41.772 59.023 -9.700 1.00 21.90 161 ILE A CA 1
ATOM 2265 C C . ILE A 1 161 ? 43.026 59.216 -8.848 1.00 17.53 161 ILE A C 1
ATOM 2266 O O . ILE A 1 161 ? 43.685 58.251 -8.484 1.00 21.46 161 ILE A O 1
ATOM 2282 N N . GLN A 1 162 ? 43.353 60.470 -8.543 1.00 21.83 162 GLN A N 1
ATOM 2283 C CA . GLN A 1 162 ? 44.565 60.788 -7.785 1.00 24.86 162 GLN A CA 1
ATOM 2284 C C . GLN A 1 162 ? 44.451 60.412 -6.314 1.00 23.79 162 GLN A C 1
ATOM 2285 O O . GLN A 1 162 ? 45.418 59.962 -5.699 1.00 19.82 162 GLN A O 1
ATOM 2299 N N . GLU A 1 163 ? 43.277 60.643 -5.741 1.00 18.05 163 GLU A N 1
ATOM 2300 C CA . GLU A 1 163 ? 43.048 60.320 -4.344 1.00 17.69 163 GLU A CA 1
ATOM 2301 C C . GLU A 1 163 ? 41.560 60.248 -4.049 1.00 18.78 163 GLU A C 1
ATOM 2302 O O . GLU A 1 163 ? 40.740 60.797 -4.793 1.00 18.12 163 GLU A O 1
ATOM 2314 N N . ALA A 1 164 ? 41.221 59.575 -2.954 1.00 16.65 164 ALA A N 1
ATOM 2315 C CA . ALA A 1 164 ? 39.848 59.514 -2.491 1.00 16.20 164 ALA A CA 1
ATOM 2316 C C . ALA A 1 164 ? 39.775 59.738 -0.986 1.00 18.15 164 ALA A C 1
ATOM 2317 O O . ALA A 1 164 ? 40.432 59.053 -0.197 1.00 14.42 164 ALA A O 1
ATOM 2324 N N . LEU A 1 165 ? 38.970 60.722 -0.618 1.00 12.68 165 LEU A N 1
ATOM 2325 C CA . LEU A 1 165 ? 38.618 60.991 0.764 1.00 12.32 165 LEU A CA 1
ATOM 2326 C C . LEU A 1 165 ? 37.331 60.281 1.121 1.00 14.29 165 LEU A C 1
ATOM 2327 O O . LEU A 1 165 ? 36.362 60.343 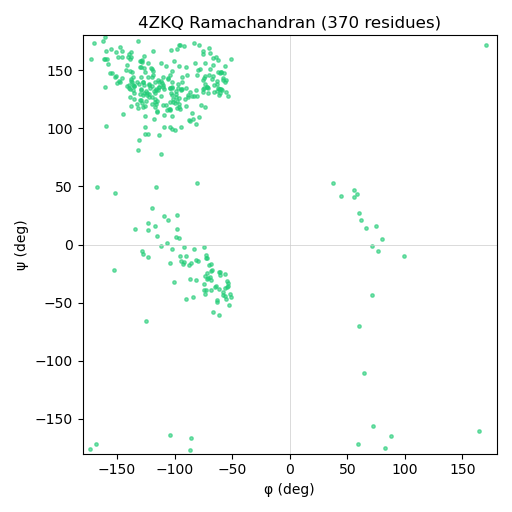0.365 1.00 11.62 165 LEU A O 1
ATOM 2343 N N . ILE A 1 166 ? 37.321 59.614 2.270 1.00 12.58 166 ILE A N 1
ATOM 2344 C CA . ILE A 1 166 ? 36.078 59.177 2.877 1.00 9.14 166 ILE A CA 1
ATOM 2345 C C . ILE A 1 166 ? 35.930 59.881 4.216 1.00 11.91 166 ILE A C 1
ATOM 2346 O O . ILE A 1 166 ? 36.801 59.807 5.080 1.00 10.36 166 ILE A O 1
ATOM 2362 N N . HIS A 1 167 ? 34.824 60.597 4.348 1.00 10.39 167 HIS A N 1
ATOM 2363 C CA . HIS A 1 167 ? 34.435 61.204 5.600 1.00 8.43 167 HIS A CA 1
ATOM 2364 C C . HIS A 1 167 ? 33.323 60.346 6.161 1.00 11.41 167 HIS A C 1
ATOM 2365 O O . HIS A 1 167 ? 32.284 60.210 5.523 1.00 15.28 167 HIS A O 1
ATOM 2380 N N . PHE A 1 168 ? 33.556 59.732 7.316 1.00 11.60 168 PHE A N 1
ATOM 2381 C CA . PHE A 1 168 ? 32.530 58.945 7.999 1.00 12.09 168 PHE A CA 1
ATOM 2382 C C . PHE A 1 168 ? 32.064 59.672 9.254 1.00 12.31 168 PHE A C 1
ATOM 2383 O O . PHE A 1 168 ? 32.825 59.832 10.217 1.00 12.68 168 PHE A O 1
ATOM 2400 N N . LYS A 1 169 ? 30.825 60.145 9.230 1.00 13.99 169 LYS A N 1
ATOM 2401 C CA . LYS A 1 169 ? 30.248 60.798 10.398 1.00 16.06 169 LYS A CA 1
ATOM 2402 C C . LYS A 1 169 ? 29.623 59.738 11.283 1.00 14.35 169 LYS A C 1
ATOM 2403 O O . LYS A 1 169 ? 28.590 59.156 10.946 1.00 13.27 169 LYS A O 1
ATOM 2422 N N . GLU A 1 170 ? 30.285 59.466 12.401 1.00 12.10 170 GLU A N 1
ATOM 2423 C CA . GLU A 1 170 ? 29.822 58.465 13.344 1.00 18.97 170 GLU A CA 1
ATOM 2424 C C . GLU A 1 170 ? 28.552 58.902 14.043 1.00 19.96 170 GLU A C 1
ATOM 2425 O O . GLU A 1 170 ? 28.171 60.078 14.026 1.00 14.62 170 GLU A O 1
ATOM 2437 N N . LEU A 1 171 ? 27.906 57.937 14.676 1.00 20.29 171 LEU A N 1
ATOM 2438 C CA . LEU A 1 171 ? 26.714 58.213 15.460 1.00 23.29 171 LEU A CA 1
ATOM 2439 C C . LEU A 1 171 ? 27.020 59.298 16.493 1.00 20.66 171 LEU A C 1
ATOM 2440 O O . LEU A 1 171 ? 26.195 60.167 16.764 1.00 22.11 171 LEU A O 1
ATOM 2456 N N . SER A 1 172 ? 28.232 59.265 17.038 1.00 18.36 172 SER A N 1
ATOM 2457 C CA . SER A 1 172 ? 28.676 60.284 17.986 1.00 17.67 172 SER A CA 1
ATOM 2458 C C . SER A 1 172 ? 28.702 61.694 17.399 1.00 25.07 172 SER A C 1
ATOM 2459 O O . SER A 1 172 ? 28.661 62.677 18.134 1.00 22.87 172 SER A O 1
ATOM 2467 N N . GLY A 1 173 ? 28.813 61.780 16.078 1.00 20.26 173 GLY A N 1
ATOM 2468 C CA . GLY A 1 173 ? 29.066 63.046 15.411 1.00 20.72 173 GLY A CA 1
ATOM 2469 C C . GLY A 1 173 ? 30.528 63.230 15.037 1.00 16.41 173 GLY A C 1
ATOM 2470 O O . GLY A 1 173 ? 30.877 64.159 14.307 1.00 17.14 173 GLY A O 1
ATOM 2474 N N . ALA A 1 174 ? 31.392 62.346 15.530 1.00 12.48 174 ALA A N 1
ATOM 2475 C CA . ALA A 1 174 ? 32.813 62.429 15.209 1.00 14.77 174 ALA A CA 1
ATOM 2476 C C . ALA A 1 174 ? 33.038 62.238 13.711 1.00 16.27 174 ALA A C 1
ATOM 2477 O O . ALA A 1 174 ? 32.411 61.383 13.084 1.00 13.67 174 ALA A O 1
ATOM 2484 N N . GLY A 1 175 ? 33.929 63.048 13.147 1.00 10.43 175 GLY A N 1
ATOM 2485 C CA . GLY A 1 175 ? 34.312 62.924 11.756 1.00 17.93 175 GLY A CA 1
ATOM 2486 C C . GLY A 1 175 ? 35.553 62.069 11.620 1.00 14.38 175 GLY A C 1
ATOM 2487 O O . GLY A 1 175 ? 36.673 62.531 11.858 1.00 13.80 175 GLY A O 1
ATOM 2491 N N . VAL A 1 176 ? 35.351 60.811 11.248 1.00 12.00 176 VAL A N 1
ATOM 2492 C CA . VAL A 1 176 ? 36.447 59.867 11.111 1.00 15.47 176 VAL A CA 1
ATOM 2493 C C . VAL A 1 176 ? 36.772 59.697 9.638 1.00 14.20 176 VAL A C 1
ATOM 2494 O O . VAL A 1 176 ? 35.998 59.119 8.879 1.00 14.33 176 VAL A O 1
ATOM 2507 N N . CYS A 1 177 ? 37.930 60.207 9.242 1.00 14.11 177 CYS A N 1
ATOM 2508 C CA . CYS A 1 177 ? 38.240 60.337 7.832 1.00 11.63 177 CYS A CA 1
ATOM 2509 C C . CYS A 1 177 ? 39.381 59.451 7.379 1.00 11.52 177 CYS A C 1
ATOM 2510 O O . CYS A 1 177 ? 40.211 59.013 8.176 1.00 10.91 177 CYS A O 1
ATOM 2517 N N A SER A 1 178 ? 39.395 59.181 6.078 0.43 9.24 178 SER A N 1
ATOM 2518 N N B SER A 1 178 ? 39.414 59.175 6.084 0.57 8.92 178 SER A N 1
ATOM 2519 C CA A SER A 1 178 ? 40.434 58.381 5.447 0.43 13.70 178 SER A CA 1
ATOM 2520 C CA B SER A 1 178 ? 40.517 58.429 5.513 0.57 13.67 178 SER A CA 1
ATOM 2521 C C A SER A 1 178 ? 40.850 59.050 4.149 0.43 11.74 178 SER A C 1
ATOM 2522 C C B SER A 1 178 ? 40.859 59.011 4.157 0.57 11.71 178 SER A C 1
ATOM 2523 O O A SER A 1 178 ? 39.997 59.516 3.399 0.43 12.96 178 SER A O 1
ATOM 2524 O O B SER A 1 178 ? 39.975 59.376 3.386 0.57 13.14 178 SER A O 1
ATOM 2539 N N . LEU A 1 179 ? 42.154 59.112 3.887 1.00 9.49 179 LEU A N 1
ATOM 2540 C CA . LEU A 1 179 ? 42.640 59.683 2.641 1.00 11.36 179 LEU A CA 1
ATOM 2541 C C . LEU A 1 179 ? 43.507 58.662 1.929 1.00 12.32 179 LEU A C 1
ATOM 2542 O O . LEU A 1 179 ? 44.583 58.308 2.408 1.00 13.41 179 LEU A O 1
ATOM 2558 N N . TRP A 1 180 ? 43.004 58.186 0.792 1.00 11.71 180 TRP A N 1
ATOM 2559 C CA . TRP A 1 180 ? 43.638 57.131 0.011 1.00 13.96 180 TRP A CA 1
ATOM 2560 C C . TRP A 1 180 ? 44.234 57.760 -1.233 1.00 17.83 180 TRP A C 1
ATOM 2561 O O . TRP A 1 180 ? 43.502 58.204 -2.108 1.00 16.75 180 TRP A O 1
ATOM 2582 N N A LYS A 1 181 ? 45.563 57.818 -1.288 0.63 17.43 181 LYS A N 1
ATOM 2583 N N B LYS A 1 181 ? 45.557 57.779 -1.315 0.37 17.41 181 LYS A N 1
ATOM 2584 C CA A LYS A 1 181 ? 46.262 58.448 -2.404 0.63 16.12 181 LYS A CA 1
ATOM 2585 C CA B LYS A 1 181 ? 46.240 58.466 -2.400 0.37 16.12 181 LYS A CA 1
ATOM 2586 C C A LYS A 1 181 ? 46.938 57.420 -3.294 0.63 16.75 181 LYS A C 1
ATOM 2587 C C B LYS A 1 181 ? 46.992 57.477 -3.284 0.37 16.78 181 LYS A C 1
ATOM 2588 O O A LYS A 1 181 ? 47.501 56.433 -2.817 0.63 14.92 181 LYS A O 1
ATOM 2589 O O B LYS A 1 181 ? 47.648 56.561 -2.788 0.37 15.15 181 LYS A O 1
ATOM 2626 N N . ALA A 1 182 ? 46.873 57.651 -4.597 1.00 15.57 182 ALA A N 1
ATOM 2627 C CA . ALA A 1 182 ? 47.604 56.820 -5.530 1.00 17.54 182 ALA A CA 1
ATOM 2628 C C . ALA A 1 182 ? 49.094 57.032 -5.257 1.00 11.42 182 ALA A C 1
ATOM 2629 O O . ALA A 1 182 ? 49.539 58.163 -5.083 1.00 19.38 182 ALA A O 1
ATOM 2636 N N . ASN A 1 183 ? 49.844 55.942 -5.201 1.00 18.21 183 ASN A N 1
ATOM 2637 C CA . ASN A 1 183 ? 51.278 56.003 -4.909 1.00 25.57 183 ASN A CA 1
ATOM 2638 C C . ASN A 1 183 ? 51.608 56.622 -3.546 1.00 25.69 183 ASN A C 1
ATOM 2639 O O . ASN A 1 183 ? 52.688 57.180 -3.358 1.00 17.21 183 ASN A O 1
ATOM 2650 N N . ASP A 1 184 ? 50.685 56.516 -2.596 1.00 17.55 184 ASP A N 1
ATOM 2651 C CA . ASP A 1 184 ? 50.997 56.840 -1.211 1.00 14.84 184 ASP A CA 1
ATOM 2652 C C . ASP A 1 184 ? 52.170 55.975 -0.761 1.00 14.45 184 ASP A C 1
ATOM 2653 O O . ASP A 1 184 ? 52.314 54.835 -1.207 1.00 12.72 184 ASP A O 1
ATOM 2662 N N . SER A 1 185 ? 53.006 56.498 0.128 1.00 15.26 185 SER A N 1
ATOM 2663 C CA . SER A 1 185 ? 54.169 55.742 0.589 1.00 19.11 185 SER A CA 1
ATOM 2664 C C . SER A 1 185 ? 53.759 54.538 1.432 1.00 17.03 185 SER A C 1
ATOM 2665 O O . SER A 1 185 ? 54.508 53.568 1.549 1.00 14.53 185 SER A O 1
ATOM 2673 N N . ARG A 1 186 ? 52.565 54.598 2.011 1.00 12.42 186 ARG A N 1
ATOM 2674 C CA . ARG A 1 186 ? 52.098 53.550 2.924 1.00 12.36 186 ARG A CA 1
ATOM 2675 C C . ARG A 1 186 ? 51.551 52.335 2.175 1.00 17.72 186 ARG A C 1
ATOM 2676 O O . ARG A 1 186 ? 50.441 51.874 2.436 1.00 13.86 186 ARG A O 1
ATOM 2697 N N . GLU A 1 187 ? 52.357 51.799 1.263 1.00 15.38 187 GLU A N 1
ATOM 2698 C CA . GLU A 1 187 ? 51.888 50.791 0.318 1.00 13.64 187 GLU A CA 1
ATOM 2699 C C . GLU A 1 187 ? 51.581 49.428 0.948 1.00 17.87 187 GLU A C 1
ATOM 2700 O O . GLU A 1 187 ? 50.886 48.613 0.343 1.00 23.31 187 GLU A O 1
ATOM 2712 N N . GLU A 1 188 ? 52.086 49.175 2.153 1.00 12.60 188 GLU A N 1
ATOM 2713 C CA . GLU A 1 188 ? 51.779 47.938 2.862 1.00 18.45 188 GLU A CA 1
ATOM 2714 C C . GLU A 1 188 ? 50.552 48.070 3.787 1.00 17.16 188 GLU A C 1
ATOM 2715 O O . GLU A 1 188 ? 50.112 47.089 4.393 1.00 15.22 188 GLU A O 1
ATOM 2727 N N . GLY A 1 189 ? 49.975 49.268 3.850 1.00 14.62 189 GLY A N 1
ATOM 2728 C CA . GLY A 1 189 ? 48.862 49.545 4.746 1.00 11.28 189 GLY A CA 1
ATOM 2729 C C . GLY A 1 189 ? 47.543 48.939 4.296 1.00 14.36 189 GLY A C 1
ATOM 2730 O O . GLY A 1 189 ? 46.721 48.555 5.125 1.00 16.17 189 GLY A O 1
ATOM 2734 N N . LEU A 1 190 ? 47.341 48.880 2.984 1.00 16.36 190 LEU A N 1
ATOM 2735 C CA . LEU A 1 190 ? 46.217 48.171 2.388 1.00 13.51 190 LEU A CA 1
ATOM 2736 C C . LEU A 1 190 ? 46.747 47.236 1.316 1.00 17.49 190 LEU A C 1
ATOM 2737 O O . LEU A 1 190 ? 47.406 47.674 0.377 1.00 17.42 190 LEU A O 1
ATOM 2753 N N . GLU A 1 191 ? 46.459 45.952 1.472 1.00 17.12 191 GLU A N 1
ATOM 2754 C CA . GLU A 1 191 ? 46.779 44.951 0.459 1.00 22.31 191 GLU A CA 1
ATOM 2755 C C . GLU A 1 191 ? 45.477 44.282 0.037 1.00 21.37 191 GLU A C 1
ATOM 2756 O O . GLU A 1 191 ? 44.656 43.946 0.889 1.00 20.64 191 GLU A O 1
ATOM 2768 N N . MET A 1 192 ? 45.274 44.115 -1.266 1.00 19.34 192 MET A N 1
ATOM 2769 C CA . MET A 1 192 ? 44.089 43.424 -1.765 1.00 23.99 192 MET A CA 1
ATOM 2770 C C . MET A 1 192 ? 44.485 42.307 -2.723 1.00 30.31 192 MET A C 1
ATOM 2771 O O . MET A 1 192 ? 45.401 42.463 -3.530 1.00 24.68 192 MET A O 1
ATOM 2785 N N . LYS A 1 193 ? 43.802 41.173 -2.613 1.00 28.48 193 LYS A N 1
ATOM 2786 C CA . LYS A 1 193 ? 44.029 40.059 -3.526 1.00 36.78 193 LYS A CA 1
ATOM 2787 C C . LYS A 1 193 ? 42.750 39.264 -3.752 1.00 23.84 193 LYS A C 1
ATOM 2788 O O . LYS A 1 193 ? 41.961 39.054 -2.832 1.00 24.67 193 LYS A O 1
ATOM 2807 N N . GLN A 1 194 ? 42.544 38.829 -4.985 1.00 28.53 194 GLN A N 1
ATOM 2808 C CA . GLN A 1 194 ? 41.423 37.960 -5.278 1.00 29.43 194 GLN A CA 1
ATOM 2809 C C . GLN A 1 194 ? 41.694 36.583 -4.693 1.00 33.72 194 GLN A C 1
ATOM 2810 O O . GLN A 1 194 ? 42.804 36.060 -4.799 1.00 36.01 194 GLN A O 1
ATOM 2824 N N . VAL A 1 195 ? 40.677 36.021 -4.049 1.00 25.32 195 VAL A N 1
ATOM 2825 C CA . VAL A 1 195 ? 40.751 34.690 -3.468 1.00 28.96 195 VAL A CA 1
ATOM 2826 C C . VAL A 1 195 ? 39.591 33.855 -3.992 1.00 45.91 195 VAL A C 1
ATOM 2827 O O . VAL A 1 195 ? 38.610 34.396 -4.501 1.00 28.53 195 VAL A O 1
ATOM 2840 N N . ASP A 1 196 ? 39.703 32.537 -3.871 1.00 46.51 196 ASP A N 1
ATOM 2841 C CA . ASP A 1 196 ? 38.619 31.646 -4.262 1.00 44.64 196 ASP A CA 1
ATOM 2842 C C . ASP A 1 196 ? 37.469 31.771 -3.279 1.00 43.86 196 ASP A C 1
ATOM 2843 O O . ASP A 1 196 ? 37.678 31.800 -2.064 1.00 38.29 196 ASP A O 1
ATOM 2852 N N . CYS A 1 197 ? 36.253 31.863 -3.799 1.00 44.11 197 CYS A N 1
ATOM 2853 C CA . CYS A 1 197 ? 35.074 31.853 -2.947 1.00 44.15 197 CYS A CA 1
ATOM 2854 C C . CYS A 1 197 ? 34.901 30.434 -2.377 1.00 41.39 197 CYS A C 1
ATOM 2855 O O . CYS A 1 197 ? 34.924 29.461 -3.135 1.00 47.77 197 CYS A O 1
ATOM 2862 N N . LEU A 1 198 ? 34.719 30.331 -1.056 1.00 46.47 198 LEU A N 1
ATOM 2863 C CA . LEU A 1 198 ? 34.649 29.043 -0.372 1.00 54.92 198 LEU A CA 1
ATOM 2864 C C . LEU A 1 198 ? 33.224 28.586 -0.044 1.00 55.33 198 LEU A C 1
ATOM 2865 O O . LEU A 1 198 ? 32.953 27.372 -0.029 1.00 66.66 198 LEU A O 1
ATOM 2881 N N . GLU A 1 199 ? 32.340 29.535 0.230 1.00 54.08 199 GLU A N 1
ATOM 2882 C CA . GLU A 1 199 ? 30.970 29.235 0.594 1.00 60.34 199 GLU A CA 1
ATOM 2883 C C . GLU A 1 199 ? 30.069 29.211 -0.647 1.00 64.47 199 GLU A C 1
ATOM 2884 O O . GLU A 1 199 ? 30.501 29.569 -1.731 1.00 55.91 199 GLU A O 1
ATOM 2896 N N . THR A 1 200 ? 28.827 28.764 -0.485 1.00 63.26 200 THR A N 1
ATOM 2897 C CA . THR A 1 200 ? 27.893 28.710 -1.602 1.00 58.85 200 THR A CA 1
ATOM 2898 C C . THR A 1 200 ? 27.641 30.104 -2.179 1.00 52.49 200 THR A C 1
ATOM 2899 O O . THR A 1 200 ? 27.399 31.062 -1.443 1.00 41.00 200 THR A O 1
ATOM 2910 N N . THR A 1 201 ? 27.690 30.195 -3.505 1.00 46.67 201 THR A N 1
ATOM 2911 C CA . THR A 1 201 ? 27.483 31.452 -4.222 1.00 54.95 201 THR A CA 1
ATOM 2912 C C . THR A 1 201 ? 26.141 32.084 -3.868 1.00 57.46 201 THR A C 1
ATOM 2913 O O . THR A 1 201 ? 25.137 31.388 -3.721 1.00 62.17 201 THR A O 1
ATOM 2924 N N . VAL A 1 202 ? 26.139 33.407 -3.723 1.00 41.29 202 VAL A N 1
ATOM 2925 C CA . VAL A 1 202 ? 24.919 34.154 -3.435 1.00 37.77 202 VAL A CA 1
ATOM 2926 C C . VAL A 1 202 ? 24.730 35.297 -4.430 1.00 34.25 202 VAL A C 1
ATOM 2927 O O . VAL A 1 202 ? 23.680 35.938 -4.458 1.00 41.72 202 VAL A O 1
ATOM 2940 N N . LEU A 1 203 ? 25.750 35.534 -5.250 1.00 34.20 203 LEU A N 1
ATOM 2941 C CA . LEU A 1 203 ? 25.706 36.561 -6.284 1.00 33.04 203 LEU A CA 1
ATOM 2942 C C . LEU A 1 203 ? 26.055 35.978 -7.639 1.00 31.45 203 LEU A C 1
ATOM 2943 O O . LEU A 1 203 ? 26.818 35.023 -7.730 1.00 37.76 203 LEU A O 1
ATOM 2959 N N . GLU A 1 204 ? 25.528 36.578 -8.698 1.00 28.43 204 GLU A N 1
ATOM 2960 C CA . GLU A 1 204 ? 25.951 36.218 -10.039 1.00 29.60 204 GLU A CA 1
ATOM 2961 C C . GLU A 1 204 ? 27.349 36.770 -10.312 1.00 45.09 204 GLU A C 1
ATOM 2962 O O . GLU A 1 204 ? 27.663 37.903 -9.945 1.00 30.56 204 GLU A O 1
ATOM 2974 N N . ASN A 1 205 ? 28.180 35.952 -10.951 1.00 41.69 205 ASN A N 1
ATOM 2975 C CA . ASN A 1 205 ? 29.567 36.301 -11.249 1.00 37.05 205 ASN A CA 1
ATOM 2976 C C . ASN A 1 205 ? 30.337 36.677 -9.985 1.00 32.65 205 ASN A C 1
ATOM 2977 O O . ASN A 1 205 ? 31.156 37.597 -9.978 1.00 34.36 205 ASN A O 1
ATOM 2986 N N . GLN A 1 206 ? 30.087 35.917 -8.923 1.00 31.74 206 GLN A N 1
ATOM 2987 C CA . GLN A 1 206 ? 30.649 36.216 -7.620 1.00 33.14 206 GLN A CA 1
ATOM 2988 C C . GLN A 1 206 ? 32.166 36.172 -7.652 1.00 38.56 206 GLN A C 1
ATOM 2989 O O . GLN A 1 206 ? 32.772 35.210 -8.125 1.00 27.66 206 GLN A O 1
ATOM 3003 N N . THR A 1 207 ? 32.759 37.243 -7.145 1.00 29.48 207 THR A N 1
ATOM 3004 C CA . THR A 1 207 ? 34.200 37.420 -7.117 1.00 34.26 207 THR A CA 1
ATOM 3005 C C . THR A 1 207 ? 34.594 37.804 -5.700 1.00 32.44 207 THR A C 1
ATOM 3006 O O . THR A 1 207 ? 34.067 38.773 -5.156 1.00 26.92 207 THR A O 1
ATOM 3017 N N . CYS A 1 208 ? 35.500 37.036 -5.101 1.00 25.16 208 CYS A N 1
ATOM 3018 C CA . CYS A 1 208 ? 35.879 37.247 -3.709 1.00 32.44 208 CYS A CA 1
ATOM 3019 C C . CYS A 1 208 ? 37.244 37.916 -3.588 1.00 34.81 208 CYS A C 1
ATOM 3020 O O . CYS A 1 208 ? 38.204 37.542 -4.266 1.00 28.82 208 CYS A O 1
ATOM 3027 N N . ILE A 1 209 ? 37.301 38.916 -2.714 1.00 26.17 209 ILE A N 1
ATOM 3028 C CA . ILE A 1 209 ? 38.497 39.723 -2.498 1.00 23.36 209 ILE A CA 1
ATOM 3029 C C . ILE A 1 209 ? 38.811 39.781 -1.019 1.00 28.80 209 ILE A C 1
ATOM 3030 O O . ILE A 1 209 ? 37.921 40.036 -0.202 1.00 24.73 209 ILE A O 1
ATOM 3046 N N . ALA A 1 210 ? 40.078 39.553 -0.684 1.00 23.47 210 ALA A N 1
ATOM 3047 C CA . ALA A 1 210 ? 40.569 39.760 0.666 1.00 20.60 210 ALA A CA 1
ATOM 3048 C C . ALA A 1 210 ? 41.322 41.085 0.702 1.00 24.30 210 ALA A C 1
ATOM 3049 O O . ALA A 1 210 ? 42.219 41.312 -0.108 1.00 22.69 210 ALA A O 1
ATOM 3056 N N . THR A 1 211 ? 40.925 41.965 1.618 1.00 26.12 211 THR A N 1
ATOM 3057 C CA . THR A 1 211 ? 41.605 43.240 1.818 1.00 24.83 211 THR A CA 1
ATOM 3058 C C . THR A 1 211 ? 42.185 43.249 3.219 1.00 20.55 211 THR A C 1
ATOM 3059 O O . THR A 1 211 ? 41.448 43.141 4.195 1.00 23.25 211 THR A O 1
ATOM 3070 N N . THR A 1 212 ? 43.506 43.347 3.318 1.00 19.50 212 THR A N 1
ATOM 3071 C CA . THR A 1 212 ? 44.166 43.402 4.615 1.00 21.90 212 THR A CA 1
ATOM 3072 C C . THR A 1 212 ? 44.543 44.847 4.925 1.00 18.25 212 THR A C 1
ATOM 3073 O O . THR A 1 212 ? 45.242 45.497 4.149 1.00 17.36 212 THR A O 1
ATOM 3084 N N . LEU A 1 213 ? 44.038 45.340 6.050 1.00 19.35 213 LEU A N 1
ATOM 3085 C CA . LEU A 1 213 ? 44.337 46.680 6.533 1.00 17.40 213 LEU A CA 1
ATOM 3086 C C . LEU A 1 213 ? 45.320 46.572 7.684 1.00 17.74 213 LEU A C 1
ATOM 3087 O O . LEU A 1 213 ? 45.037 45.906 8.675 1.00 20.48 213 LEU A O 1
ATOM 3103 N N . SER A 1 214 ? 46.472 47.222 7.554 1.00 15.07 214 SER A N 1
ATOM 3104 C CA . SER A 1 214 ? 47.497 47.174 8.591 1.00 17.21 214 SER A CA 1
ATOM 3105 C C . SER A 1 214 ? 47.918 48.583 8.969 1.00 12.48 214 SER A C 1
ATOM 3106 O O . SER A 1 214 ? 48.420 49.321 8.130 1.00 13.42 214 SER A O 1
ATOM 3114 N N . LYS A 1 215 ? 47.698 48.944 10.230 1.00 10.86 215 LYS A N 1
ATOM 3115 C CA . LYS A 1 215 ? 48.030 50.263 10.734 1.00 11.80 215 LYS A CA 1
ATOM 3116 C C . LYS A 1 215 ? 49.100 50.182 11.809 1.00 12.54 215 LYS A C 1
ATOM 3117 O O . LYS A 1 215 ? 49.009 49.373 12.739 1.00 16.16 215 LYS A O 1
ATOM 3136 N N . LYS A 1 216 ? 50.102 51.041 11.696 1.00 14.66 216 LYS A N 1
ATOM 3137 C CA . LYS A 1 216 ? 51.103 51.146 12.747 1.00 12.71 216 LYS A CA 1
ATOM 3138 C C . LYS A 1 216 ? 50.562 52.026 13.866 1.00 11.63 216 LYS A C 1
ATOM 3139 O O . LYS A 1 216 ? 50.508 53.252 13.760 1.00 13.39 216 LYS A O 1
ATOM 3158 N N . ILE A 1 217 ? 50.154 51.373 14.941 1.00 12.86 217 ILE A N 1
ATOM 3159 C CA . ILE A 1 217 ? 49.619 52.058 16.107 1.00 12.65 217 ILE A CA 1
ATOM 3160 C C . ILE A 1 217 ? 49.723 51.075 17.260 1.00 13.38 217 ILE A C 1
ATOM 3161 O O . ILE A 1 217 ? 49.438 49.887 17.097 1.00 16.76 217 ILE A O 1
ATOM 3177 N N . TYR A 1 218 ? 50.174 51.546 18.412 1.00 15.05 218 TYR A N 1
ATOM 3178 C CA . TYR A 1 218 ? 50.284 50.662 19.561 1.00 21.55 218 TYR A CA 1
ATOM 3179 C C . TYR A 1 218 ? 48.927 50.605 20.244 1.00 18.98 218 TYR A C 1
ATOM 3180 O O . TYR A 1 218 ? 48.493 51.577 20.866 1.00 18.04 218 TYR A O 1
ATOM 3198 N N . HIS A 1 219 ? 48.258 49.464 20.110 1.00 18.10 219 HIS A N 1
ATOM 3199 C CA . HIS A 1 219 ? 46.901 49.300 20.609 1.00 16.61 219 HIS A CA 1
ATOM 3200 C C . HIS A 1 219 ? 46.887 48.368 21.804 1.00 20.43 219 HIS A C 1
ATOM 3201 O O . HIS A 1 219 ? 47.663 47.415 21.875 1.00 19.41 219 HIS A O 1
ATOM 3216 N N . ARG A 1 220 ? 46.015 48.681 22.752 1.00 15.49 220 ARG A N 1
ATOM 3217 C CA . ARG A 1 220 ? 45.759 47.831 23.905 1.00 22.23 220 ARG A CA 1
ATOM 3218 C C . ARG A 1 220 ? 44.265 47.792 24.152 1.00 22.45 220 ARG A C 1
ATOM 3219 O O . ARG A 1 220 ? 43.565 48.792 23.956 1.00 19.85 220 ARG A O 1
ATOM 3240 N N . LEU A 1 221 ? 43.779 46.624 24.555 1.00 17.00 221 LEU A N 1
ATOM 3241 C CA . LEU A 1 221 ? 42.371 46.438 24.859 1.00 17.27 221 LEU A CA 1
ATOM 3242 C C . LEU A 1 221 ? 42.236 45.910 26.274 1.00 22.63 221 LEU A C 1
ATOM 3243 O O . LEU A 1 221 ? 42.913 44.951 26.652 1.00 21.79 221 LEU A O 1
ATOM 3259 N N . TYR A 1 222 ? 41.371 46.555 27.046 1.00 21.57 222 TYR A N 1
ATOM 3260 C CA . TYR A 1 222 ? 41.141 46.201 28.439 1.00 24.42 222 TYR A CA 1
ATOM 3261 C C . TYR A 1 222 ? 39.682 45.881 28.709 1.00 23.70 222 TYR A C 1
ATOM 3262 O O . TYR A 1 222 ? 38.788 46.341 28.000 1.00 22.75 222 TYR A O 1
ATOM 3280 N N . CYS A 1 223 ? 39.450 45.104 29.760 1.00 23.61 223 CYS A N 1
ATOM 3281 C CA . CYS A 1 223 ? 38.133 45.016 30.372 1.00 25.57 223 CYS A CA 1
ATOM 3282 C C . CYS A 1 223 ? 38.345 45.531 31.781 1.00 30.47 223 CYS A C 1
ATOM 3283 O O . CYS A 1 223 ? 39.005 44.889 32.601 1.00 34.07 223 CYS A O 1
ATOM 3290 N N . GLY A 1 224 ? 37.828 46.724 32.041 1.00 42.50 224 GLY A N 1
ATOM 3291 C CA . GLY A 1 224 ? 38.172 47.434 33.252 1.00 43.58 224 GLY A CA 1
ATOM 3292 C C . GLY A 1 224 ? 39.650 47.765 33.208 1.00 44.84 224 GLY A C 1
ATOM 3293 O O . GLY A 1 224 ? 40.089 48.579 32.390 1.00 44.69 224 GLY A O 1
ATOM 3297 N N . GLU A 1 225 ? 40.416 47.110 34.073 1.00 37.03 225 GLU A N 1
ATOM 3298 C CA . GLU A 1 225 ? 41.855 47.325 34.159 1.00 44.25 225 GLU A CA 1
ATOM 3299 C C . GLU A 1 225 ? 42.638 46.019 33.953 1.00 42.40 225 GLU A C 1
ATOM 3300 O O . GLU A 1 225 ? 43.838 45.956 34.219 1.00 38.75 225 GLU A O 1
ATOM 3312 N N . ARG A 1 226 ? 41.959 44.979 33.476 1.00 37.77 226 ARG A N 1
ATOM 3313 C CA . ARG A 1 226 ? 42.646 43.770 33.028 1.00 32.72 226 ARG A CA 1
ATOM 3314 C C . ARG A 1 226 ? 42.951 43.901 31.543 1.00 29.36 226 ARG A C 1
ATOM 3315 O O . ARG A 1 226 ? 42.048 44.135 30.744 1.00 27.20 226 ARG A O 1
ATOM 3336 N N . LEU A 1 227 ? 44.220 43.748 31.181 1.00 38.72 227 LEU A N 1
ATOM 3337 C CA . LEU A 1 227 ? 44.642 43.833 29.788 1.00 31.69 227 LEU A CA 1
ATOM 3338 C C . LEU A 1 227 ? 44.289 42.554 29.044 1.00 37.49 227 LEU A C 1
ATOM 3339 O O . LEU A 1 227 ? 44.732 41.468 29.414 1.00 37.85 227 LEU A O 1
ATOM 3355 N N . MET A 1 228 ? 43.478 42.693 28.001 1.00 23.38 228 MET A N 1
ATOM 3356 C CA . MET A 1 228 ? 43.022 41.555 27.213 1.00 30.19 228 MET A CA 1
ATOM 3357 C C . MET A 1 228 ? 43.974 41.260 26.053 1.00 41.13 228 MET A C 1
ATOM 3358 O O . MET A 1 228 ? 44.354 40.112 25.830 1.00 44.31 228 MET A O 1
ATOM 3372 N N . THR A 1 229 ? 44.365 42.298 25.320 1.00 26.80 229 THR A N 1
ATOM 3373 C CA . THR A 1 229 ? 45.273 42.124 24.195 1.00 28.04 229 THR A CA 1
ATOM 3374 C C . THR A 1 229 ? 45.953 43.437 23.830 1.00 33.93 229 THR A C 1
ATOM 3375 O O . THR A 1 229 ? 45.550 44.507 24.289 1.00 22.66 229 THR A O 1
ATOM 3386 N N . GLY A 1 230 ? 46.995 43.345 23.011 1.00 26.40 230 GLY A N 1
ATOM 3387 C CA . GLY A 1 230 ? 47.753 44.513 22.605 1.00 30.48 230 GLY A CA 1
ATOM 3388 C C . GLY A 1 230 ? 48.724 44.189 21.487 1.00 36.97 230 GLY A C 1
ATOM 3389 O O . GLY A 1 230 ? 48.878 43.026 21.112 1.00 43.62 230 GLY A O 1
ATOM 3393 N N . GLY A 1 231 ? 49.377 45.214 20.949 1.00 26.95 231 GLY A N 1
ATOM 3394 C CA . GLY A 1 231 ? 50.298 45.020 19.842 1.00 27.73 231 GLY A CA 1
ATOM 3395 C C . GLY A 1 231 ? 50.764 46.318 19.215 1.00 28.21 231 GLY A C 1
ATOM 3396 O O . GLY A 1 231 ? 50.256 47.387 19.542 1.00 19.57 231 GLY A O 1
ATOM 3400 N N . GLN A 1 232 ? 51.735 46.204 18.310 1.00 19.79 232 GLN A N 1
ATOM 3401 C CA . GLN A 1 232 ? 52.345 47.349 17.633 1.00 25.81 232 GLN A CA 1
ATOM 3402 C C . GLN A 1 232 ? 51.659 47.673 16.314 1.00 18.98 232 GLN A C 1
ATOM 3403 O O . GLN A 1 232 ? 51.847 48.753 15.743 1.00 20.24 232 GLN A O 1
ATOM 3417 N N . VAL A 1 233 ? 50.893 46.711 15.822 1.00 15.32 233 VAL A N 1
ATOM 3418 C CA . VAL A 1 233 ? 50.229 46.821 14.537 1.00 18.37 233 VAL A CA 1
ATOM 3419 C C . VAL A 1 233 ? 48.793 46.343 14.662 1.00 20.79 233 VAL A C 1
ATOM 3420 O O . VAL A 1 233 ? 48.530 45.271 15.207 1.00 19.03 233 VAL A O 1
ATOM 3433 N N . SER A 1 234 ? 47.871 47.160 14.170 1.00 14.40 234 SER A N 1
ATOM 3434 C CA . SER A 1 234 ? 46.461 46.805 14.131 1.00 16.38 234 SER A CA 1
ATOM 3435 C C . SER A 1 234 ? 46.153 46.229 12.760 1.00 20.97 234 SER A C 1
ATOM 3436 O O . SER A 1 234 ? 46.295 46.921 11.752 1.00 21.09 234 SER A O 1
ATOM 3444 N N . THR A 1 235 ? 45.759 44.961 12.723 1.00 18.78 235 THR A N 1
ATOM 3445 C CA . THR A 1 235 ? 45.469 44.287 11.468 1.00 19.30 235 THR A CA 1
ATOM 3446 C C . THR A 1 235 ? 44.003 43.880 11.380 1.00 29.13 235 THR A C 1
ATOM 3447 O O . THR A 1 235 ? 43.453 43.301 12.314 1.00 26.98 235 THR A O 1
ATOM 3458 N N . ARG A 1 236 ? 43.396 44.165 10.234 1.00 23.67 236 ARG A N 1
ATOM 3459 C CA . ARG A 1 236 ? 41.997 43.838 9.972 1.00 25.20 236 ARG A CA 1
ATOM 3460 C C . ARG A 1 236 ? 41.917 43.262 8.566 1.00 23.37 236 ARG A C 1
ATOM 3461 O O . ARG A 1 236 ? 42.504 43.810 7.633 1.00 22.72 236 ARG A O 1
ATOM 3482 N N . VAL A 1 237 ? 41.216 42.142 8.420 1.00 23.74 237 VAL A N 1
ATOM 3483 C CA . VAL A 1 237 ? 41.056 41.519 7.114 1.00 19.84 237 VAL A CA 1
ATOM 3484 C C . VAL A 1 237 ? 39.593 41.528 6.718 1.00 26.71 237 VAL A C 1
ATOM 3485 O O . VAL A 1 237 ? 38.743 40.984 7.424 1.00 29.61 237 VAL A O 1
ATOM 3498 N N . LEU A 1 238 ? 39.309 42.165 5.590 1.00 29.47 238 LEU A N 1
ATOM 3499 C CA . LEU A 1 238 ? 37.969 42.168 5.023 1.00 29.10 238 LEU A CA 1
ATOM 3500 C C . LEU A 1 238 ? 37.868 41.060 3.999 1.00 29.85 238 LEU A C 1
ATOM 3501 O O . LEU A 1 238 ? 38.756 40.904 3.165 1.00 28.81 238 LEU A O 1
ATOM 3517 N N . LEU A 1 239 ? 36.785 40.298 4.057 1.00 27.74 239 LEU A N 1
ATOM 3518 C CA . LEU A 1 239 ? 36.490 39.329 3.019 1.00 21.36 239 LEU A CA 1
ATOM 3519 C C . LEU A 1 239 ? 35.203 39.753 2.331 1.00 22.24 239 LEU A C 1
ATOM 3520 O O . LEU A 1 239 ? 34.140 39.777 2.947 1.00 23.37 239 LEU A O 1
ATOM 3536 N N . THR A 1 240 ? 35.321 40.107 1.056 1.00 20.55 240 THR A N 1
ATOM 3537 C CA . THR A 1 240 ? 34.240 40.743 0.324 1.00 22.79 240 THR A CA 1
ATOM 3538 C C . THR A 1 240 ? 33.902 40.012 -0.967 1.00 23.94 240 THR A C 1
ATOM 3539 O O . THR A 1 240 ? 34.791 39.721 -1.763 1.00 24.56 240 THR A O 1
ATOM 3550 N N . ALA A 1 241 ? 32.613 39.744 -1.172 1.00 20.93 241 ALA A N 1
ATOM 3551 C CA . ALA A 1 241 ? 32.107 39.218 -2.442 1.00 24.94 241 ALA A CA 1
ATOM 3552 C C . ALA A 1 241 ? 31.526 40.331 -3.309 1.00 22.37 241 ALA A C 1
ATOM 3553 O O . ALA A 1 241 ? 30.630 41.053 -2.878 1.00 24.99 241 ALA A O 1
ATOM 3560 N N . LEU A 1 242 ? 32.048 40.471 -4.523 1.00 21.55 242 LEU A N 1
ATOM 3561 C CA . LEU A 1 242 ? 31.473 41.363 -5.525 1.00 19.05 242 LEU A CA 1
ATOM 3562 C C . LEU A 1 242 ? 30.679 40.557 -6.544 1.00 28.73 242 LEU A C 1
ATOM 3563 O O . LEU A 1 242 ? 31.035 39.422 -6.843 1.00 24.99 242 LEU A 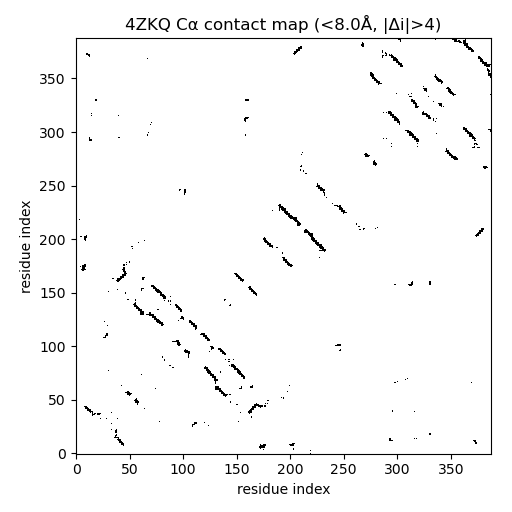O 1
ATOM 3579 N N . GLY A 1 243 ? 29.632 41.159 -7.100 1.00 25.86 243 GLY A N 1
ATOM 3580 C CA . GLY A 1 243 ? 28.815 40.490 -8.098 1.00 31.17 243 GLY A CA 1
ATOM 3581 C C . GLY A 1 243 ? 27.483 41.178 -8.317 1.00 29.88 243 GLY A C 1
ATOM 3582 O O . GLY A 1 243 ? 27.320 42.352 -7.984 1.00 23.17 243 GLY A O 1
ATOM 3586 N N . PHE A 1 244 ? 26.528 40.446 -8.886 1.00 30.86 244 PHE A N 1
ATOM 3587 C CA . PHE A 1 244 ? 25.213 41.004 -9.189 1.00 27.80 244 PHE A CA 1
ATOM 3588 C C . PHE A 1 244 ? 24.122 40.149 -8.578 1.00 28.54 244 PHE A C 1
ATOM 3589 O O . PHE A 1 244 ? 24.177 38.919 -8.639 1.00 30.40 244 PHE A O 1
ATOM 3606 N N A TYR A 1 245 ? 23.133 40.777 -7.951 0.44 27.53 245 TYR A N 1
ATOM 3607 N N B TYR A 1 245 ? 23.124 40.822 -8.016 0.56 27.42 245 TYR A N 1
ATOM 3608 C CA A TYR A 1 245 ? 22.079 39.997 -7.316 0.44 28.53 245 TYR A CA 1
ATOM 3609 C CA B TYR A 1 245 ? 21.965 40.160 -7.447 0.56 28.45 245 TYR A CA 1
ATOM 3610 C C A TYR A 1 245 ? 21.169 39.422 -8.390 0.44 27.50 245 TYR A C 1
ATOM 3611 C C B TYR A 1 245 ? 21.257 39.375 -8.535 0.56 27.33 245 TYR A C 1
ATOM 3612 O O A TYR A 1 245 ? 20.779 40.101 -9.339 0.44 25.10 245 TYR A O 1
ATOM 3613 O O B TYR A 1 245 ? 21.090 39.870 -9.650 0.56 24.00 245 TYR A O 1
ATOM 3648 N N . LYS A 1 246 ? 20.865 38.146 -8.222 1.00 29.56 246 LYS A N 1
ATOM 3649 C CA . LYS A 1 246 ? 20.060 37.380 -9.146 1.00 28.95 246 LYS A CA 1
ATOM 3650 C C . LYS A 1 246 ? 18.617 37.882 -9.124 1.00 23.85 246 LYS A C 1
ATOM 3651 O O . LYS A 1 246 ? 17.936 37.766 -8.107 1.00 31.07 246 LYS A O 1
ATOM 3670 N N . ARG A 1 247 ? 18.162 38.459 -10.232 1.00 24.38 247 ARG A N 1
ATOM 3671 C CA . ARG A 1 247 ? 16.804 39.002 -10.301 1.00 37.51 247 ARG A CA 1
ATOM 3672 C C . ARG A 1 247 ? 15.829 38.027 -10.969 1.00 38.81 247 ARG A C 1
ATOM 3673 O O . ARG A 1 247 ? 15.986 37.681 -12.140 1.00 46.97 247 ARG A O 1
ATOM 3694 N N . GLN A 1 248 ? 14.829 37.588 -10.210 1.00 34.24 248 GLN A N 1
ATOM 3695 C CA . GLN A 1 248 ? 13.772 36.722 -10.727 1.00 34.58 248 GLN A CA 1
ATOM 3696 C C . GLN A 1 248 ? 12.875 37.440 -11.739 1.00 36.98 248 GLN A C 1
ATOM 3697 O O . GLN A 1 248 ? 12.558 38.617 -11.562 1.00 25.86 248 GLN A O 1
ATOM 3711 N N . PRO A 1 249 ? 12.437 36.725 -12.791 1.00 32.88 249 PRO A N 1
ATOM 3712 C CA . PRO A 1 249 ? 11.557 37.349 -13.791 1.00 30.47 249 PRO A CA 1
ATOM 3713 C C . PRO A 1 249 ? 10.256 37.919 -13.206 1.00 16.59 249 PRO A C 1
ATOM 3714 O O . PRO A 1 249 ? 9.676 37.313 -12.308 1.00 19.55 249 PRO A O 1
ATOM 3725 N N . TYR A 1 250 ? 9.823 39.075 -13.714 1.00 21.28 250 TYR A N 1
ATOM 3726 C CA . TYR A 1 250 ? 8.521 39.668 -13.378 1.00 16.39 250 TYR A CA 1
ATOM 3727 C C . TYR A 1 250 ? 8.374 40.021 -11.897 1.00 20.21 250 TYR A C 1
ATOM 3728 O O . TYR A 1 250 ? 7.262 40.178 -11.393 1.00 22.57 250 TYR A O 1
ATOM 3746 N N . THR A 1 251 ? 9.504 40.171 -11.218 1.00 18.48 251 THR A N 1
ATOM 3747 C CA . THR A 1 251 ? 9.513 40.368 -9.779 1.00 16.85 251 THR A CA 1
ATOM 3748 C C . THR A 1 251 ? 10.205 41.657 -9.382 1.00 15.33 251 THR A C 1
ATOM 3749 O O . THR A 1 251 ? 11.262 42.002 -9.916 1.00 22.21 251 THR A O 1
ATOM 3760 N N . PHE A 1 252 ? 9.594 42.360 -8.434 1.00 18.13 252 PHE A N 1
ATOM 3761 C CA . PHE A 1 252 ? 10.186 43.539 -7.839 1.00 18.14 252 PHE A CA 1
ATOM 3762 C C . PHE A 1 252 ? 11.134 43.116 -6.732 1.00 17.92 252 PHE A C 1
ATOM 3763 O O . PHE A 1 252 ? 10.745 42.359 -5.845 1.00 17.36 252 PHE A O 1
ATOM 3780 N N . HIS A 1 253 ? 12.367 43.611 -6.788 1.00 17.68 253 HIS A N 1
ATOM 3781 C CA . HIS A 1 253 ? 13.358 43.363 -5.744 1.00 24.58 253 HIS A CA 1
ATOM 3782 C C . HIS A 1 253 ? 13.842 44.684 -5.166 1.00 21.10 253 HIS A C 1
ATOM 3783 O O . HIS A 1 253 ? 14.098 45.631 -5.907 1.00 22.40 253 HIS A O 1
ATOM 3798 N N . ARG A 1 254 ? 13.993 44.738 -3.850 1.00 18.98 254 ARG A N 1
ATOM 3799 C CA . ARG A 1 254 ? 14.500 45.939 -3.197 1.00 27.50 254 ARG A CA 1
ATOM 3800 C C . ARG A 1 254 ? 15.989 46.120 -3.471 1.00 33.22 254 ARG A C 1
ATOM 3801 O O . ARG A 1 254 ? 16.496 47.243 -3.514 1.00 40.27 254 ARG A O 1
ATOM 3822 N N . VAL A 1 255 ? 16.689 45.008 -3.661 1.00 34.59 255 VAL A N 1
ATOM 3823 C CA . VAL A 1 255 ? 18.109 45.060 -3.973 1.00 28.49 255 VAL A CA 1
ATOM 3824 C C . VAL A 1 255 ? 18.333 45.752 -5.311 1.00 27.36 255 VAL A C 1
ATOM 3825 O O . VAL A 1 255 ? 17.694 45.402 -6.297 1.00 30.52 255 VAL A O 1
ATOM 3838 N N . PRO A 1 256 ? 19.277 46.704 -5.366 1.00 46.98 256 PRO A N 1
ATOM 3839 C CA . PRO A 1 256 ? 19.418 47.465 -6.610 1.00 41.93 256 PRO A CA 1
ATOM 3840 C C . PRO A 1 256 ? 20.094 46.694 -7.734 1.00 37.32 256 PRO A C 1
ATOM 3841 O O . PRO A 1 256 ? 20.732 45.661 -7.520 1.00 31.84 256 PRO A O 1
ATOM 3852 N N . LYS A 1 257 ? 19.942 47.223 -8.940 1.00 31.99 257 LYS A N 1
ATOM 3853 C CA . LYS A 1 257 ? 20.600 46.676 -10.107 1.00 37.22 257 LYS A CA 1
ATOM 3854 C C . LYS A 1 257 ? 22.059 47.149 -10.099 1.00 36.42 257 LYS A C 1
ATOM 3855 O O . LYS A 1 257 ? 22.432 47.979 -9.267 1.00 30.21 257 LYS A O 1
ATOM 3874 N N . GLY A 1 258 ? 22.878 46.618 -11.003 1.00 28.79 258 GLY A N 1
ATOM 3875 C CA . GLY A 1 258 ? 24.298 46.939 -11.043 1.00 29.03 258 GLY A CA 1
ATOM 3876 C C . GLY A 1 258 ? 25.111 46.125 -10.056 1.00 24.24 258 GLY A C 1
ATOM 3877 O O . GLY A 1 258 ? 24.581 45.234 -9.395 1.00 23.21 258 GLY A O 1
ATOM 3881 N N . MET A 1 259 ? 26.406 46.417 -9.937 1.00 25.35 259 MET A N 1
ATOM 3882 C CA . MET A 1 259 ? 27.238 45.618 -9.049 1.00 17.75 259 MET A CA 1
ATOM 3883 C C . MET A 1 259 ? 26.952 45.947 -7.590 1.00 18.73 259 MET A C 1
ATOM 3884 O O . MET A 1 259 ? 26.663 47.094 -7.237 1.00 23.53 259 MET A O 1
ATOM 3898 N N . VAL A 1 260 ? 27.036 44.915 -6.761 1.00 18.28 260 VAL A N 1
ATOM 3899 C CA . VAL A 1 260 ? 26.846 45.024 -5.322 1.00 22.33 260 VAL A CA 1
ATOM 3900 C C . VAL A 1 260 ? 27.975 44.307 -4.614 1.00 21.93 260 VAL A C 1
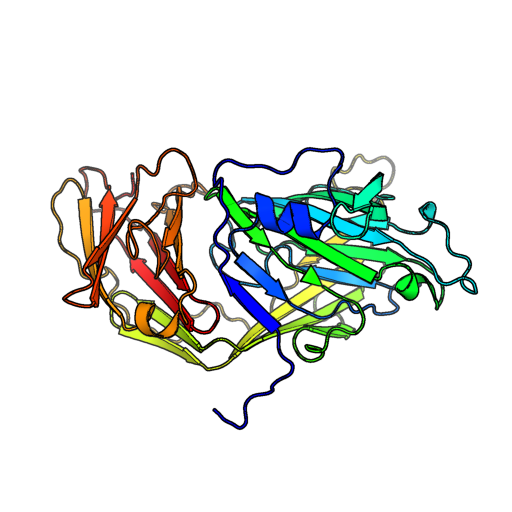ATOM 3901 O O . VAL A 1 260 ? 28.808 43.667 -5.260 1.00 26.40 260 VAL A O 1
ATOM 3914 N N . TYR A 1 261 ? 27.996 44.398 -3.288 1.00 21.90 261 TYR A N 1
ATOM 3915 C CA . TYR A 1 261 ? 28.898 43.577 -2.498 1.00 18.60 261 TYR A CA 1
ATOM 3916 C C . TYR A 1 261 ? 28.135 42.889 -1.380 1.00 22.61 261 TYR A C 1
ATOM 3917 O O . TYR A 1 261 ? 27.055 43.328 -0.981 1.00 23.49 261 TYR A O 1
ATOM 3935 N N . VAL A 1 262 ? 28.713 41.799 -0.895 1.00 20.32 262 VAL A N 1
ATOM 3936 C CA . VAL A 1 262 ? 28.244 41.117 0.300 1.00 20.11 262 VAL A CA 1
ATOM 3937 C C . VAL A 1 262 ? 29.449 40.833 1.185 1.00 19.67 262 VAL A C 1
ATOM 3938 O O . VAL A 1 262 ? 30.520 40.495 0.681 1.00 23.76 262 VAL A O 1
ATOM 3951 N N . HIS A 1 263 ? 29.283 40.997 2.496 1.00 22.32 263 HIS A N 1
ATOM 3952 C CA . HIS A 1 263 ? 30.313 40.610 3.457 1.00 23.99 263 HIS A CA 1
ATOM 3953 C C . HIS A 1 263 ? 30.362 39.093 3.605 1.00 33.28 263 HIS A C 1
ATOM 3954 O O . HIS A 1 263 ? 29.321 38.452 3.738 1.00 25.64 263 HIS A O 1
ATOM 3969 N N . LEU A 1 264 ? 31.566 38.527 3.598 1.00 26.41 264 LEU A N 1
ATOM 3970 C CA . LEU A 1 264 ? 31.751 37.097 3.850 1.00 35.29 264 LEU A CA 1
ATOM 3971 C C . LEU A 1 264 ? 32.369 36.862 5.230 1.00 43.40 264 LEU A C 1
ATOM 3972 O O . LEU A 1 264 ? 33.073 37.721 5.758 1.00 57.14 264 LEU A O 1
ATOM 3988 N N . ILE A 1 265 ? 32.098 35.693 5.804 1.00 57.63 265 ILE A N 1
ATOM 3989 C CA . ILE A 1 265 ? 32.580 35.344 7.140 1.00 70.37 265 ILE A CA 1
ATOM 3990 C C . ILE A 1 265 ? 34.017 34.826 7.083 1.00 93.45 265 ILE A C 1
ATOM 3991 O O . ILE A 1 265 ? 34.463 34.332 6.047 1.00 95.98 265 ILE A O 1
ATOM 4007 N N . ASP A 1 266 ? 34.740 34.941 8.195 1.00 107.47 266 ASP A N 1
ATOM 4008 C CA . ASP A 1 266 ? 36.091 34.392 8.293 1.00 118.80 266 ASP A CA 1
ATOM 4009 C C . ASP A 1 266 ? 36.080 32.867 8.136 1.00 127.73 266 ASP A C 1
ATOM 4010 O O . ASP A 1 266 ? 35.115 32.201 8.513 1.00 122.28 266 ASP A O 1
ATOM 4017 N N . SER A 1 267 ? 37.152 32.322 7.567 1.00 137.81 267 SER A N 1
ATOM 4018 C CA . SER A 1 267 ? 37.250 30.882 7.333 1.00 142.54 267 SER A CA 1
ATOM 4019 C C . SER A 1 267 ? 37.245 30.109 8.648 1.00 138.14 267 SER A C 1
ATOM 4020 O O . SER A 1 267 ? 36.519 29.127 8.802 1.00 121.37 267 SER A O 1
ATOM 4023 N N . GLY A 1 268 ? 38.065 30.561 9.591 1.00 140.57 268 GLY A N 1
ATOM 4024 C CA . GLY A 1 268 ? 38.085 29.991 10.923 1.00 134.86 268 GLY A CA 1
ATOM 4025 C C . GLY A 1 268 ? 37.214 30.813 11.850 1.00 145.97 268 GLY A C 1
ATOM 4026 O O . GLY A 1 268 ? 37.447 32.010 12.034 1.00 146.38 268 GLY A O 1
ATOM 4027 N N . SER A 1 269 ? 36.205 30.172 12.429 1.00 149.36 269 SER A N 1
ATOM 4028 C CA . SER A 1 269 ? 35.246 30.865 13.284 1.00 145.12 269 SER A CA 1
ATOM 4029 C C . SER A 1 269 ? 35.917 31.496 14.498 1.00 156.57 269 SER A C 1
ATOM 4030 O O . SER A 1 269 ? 36.695 30.847 15.207 1.00 154.59 269 SER A O 1
ATOM 4033 N N . GLU A 1 270 ? 35.616 32.769 14.722 1.00 158.55 270 GLU A N 1
ATOM 4034 C CA . GLU A 1 270 ? 36.128 33.501 15.870 1.00 149.06 270 GLU A CA 1
ATOM 4035 C C . GLU A 1 270 ? 34.962 33.901 16.765 1.00 143.24 270 GLU A C 1
ATOM 4036 O O . GLU A 1 270 ? 34.830 35.060 17.162 1.00 130.78 270 GLU A O 1
ATOM 4042 N N . ASP A 1 271 ? 34.116 32.923 17.074 1.00 147.67 271 ASP A N 1
ATOM 4043 C CA . ASP A 1 271 ? 32.937 33.142 17.903 1.00 142.82 271 ASP A CA 1
ATOM 4044 C C . ASP A 1 271 ? 33.204 32.738 19.348 1.00 123.89 271 ASP A C 1
ATOM 4045 O O . ASP A 1 271 ? 32.282 32.396 20.091 1.00 110.36 271 ASP A O 1
ATOM 4050 N N . TYR A 1 272 ? 34.473 32.776 19.735 1.00 125.33 272 TYR A N 1
ATOM 4051 C CA . TYR A 1 272 ? 34.868 32.452 21.098 1.00 122.36 272 TYR A CA 1
ATOM 4052 C C . TYR A 1 272 ? 35.536 33.657 21.747 1.00 119.30 272 TYR A C 1
ATOM 4053 O O . TYR A 1 272 ? 35.898 34.620 21.071 1.00 117.89 272 TYR A O 1
ATOM 4062 N N . MET A 1 273 ? 35.702 33.595 23.061 1.00 111.26 273 MET A N 1
ATOM 4063 C CA . MET A 1 273 ? 36.446 34.617 23.777 1.00 101.86 273 MET A CA 1
ATOM 4064 C C . MET A 1 273 ? 37.762 34.019 24.252 1.00 93.48 273 MET A C 1
ATOM 4065 O O . MET A 1 273 ? 37.794 33.287 25.242 1.00 88.89 273 MET A O 1
ATOM 4070 N N . GLU A 1 274 ? 38.844 34.312 23.538 1.00 81.40 274 GLU A N 1
ATOM 4071 C CA . GLU A 1 274 ? 40.142 33.745 23.884 1.00 95.22 274 GLU A CA 1
ATOM 4072 C C . GLU A 1 274 ? 40.575 34.244 25.253 1.00 80.84 274 GLU A C 1
ATOM 4073 O O . GLU A 1 274 ? 41.198 33.512 26.022 1.00 73.36 274 GLU A O 1
ATOM 4085 N N . TYR A 1 275 ? 40.235 35.494 25.550 1.00 77.44 275 TYR A N 1
ATOM 4086 C CA . TYR A 1 275 ? 40.545 36.083 26.845 1.00 71.44 275 TYR A CA 1
ATOM 4087 C C . TYR A 1 275 ? 39.314 36.053 27.747 1.00 70.26 275 TYR A C 1
ATOM 4088 O O . TYR A 1 275 ? 38.433 36.909 27.647 1.00 64.96 275 TYR A O 1
ATOM 4106 N N . SER A 1 276 ? 39.267 35.055 28.626 1.00 72.59 276 SER A N 1
ATOM 4107 C CA . SER A 1 276 ? 38.100 34.805 29.468 1.00 65.47 276 SER A CA 1
ATOM 4108 C C . SER A 1 276 ? 38.335 35.222 30.915 1.00 59.42 276 SER A C 1
ATOM 4109 O O . SER A 1 276 ? 37.642 34.752 31.819 1.00 53.21 276 SER A O 1
ATOM 4117 N N . GLU A 1 277 ? 39.305 36.104 31.134 1.00 49.72 277 GLU A N 1
ATOM 4118 C CA . GLU A 1 277 ? 39.688 36.481 32.491 1.00 49.31 277 GLU A CA 1
ATOM 4119 C C . GLU A 1 277 ? 39.019 37.771 32.979 1.00 36.09 277 GLU A C 1
ATOM 4120 O O . GLU A 1 277 ? 39.319 38.244 34.075 1.00 30.52 277 GLU A O 1
ATOM 4132 N N . CYS A 1 278 ? 38.105 38.323 32.183 1.00 32.43 278 CYS A N 1
ATOM 4133 C CA . CYS A 1 278 ? 37.339 39.502 32.593 1.00 30.05 278 CYS A CA 1
ATOM 4134 C C . CYS A 1 278 ? 36.279 39.122 33.613 1.00 28.65 278 CYS A C 1
ATOM 4135 O O . CYS A 1 278 ? 35.666 38.063 33.508 1.00 23.80 278 CYS A O 1
ATOM 4142 N N . GLU A 1 279 ? 36.043 39.992 34.588 1.00 27.20 279 GLU A N 1
ATOM 4143 C CA . GLU A 1 279 ? 34.911 39.806 35.479 1.00 22.75 279 GLU A CA 1
ATOM 4144 C C . GLU A 1 279 ? 33.628 40.054 34.692 1.00 28.91 279 GLU A C 1
ATOM 4145 O O . GLU A 1 279 ? 33.604 40.884 33.783 1.00 20.64 279 GLU A O 1
ATOM 4157 N N . GLU A 1 280 ? 32.565 39.326 35.028 1.00 22.11 280 GLU A N 1
ATOM 4158 C CA . GLU A 1 280 ? 31.306 39.438 34.303 1.00 20.12 280 GLU A CA 1
ATOM 4159 C C . GLU A 1 280 ? 30.666 40.799 34.524 1.00 23.95 280 GLU A C 1
ATOM 4160 O O . GLU A 1 280 ? 29.843 41.247 33.728 1.00 26.65 280 GLU A O 1
ATOM 4172 N N . VAL A 1 281 ? 31.046 41.445 35.619 1.00 25.79 281 VAL A N 1
ATOM 4173 C CA . VAL A 1 281 ? 30.642 42.813 35.885 1.00 26.06 281 VAL A CA 1
ATOM 4174 C C . VAL A 1 281 ? 31.898 43.582 36.206 1.00 27.15 281 VAL A C 1
ATOM 4175 O O . VAL A 1 281 ? 32.662 43.202 37.091 1.00 29.91 281 VAL A O 1
ATOM 4188 N N . THR A 1 282 ? 32.133 44.653 35.464 1.00 23.39 282 THR A N 1
ATOM 4189 C CA . THR A 1 282 ? 33.387 45.364 35.591 1.00 18.05 282 THR A CA 1
ATOM 4190 C C . THR A 1 282 ? 33.354 46.180 36.881 1.00 23.19 282 THR A C 1
ATOM 4191 O O . THR A 1 282 ? 32.357 46.842 37.161 1.00 25.13 282 THR A O 1
ATOM 4202 N N . PRO A 1 283 ? 34.435 46.123 37.681 1.00 21.84 283 PRO A N 1
ATOM 4203 C CA . PRO A 1 283 ? 34.478 46.903 38.924 1.00 31.33 283 PRO A CA 1
ATOM 4204 C C . PRO A 1 283 ? 34.341 48.405 38.704 1.00 35.58 283 PRO A C 1
ATOM 4205 O O . PRO A 1 283 ? 35.001 48.972 37.834 1.00 31.24 283 PRO A O 1
ATOM 4216 N N . GLY A 1 284 ? 33.492 49.037 39.503 1.00 29.89 284 GLY A N 1
ATOM 4217 C CA . GLY A 1 284 ? 33.301 50.472 39.435 1.00 36.37 284 GLY A CA 1
ATOM 4218 C C . GLY A 1 284 ? 32.640 50.953 40.708 1.00 41.15 284 GLY A C 1
ATOM 4219 O O . GLY A 1 284 ? 32.277 50.145 41.560 1.00 39.18 284 GLY A O 1
ATOM 4223 N N . ARG A 1 285 ? 32.489 52.267 40.841 1.00 39.43 285 ARG A N 1
ATOM 4224 C CA . ARG A 1 285 ? 31.810 52.839 41.996 1.00 40.97 285 ARG A CA 1
ATOM 4225 C C . ARG A 1 285 ? 30.375 53.191 41.633 1.00 47.13 285 ARG A C 1
ATOM 4226 O O . ARG A 1 285 ? 30.133 53.969 40.711 1.00 40.92 285 ARG A O 1
ATOM 4247 N N . TYR A 1 286 ? 29.428 52.610 42.362 1.00 55.27 286 TYR A N 1
ATOM 4248 C CA . TYR A 1 286 ? 28.011 52.856 42.121 1.00 57.50 286 TYR A CA 1
ATOM 4249 C C . TYR A 1 286 ? 27.490 53.971 43.022 1.00 58.13 286 TYR A C 1
ATOM 4250 O O . TYR A 1 286 ? 27.759 53.989 44.222 1.00 67.69 286 TYR A O 1
ATOM 4268 N N . GLU A 1 287 ? 26.754 54.905 42.426 1.00 55.65 287 GLU A N 1
ATOM 4269 C CA . GLU A 1 287 ? 26.135 56.000 43.165 1.00 61.10 287 GLU A CA 1
ATOM 4270 C C . GLU A 1 287 ? 24.628 56.010 42.935 1.00 76.01 287 GLU A C 1
ATOM 4271 O O . GLU A 1 287 ? 23.964 57.024 43.161 1.00 78.36 287 GLU A O 1
ATOM 4283 N N . ASP A 1 288 ? 24.099 54.879 42.468 1.00 77.63 288 ASP A N 1
ATOM 4284 C CA . ASP A 1 288 ? 22.663 54.707 42.233 1.00 83.20 288 ASP A CA 1
ATOM 4285 C C . ASP A 1 288 ? 22.180 55.509 41.024 1.00 78.55 288 ASP A C 1
ATOM 4286 O O . ASP A 1 288 ? 21.392 55.011 40.217 1.00 76.15 288 ASP A O 1
ATOM 4290 N N . LYS A 1 289 ? 22.638 56.752 40.913 1.00 74.16 289 LYS A N 1
ATOM 4291 C CA . LYS A 1 289 ? 22.350 57.588 39.755 1.00 76.68 289 LYS A CA 1
ATOM 4292 C C . LYS A 1 289 ? 23.292 57.273 38.592 1.00 74.58 289 LYS A C 1
ATOM 4293 O O . LYS A 1 289 ? 22.920 57.415 37.426 1.00 61.59 289 LYS A O 1
ATOM 4312 N N . GLN A 1 290 ? 24.513 56.847 38.913 1.00 64.39 290 GLN A N 1
ATOM 4313 C CA . GLN A 1 290 ? 25.505 56.533 37.889 1.00 55.55 290 GLN A CA 1
ATOM 4314 C C . GLN A 1 290 ? 26.606 55.603 38.394 1.00 47.36 290 GLN A C 1
ATOM 4315 O O . GLN A 1 290 ? 26.826 55.476 39.598 1.00 46.75 290 GLN A O 1
ATOM 4329 N N . ILE A 1 291 ? 27.283 54.951 37.453 1.00 36.93 291 ILE A N 1
ATOM 4330 C CA . ILE A 1 291 ? 28.484 54.178 37.745 1.00 38.56 291 ILE A CA 1
ATOM 4331 C C . ILE A 1 291 ? 29.697 54.969 37.276 1.00 34.61 291 ILE A C 1
ATOM 4332 O O . ILE A 1 291 ? 29.695 55.508 36.170 1.00 30.47 291 ILE A O 1
ATOM 4348 N N . SER A 1 292 ? 30.728 55.029 38.113 1.00 33.98 292 SER A N 1
ATOM 4349 C CA . SER A 1 292 ? 31.961 55.726 37.770 1.00 31.97 292 SER A CA 1
ATOM 4350 C C . SER A 1 292 ? 33.137 54.762 37.717 1.00 34.55 292 SER A C 1
ATOM 4351 O O . SER A 1 292 ? 33.346 53.963 38.632 1.00 32.57 292 SER A O 1
ATOM 4359 N N . TYR A 1 293 ? 33.887 54.837 36.624 1.00 28.49 293 TYR A N 1
ATOM 4360 C CA . TYR A 1 293 ? 35.095 54.045 36.451 1.00 25.96 293 TYR A CA 1
ATOM 4361 C C . TYR A 1 293 ? 36.294 54.965 36.349 1.00 25.93 293 TYR A C 1
ATOM 4362 O O . TYR A 1 293 ? 36.221 56.010 35.702 1.00 27.60 293 TYR A O 1
ATOM 4380 N N . THR A 1 294 ? 37.398 54.571 36.971 1.00 27.26 294 THR A N 1
ATOM 4381 C CA . THR A 1 294 ? 38.639 55.309 36.834 1.00 30.50 294 THR A CA 1
ATOM 4382 C C . THR A 1 294 ? 39.776 54.375 36.465 1.00 32.32 294 THR A C 1
ATOM 4383 O O . THR A 1 294 ? 39.749 53.182 36.769 1.00 37.18 294 THR A O 1
ATOM 4394 N N . PHE A 1 295 ? 40.768 54.930 35.781 1.00 30.34 295 PHE A N 1
ATOM 4395 C CA . PHE A 1 295 ? 41.962 54.185 35.418 1.00 27.14 295 PHE A CA 1
ATOM 4396 C C . PHE A 1 295 ? 43.100 55.155 35.155 1.00 27.25 295 PHE A C 1
ATOM 4397 O O . PHE A 1 295 ? 42.877 56.327 34.836 1.00 26.44 295 PHE A O 1
ATOM 4414 N N . TYR A 1 296 ? 44.317 54.655 35.314 1.00 29.59 296 TYR A N 1
ATOM 4415 C CA . TYR A 1 296 ? 45.521 55.396 34.974 1.00 37.45 296 TYR A CA 1
ATOM 4416 C C . TYR A 1 296 ? 45.881 55.131 33.516 1.00 33.43 296 TYR A C 1
ATOM 4417 O O . TYR A 1 296 ? 45.666 54.029 33.005 1.00 29.94 296 TYR A O 1
ATOM 4435 N N . THR A 1 297 ? 46.422 56.141 32.847 1.00 30.24 297 THR A N 1
ATOM 4436 C CA . THR A 1 297 ? 46.917 55.969 31.486 1.00 32.90 297 THR A CA 1
ATOM 4437 C C . THR A 1 297 ? 48.057 56.940 31.202 1.00 31.07 297 THR A C 1
ATOM 4438 O O . THR A 1 297 ? 48.059 58.062 31.707 1.00 31.19 297 THR A O 1
ATOM 4449 N N . ASP A 1 298 ? 49.024 56.495 30.403 1.00 25.89 298 ASP A N 1
ATOM 4450 C CA . ASP A 1 298 ? 50.114 57.354 29.950 1.00 42.08 298 ASP A CA 1
ATOM 4451 C C . ASP A 1 298 ? 49.827 57.882 28.550 1.00 33.60 298 ASP A C 1
ATOM 4452 O O . ASP A 1 298 ? 50.713 58.411 27.890 1.00 30.61 298 ASP A O 1
ATOM 4461 N N . LEU A 1 299 ? 48.584 57.736 28.105 1.00 28.04 299 LEU A N 1
ATOM 4462 C CA . LEU A 1 299 ? 48.223 58.068 26.737 1.00 31.13 299 LEU A CA 1
ATOM 4463 C C . LEU A 1 299 ? 48.530 59.522 26.396 1.00 24.94 299 LEU A C 1
ATOM 4464 O O . LEU A 1 299 ? 49.012 59.817 25.305 1.00 26.89 299 LEU A O 1
ATOM 4480 N N . PHE A 1 300 ? 48.253 60.432 27.323 1.00 26.62 300 PHE A N 1
ATOM 4481 C CA . PHE A 1 300 ? 48.391 61.850 27.024 1.00 32.01 300 PHE A CA 1
ATOM 4482 C C . PHE A 1 300 ? 49.853 62.281 26.939 1.00 39.03 300 PHE A C 1
ATOM 4483 O O . PHE A 1 300 ? 50.143 63.395 26.507 1.00 38.39 300 PHE A O 1
ATOM 4500 N N . GLN A 1 301 ? 50.766 61.389 27.321 1.00 40.82 301 GLN A N 1
ATOM 4501 C CA . GLN A 1 301 ? 52.202 61.648 27.208 1.00 45.07 301 GLN A CA 1
ATOM 4502 C C . GLN A 1 301 ? 52.753 61.193 25.856 1.00 41.93 301 GLN A C 1
ATOM 4503 O O . GLN A 1 301 ? 53.895 61.495 25.509 1.00 55.86 301 GLN A O 1
ATOM 4517 N N . THR A 1 302 ? 51.927 60.478 25.097 1.00 39.00 302 THR A N 1
ATOM 4518 C CA . THR A 1 302 ? 52.282 59.990 23.765 1.00 40.77 302 THR A CA 1
ATOM 4519 C C . THR A 1 302 ? 51.811 60.910 22.653 1.00 42.68 302 THR A C 1
ATOM 4520 O O . THR A 1 302 ? 52.164 60.732 21.485 1.00 43.45 302 THR A O 1
ATOM 4531 N N . ALA A 1 303 ? 50.996 61.884 23.023 1.00 30.85 303 ALA A N 1
ATOM 4532 C CA . ALA A 1 303 ? 50.201 62.619 22.056 1.00 36.45 303 ALA A CA 1
ATOM 4533 C C . ALA A 1 303 ? 51.024 63.507 21.112 1.00 35.22 303 ALA A C 1
ATOM 4534 O O . ALA A 1 303 ? 50.522 63.928 20.065 1.00 39.16 303 ALA A O 1
ATOM 4541 N N . ASP A 1 304 ? 52.276 63.777 21.471 1.00 48.28 304 ASP A N 1
ATOM 4542 C CA . ASP A 1 304 ? 53.165 64.604 20.645 1.00 61.20 304 ASP A CA 1
ATOM 4543 C C . ASP A 1 304 ? 52.582 66.000 20.404 1.00 60.49 304 ASP A C 1
ATOM 4544 O O . ASP A 1 304 ? 52.630 66.523 19.289 1.00 60.96 304 ASP A O 1
ATOM 4553 N N . GLY A 1 305 ? 52.028 66.600 21.454 1.00 50.12 305 GLY A N 1
ATOM 4554 C CA . GLY A 1 305 ? 51.443 67.926 21.357 1.00 45.75 305 GLY A CA 1
ATOM 4555 C C . GLY A 1 305 ? 50.139 67.961 20.583 1.00 39.73 305 GLY A C 1
ATOM 4556 O O . GLY A 1 305 ? 49.521 69.018 20.447 1.00 32.15 305 GLY A O 1
ATOM 4560 N N . GLU A 1 306 ? 49.719 66.805 20.074 1.00 31.91 306 GLU A N 1
ATOM 4561 C CA . GLU A 1 306 ? 48.491 66.704 19.296 1.00 32.38 306 GLU A CA 1
ATOM 4562 C C . GLU A 1 306 ? 47.357 66.209 20.179 1.00 23.57 306 GLU A C 1
ATOM 4563 O O . GLU A 1 306 ? 47.590 65.750 21.298 1.00 20.96 306 GLU A O 1
ATOM 4575 N N . PRO A 1 307 ? 46.120 66.300 19.683 1.00 22.40 307 PRO A N 1
ATOM 4576 C CA . PRO A 1 307 ? 45.005 65.898 20.536 1.00 18.08 307 PRO A CA 1
ATOM 4577 C C . PRO A 1 307 ? 44.849 64.395 20.702 1.00 16.05 307 PRO A C 1
ATOM 4578 O O . PRO A 1 307 ? 45.436 63.583 19.976 1.00 15.49 307 PRO A O 1
ATOM 4589 N N . VAL A 1 308 ? 44.032 64.056 21.689 1.00 16.48 308 VAL A N 1
ATOM 4590 C CA . VAL A 1 308 ? 43.535 62.709 21.894 1.00 13.67 308 VAL A CA 1
ATOM 4591 C C . VAL A 1 308 ? 42.051 62.717 21.558 1.00 18.76 308 VAL A C 1
ATOM 4592 O O . VAL A 1 308 ? 41.330 63.647 21.938 1.00 18.09 308 VAL A O 1
ATOM 4605 N N . LEU A 1 309 ? 41.611 61.704 20.816 1.00 13.52 309 LEU A N 1
ATOM 4606 C CA . LEU A 1 309 ? 40.207 61.535 20.485 1.00 14.08 309 LEU A CA 1
ATOM 4607 C C . LEU A 1 309 ? 39.632 60.460 21.384 1.00 16.09 309 LEU A C 1
ATOM 4608 O O . LEU A 1 309 ? 40.205 59.377 21.501 1.00 16.18 309 LEU A O 1
ATOM 4624 N N . ALA A 1 310 ? 38.517 60.771 22.035 1.00 13.00 310 ALA A N 1
ATOM 4625 C CA . ALA A 1 310 ? 37.840 59.807 22.888 1.00 13.55 310 ALA A CA 1
ATOM 4626 C C . ALA A 1 310 ? 36.480 59.487 22.291 1.00 13.76 310 ALA A C 1
ATOM 4627 O O . ALA A 1 310 ? 35.688 60.390 22.028 1.00 14.23 310 ALA A O 1
ATOM 4634 N N . SER A 1 311 ? 36.232 58.201 22.040 1.00 13.70 311 SER A N 1
ATOM 4635 C CA . SER A 1 311 ? 34.946 57.740 21.536 1.00 13.41 311 SER A CA 1
ATOM 4636 C C . SER A 1 311 ? 34.350 56.806 22.568 1.00 16.01 311 SER A C 1
ATOM 4637 O O . SER A 1 311 ? 35.034 55.908 23.046 1.00 13.75 311 SER A O 1
ATOM 4645 N N . VAL A 1 312 ? 33.082 57.005 22.903 1.00 14.80 312 VAL A N 1
ATOM 4646 C CA . VAL A 1 312 ? 32.415 56.120 23.849 1.00 18.67 312 VAL A CA 1
ATOM 4647 C C . VAL A 1 312 ? 31.036 55.783 23.330 1.00 17.61 312 VAL A C 1
ATOM 4648 O O . VAL A 1 312 ? 30.329 56.643 22.804 1.00 20.52 312 VAL A O 1
ATOM 4661 N N . TRP A 1 313 ? 30.657 54.518 23.455 1.00 17.32 313 TRP A N 1
ATOM 4662 C CA . TRP A 1 313 ? 29.301 54.137 23.125 1.00 18.22 313 TRP A CA 1
ATOM 4663 C C . TRP A 1 313 ? 28.823 53.028 24.036 1.00 19.20 313 TRP A C 1
ATOM 4664 O O . TRP A 1 313 ? 29.623 52.353 24.676 1.00 17.27 313 TRP A O 1
ATOM 4685 N N . GLY A 1 314 ? 27.511 52.849 24.102 1.00 19.51 314 GLY A N 1
ATOM 4686 C CA . GLY A 1 314 ? 26.960 51.788 24.918 1.00 23.87 314 GLY A CA 1
ATOM 4687 C C . GLY A 1 314 ? 25.596 51.339 24.453 1.00 33.09 314 GLY A C 1
ATOM 4688 O O . GLY A 1 314 ? 24.967 51.977 23.614 1.00 24.27 314 GLY A O 1
ATOM 4692 N N . THR A 1 315 ? 25.160 50.214 25.005 1.00 33.61 315 THR A N 1
ATOM 4693 C CA . THR A 1 315 ? 23.841 49.663 24.748 1.00 38.15 315 THR A CA 1
ATOM 4694 C C . THR A 1 315 ? 23.419 48.898 25.995 1.00 40.78 315 THR A C 1
ATOM 4695 O O . THR A 1 315 ? 24.240 48.219 26.612 1.00 32.96 315 THR A O 1
ATOM 4706 N N . SER A 1 316 ? 22.154 49.023 26.375 1.00 56.67 316 SER A N 1
ATOM 4707 C CA . SER A 1 316 ? 21.648 48.355 27.569 1.00 65.87 316 SER A CA 1
ATOM 4708 C C . SER A 1 316 ? 21.453 46.861 27.360 1.00 74.38 316 SER A C 1
ATOM 4709 O O . SER A 1 316 ? 21.080 46.145 28.289 1.00 75.10 316 SER A O 1
ATOM 4712 N N . GLY A 1 317 ? 21.714 46.389 26.146 1.00 65.49 317 GLY A N 1
ATOM 4713 C CA . GLY A 1 317 ? 21.271 45.065 25.762 1.00 74.36 317 GLY A CA 1
ATOM 4714 C C . GLY A 1 317 ? 19.772 45.188 25.589 1.00 97.63 317 GLY A C 1
ATOM 4715 O O . GLY A 1 317 ? 19.277 46.289 25.356 1.00 113.24 317 GLY A O 1
ATOM 4716 N N . LEU A 1 318 ? 19.044 44.084 25.714 1.00 94.60 318 LEU A N 1
ATOM 4717 C CA . LEU A 1 318 ? 17.592 44.125 25.574 1.00 100.19 318 LEU A CA 1
ATOM 4718 C C . LEU A 1 318 ? 17.192 44.630 24.190 1.00 115.29 318 LEU A C 1
ATOM 4719 O O . LEU A 1 318 ? 16.683 43.872 23.365 1.00 111.37 318 LEU A O 1
ATOM 4724 N N . LYS A 1 319 ? 17.425 45.919 23.957 1.00 136.17 319 LYS A N 1
ATOM 4725 C CA . LYS A 1 319 ? 17.104 46.556 22.688 1.00 141.85 319 LYS A CA 1
ATOM 4726 C C . LYS A 1 319 ? 17.918 45.948 21.550 1.00 138.98 319 LYS A C 1
ATOM 4727 O O . LYS A 1 319 ? 19.104 45.652 21.705 1.00 127.22 319 LYS A O 1
ATOM 4733 N N . ASP A 1 320 ? 17.273 45.780 20.402 1.00 132.03 320 ASP A N 1
ATOM 4734 C CA . ASP A 1 320 ? 17.905 45.156 19.248 1.00 131.22 320 ASP A CA 1
ATOM 4735 C C . ASP A 1 320 ? 19.073 45.969 18.691 1.00 123.86 320 ASP A C 1
ATOM 4736 O O . ASP A 1 320 ? 20.065 45.402 18.234 1.00 118.15 320 ASP A O 1
ATOM 4741 N N . SER A 1 321 ? 18.950 47.293 18.722 1.00 121.03 321 SER A N 1
ATOM 4742 C CA . SER A 1 321 ? 19.960 48.165 18.130 1.00 121.27 321 SER A CA 1
ATOM 4743 C C . SER A 1 321 ? 19.785 49.625 18.535 1.00 104.12 321 SER A C 1
ATOM 4744 O O . SER A 1 321 ? 19.784 50.515 17.683 1.00 94.99 321 SER A O 1
ATOM 4747 N N . ALA A 1 322 ? 19.634 49.871 19.832 1.00 81.52 322 ALA A N 1
ATOM 4748 C CA . ALA A 1 322 ? 19.604 51.240 20.335 1.00 69.59 322 ALA A CA 1
ATOM 4749 C C . ALA A 1 322 ? 20.951 51.592 20.957 1.00 68.60 322 ALA A C 1
ATOM 4750 O O . ALA A 1 322 ? 21.233 51.225 22.097 1.00 68.52 322 ALA A O 1
ATOM 4752 N N . TYR A 1 323 ? 21.780 52.299 20.193 1.00 55.93 323 TYR A N 1
ATOM 4753 C CA . TYR A 1 323 ? 23.128 52.646 20.626 1.00 33.48 323 TYR A CA 1
ATOM 4754 C C . TYR A 1 323 ? 23.210 54.092 21.082 1.00 31.12 323 TYR A C 1
ATOM 4755 O O . TYR A 1 323 ? 22.673 54.984 20.434 1.00 38.45 323 TYR A O 1
ATOM 4773 N N . GLU A 1 324 ? 23.878 54.306 22.212 1.00 26.66 324 GLU A N 1
ATOM 4774 C CA . GLU A 1 324 ? 24.218 55.647 22.677 1.00 30.42 324 GLU A CA 1
ATOM 4775 C C . GLU A 1 324 ? 25.689 55.866 22.359 1.00 31.76 324 GLU A C 1
ATOM 4776 O O . GLU A 1 324 ? 26.500 54.982 22.611 1.00 22.77 324 GLU A O 1
ATOM 4788 N N . SER A 1 325 ? 26.036 57.024 21.802 1.00 20.95 325 SER A N 1
ATOM 4789 C CA . SER A 1 325 ? 27.426 57.311 21.458 1.00 17.55 325 SER A CA 1
ATOM 4790 C C . SER A 1 325 ? 27.754 58.795 21.592 1.00 18.70 325 SER A C 1
ATOM 4791 O O . SER A 1 325 ? 26.951 59.654 21.234 1.00 18.47 325 SER A O 1
ATOM 4799 N N . CYS A 1 326 ? 28.941 59.071 22.117 1.00 13.83 326 CYS A N 1
ATOM 4800 C CA . CYS A 1 326 ? 29.465 60.422 22.237 1.00 16.09 326 CYS A CA 1
ATOM 4801 C C . CYS A 1 326 ? 30.942 60.390 21.879 1.00 19.16 326 CYS A C 1
ATOM 4802 O O . CYS A 1 326 ? 31.573 59.330 21.931 1.00 13.24 326 CYS A O 1
ATOM 4809 N N . ALA A 1 327 ? 31.492 61.544 21.517 1.00 13.97 327 ALA A N 1
ATOM 4810 C CA . ALA A 1 327 ? 32.920 61.644 21.253 1.00 12.43 327 ALA A CA 1
ATOM 4811 C C . ALA A 1 327 ? 33.456 62.972 21.765 1.00 13.51 327 ALA A C 1
ATOM 4812 O O . ALA A 1 327 ? 32.722 63.955 21.822 1.00 15.85 327 ALA A O 1
ATOM 4819 N N . PHE A 1 328 ? 34.727 62.973 22.156 1.00 15.26 328 PHE A N 1
ATOM 4820 C CA . PHE A 1 328 ? 35.374 64.140 22.739 1.00 15.49 328 PHE A CA 1
ATOM 4821 C C . PHE A 1 328 ? 36.743 64.335 22.132 1.00 15.73 328 PHE A C 1
ATOM 4822 O O . PHE A 1 328 ? 37.484 63.368 21.962 1.00 17.09 328 PHE A O 1
ATOM 4839 N N . VAL A 1 329 ? 37.073 65.580 21.803 1.00 16.72 329 VAL A N 1
ATOM 4840 C CA . VAL A 1 329 ? 38.430 65.934 21.405 1.00 15.87 329 VAL A CA 1
ATOM 4841 C C . VAL A 1 329 ? 39.151 66.527 22.606 1.00 16.92 329 VAL A C 1
ATOM 4842 O O . VAL A 1 329 ? 38.633 67.430 23.259 1.00 18.97 329 VAL A O 1
ATOM 4855 N N . ILE A 1 330 ? 40.345 66.020 22.888 1.00 15.21 330 ILE A N 1
ATOM 4856 C CA . ILE A 1 330 ? 41.101 66.443 24.055 1.00 14.91 330 ILE A CA 1
ATOM 4857 C C . ILE A 1 330 ? 42.463 66.951 23.616 1.00 15.82 330 ILE A C 1
ATOM 4858 O O . ILE A 1 330 ? 43.392 66.164 23.429 1.00 19.57 330 ILE A O 1
ATOM 4874 N N . PRO A 1 331 ? 42.587 68.272 23.428 1.00 19.82 331 PRO A N 1
ATOM 4875 C CA . PRO A 1 331 ? 43.900 68.800 23.051 1.00 17.28 331 PRO A CA 1
ATOM 4876 C C . PRO A 1 331 ? 44.898 68.627 24.187 1.00 20.38 331 PRO A C 1
ATOM 4877 O O . PRO A 1 331 ? 44.481 68.543 25.346 1.00 20.35 331 PRO A O 1
ATOM 4888 N N . THR A 1 332 ? 46.185 68.555 23.860 1.00 22.38 332 THR A N 1
ATOM 4889 C CA . THR A 1 332 ? 47.230 68.379 24.866 1.00 26.01 332 THR A CA 1
ATOM 4890 C C . THR A 1 332 ? 48.151 69.605 24.922 1.00 28.44 332 THR A C 1
ATOM 4891 O O . THR A 1 332 ? 49.170 69.595 25.608 1.00 33.55 332 THR A O 1
ATOM 4902 N N . LYS A 1 333 ? 47.784 70.655 24.197 1.00 30.85 333 LYS A N 1
ATOM 4903 C CA . LYS A 1 333 ? 48.460 71.946 24.312 1.00 33.44 333 LYS A CA 1
ATOM 4904 C C . LYS A 1 333 ? 47.454 73.042 23.984 1.00 33.33 333 LYS A C 1
ATOM 4905 O O . LYS A 1 333 ? 46.379 72.759 23.455 1.00 28.89 333 LYS A O 1
ATOM 4924 N N . GLY A 1 334 ? 47.786 74.286 24.319 1.00 38.94 334 GLY A N 1
ATOM 4925 C CA . GLY A 1 334 ? 46.926 75.414 23.999 1.00 29.52 334 GLY A CA 1
ATOM 4926 C C . GLY A 1 334 ? 45.878 75.693 25.062 1.00 24.93 334 GLY A C 1
ATOM 4927 O O . GLY A 1 334 ? 45.970 75.187 26.179 1.00 28.91 334 GLY A O 1
ATOM 4931 N N . ARG A 1 335 ? 44.878 76.495 24.702 1.00 29.23 335 ARG A N 1
ATOM 4932 C CA . AR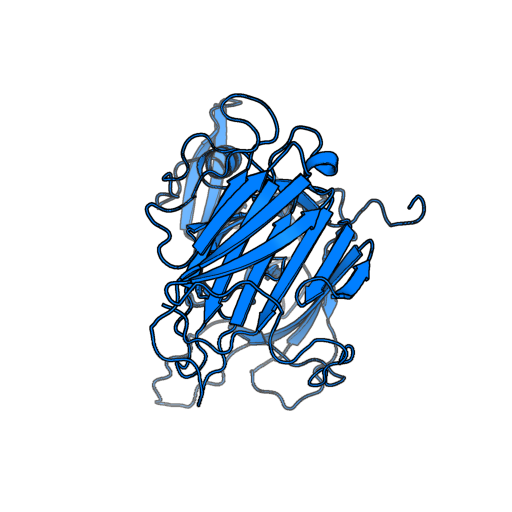G A 1 335 ? 43.820 76.905 25.627 1.00 34.59 335 ARG A CA 1
ATOM 4933 C C . ARG A 1 335 ? 43.059 75.720 26.202 1.00 37.34 335 ARG A C 1
ATOM 4934 O O . ARG A 1 335 ? 42.656 74.817 25.465 1.00 25.96 335 ARG A O 1
ATOM 4955 N N . ARG A 1 336 ? 42.860 75.742 27.518 1.00 24.07 336 ARG A N 1
ATOM 4956 C CA A ARG A 1 336 ? 42.107 74.701 28.209 0.49 31.26 336 ARG A CA 1
ATOM 4957 C CA C ARG A 1 336 ? 42.107 74.699 28.210 0.51 31.25 336 ARG A CA 1
ATOM 4958 C C . ARG A 1 336 ? 42.622 73.313 27.834 1.00 31.00 336 ARG A C 1
ATOM 4959 O O . ARG A 1 336 ? 41.840 72.400 27.575 1.00 27.53 336 ARG A O 1
ATOM 4998 N N . LYS A 1 337 ? 43.942 73.161 27.798 1.00 29.93 337 LYS A N 1
ATOM 4999 C CA . LYS A 1 337 ? 44.539 71.886 27.416 1.00 32.44 337 LYS A CA 1
ATOM 5000 C C . LYS A 1 337 ? 44.085 70.795 28.380 1.00 30.63 337 LYS A C 1
ATOM 5001 O O . LYS A 1 337 ? 43.811 71.063 29.547 1.00 29.27 337 LYS A O 1
ATOM 5020 N N . LEU A 1 338 ? 43.971 69.577 27.858 1.00 24.92 338 LEU A N 1
ATOM 5021 C CA . LEU A 1 338 ? 43.574 68.399 28.626 1.00 20.66 338 LEU A CA 1
ATOM 5022 C C . LEU A 1 338 ? 42.126 68.464 29.128 1.00 23.57 338 LEU A C 1
ATOM 5023 O O . LEU A 1 338 ? 41.714 67.656 29.961 1.00 24.31 338 LEU A O 1
ATOM 5039 N N . VAL A 1 339 ? 41.349 69.398 28.584 1.00 27.13 339 VAL A N 1
ATOM 5040 C CA . VAL A 1 339 ? 39.923 69.495 28.889 1.00 24.64 339 VAL A CA 1
ATOM 5041 C C . VAL A 1 339 ? 39.118 68.972 27.697 1.00 19.71 339 VAL A C 1
ATOM 5042 O O . VAL A 1 339 ? 39.195 69.550 26.614 1.00 20.57 339 VAL A O 1
ATOM 5055 N N . PRO A 1 340 ? 38.349 67.879 27.886 1.00 20.45 340 PRO A N 1
ATOM 5056 C CA . PRO A 1 340 ? 37.589 67.315 26.763 1.00 16.98 340 PRO A CA 1
ATOM 5057 C C . PRO A 1 340 ? 36.575 68.275 26.154 1.00 22.42 340 PRO A C 1
ATOM 5058 O O . PRO A 1 340 ? 35.840 68.953 26.873 1.00 24.43 340 PRO A O 1
ATOM 5069 N N . ARG A 1 341 ? 36.574 68.334 24.824 1.00 21.96 341 ARG A N 1
ATOM 5070 C CA . ARG A 1 341 ? 35.578 69.072 24.059 1.00 21.56 341 ARG A CA 1
ATOM 5071 C C . ARG A 1 341 ? 34.587 68.094 23.451 1.00 22.00 341 ARG A C 1
ATOM 5072 O O . ARG A 1 341 ? 34.956 67.286 22.608 1.00 17.56 341 ARG A O 1
ATOM 5093 N N . ARG A 1 342 ? 33.333 68.175 23.869 1.00 21.20 342 ARG A N 1
ATOM 5094 C CA . ARG A 1 342 ? 32.283 67.336 23.318 1.00 31.06 342 ARG A CA 1
ATOM 5095 C C . ARG A 1 342 ? 32.046 67.692 21.857 1.00 35.16 342 ARG A C 1
ATOM 5096 O O . ARG A 1 342 ? 32.017 68.871 21.495 1.00 26.70 342 ARG A O 1
ATOM 5117 N N . ILE A 1 343 ? 31.887 66.681 21.011 1.00 21.61 343 ILE A N 1
ATOM 5118 C CA . ILE A 1 343 ? 31.754 66.936 19.583 1.00 21.95 343 ILE A CA 1
ATOM 5119 C C . ILE A 1 343 ? 30.314 67.285 19.214 1.00 30.08 343 ILE A C 1
ATOM 5120 O O . ILE A 1 343 ? 30.074 68.245 18.470 1.00 32.66 343 ILE A O 1
ATOM 5136 N N . MET A 1 344 ? 29.346 66.536 19.731 1.00 27.80 344 MET A N 1
ATOM 5137 C CA . MET A 1 344 ? 27.963 66.959 19.507 1.00 46.76 344 MET A CA 1
ATOM 5138 C C . MET A 1 344 ? 27.437 67.781 20.672 1.00 52.65 344 MET A C 1
ATOM 5139 O O . MET A 1 344 ? 28.086 67.883 21.713 1.00 50.46 344 MET A O 1
ATOM 5144 N N . SER A 1 345 ? 26.256 68.361 20.486 1.00 67.99 345 SER A N 1
ATOM 5145 C CA . SER A 1 345 ? 25.691 69.316 21.442 1.00 92.05 345 SER A CA 1
ATOM 5146 C C . SER A 1 345 ? 25.646 68.763 22.869 1.00 82.91 345 SER A C 1
ATOM 5147 O O . SER A 1 345 ? 26.131 69.401 23.804 1.00 83.96 345 SER A O 1
ATOM 5150 N N . LYS A 1 346 ? 25.072 67.574 23.027 1.00 46.95 346 LYS A N 1
ATOM 5151 C CA . LYS A 1 346 ? 24.845 67.020 24.356 1.00 59.59 346 LYS A CA 1
ATOM 5152 C C . LYS A 1 346 ? 25.189 65.533 24.432 1.00 36.11 346 LYS A C 1
ATOM 5153 O O . LYS A 1 346 ? 24.896 64.779 23.503 1.00 38.47 346 LYS A O 1
ATOM 5159 N N . CYS A 1 347 ? 25.801 65.114 25.536 1.00 47.58 347 CYS A N 1
ATOM 5160 C CA . CYS A 1 347 ? 26.041 63.696 25.785 1.00 38.05 347 CYS A CA 1
ATOM 5161 C C . CYS A 1 347 ? 25.469 63.330 27.140 1.00 36.47 347 CYS A C 1
ATOM 5162 O O . CYS A 1 347 ? 26.118 63.496 28.171 1.00 40.41 347 CYS A O 1
ATOM 5169 N N . TYR A 1 348 ? 24.245 62.822 27.133 1.00 41.49 348 TYR A N 1
ATOM 5170 C CA . TYR A 1 348 ? 23.549 62.531 28.375 1.00 42.57 348 TYR A CA 1
ATOM 5171 C C . TYR A 1 348 ? 24.083 61.294 29.102 1.00 38.96 348 TYR A C 1
ATOM 5172 O O . TYR A 1 348 ? 24.240 61.324 30.322 1.00 40.76 348 TYR A O 1
ATOM 5190 N N . PRO A 1 349 ? 24.373 60.205 28.365 1.00 42.15 349 PRO A N 1
ATOM 5191 C CA . PRO A 1 349 ? 24.789 58.974 29.052 1.00 32.59 349 PRO A CA 1
ATOM 5192 C C . PRO A 1 349 ? 26.184 59.016 29.676 1.00 35.58 349 PRO A C 1
ATOM 5193 O O . PRO A 1 349 ? 26.413 58.319 30.665 1.00 33.26 349 PRO A O 1
ATOM 5204 N N . PHE A 1 350 ? 27.098 59.807 29.119 1.00 26.71 350 PHE A N 1
ATOM 5205 C CA . PHE A 1 350 ? 28.501 59.714 29.517 1.00 22.41 350 PHE A CA 1
ATOM 5206 C C . PHE A 1 350 ? 29.131 61.041 29.894 1.00 27.37 350 PHE A C 1
ATOM 5207 O O . PHE A 1 350 ? 28.841 62.077 29.295 1.00 28.07 350 PHE A O 1
ATOM 5224 N N . ARG A 1 351 ? 30.009 60.986 30.889 1.00 26.63 351 ARG A N 1
ATOM 5225 C CA . ARG A 1 351 ? 30.876 62.106 31.220 1.00 29.70 351 ARG A CA 1
ATOM 5226 C C . ARG A 1 351 ? 32.297 61.597 31.310 1.00 28.56 351 ARG A C 1
ATOM 5227 O O . ARG A 1 351 ? 32.567 60.564 31.922 1.00 30.04 351 ARG A O 1
ATOM 5248 N N . LEU A 1 352 ? 33.207 62.333 30.687 1.00 24.03 352 LEU A N 1
ATOM 5249 C CA . LEU A 1 352 ? 34.604 61.957 30.658 1.00 24.15 352 LEU A CA 1
ATOM 5250 C C . LEU A 1 352 ? 35.425 63.107 31.218 1.00 28.54 352 LEU A C 1
ATOM 5251 O O . LEU A 1 352 ? 35.269 64.252 30.799 1.00 29.43 352 LEU A O 1
ATOM 5267 N N . THR A 1 353 ? 36.286 62.797 32.178 1.00 26.59 353 THR A N 1
ATOM 5268 C CA . THR A 1 353 ? 37.138 63.805 32.791 1.00 35.02 353 THR A CA 1
ATOM 5269 C C . THR A 1 353 ? 38.524 63.241 33.002 1.00 27.18 353 THR A C 1
ATOM 5270 O O . THR A 1 353 ? 38.691 62.036 33.197 1.00 33.41 353 THR A O 1
ATOM 5281 N N . TYR A 1 354 ? 39.517 64.119 32.938 1.00 28.05 354 TYR A N 1
ATOM 5282 C CA . TYR A 1 354 ? 40.909 63.730 33.089 1.00 28.85 354 TYR A CA 1
ATOM 5283 C C . TYR A 1 354 ? 41.572 64.562 34.173 1.00 35.91 354 TYR A C 1
ATOM 5284 O O . TYR A 1 354 ? 41.368 65.773 34.245 1.00 34.99 354 TYR A O 1
ATOM 5302 N N . HIS A 1 355 ? 42.362 63.895 35.007 1.00 30.86 355 HIS A N 1
ATOM 5303 C CA . HIS A 1 355 ? 43.056 64.534 36.117 1.00 45.02 355 HIS A CA 1
ATOM 5304 C C . HIS A 1 355 ? 44.556 64.483 35.842 1.00 38.06 355 HIS A C 1
ATOM 5305 O O . HIS A 1 355 ? 45.209 63.481 36.141 1.00 36.82 355 HIS A O 1
ATOM 5320 N N . PRO A 1 356 ? 45.104 65.558 35.244 1.00 36.63 356 PRO A N 1
ATOM 5321 C CA . PRO A 1 356 ? 46.496 65.533 34.778 1.00 38.57 356 PRO A CA 1
ATOM 5322 C C . PRO A 1 356 ? 47.494 65.186 35.873 1.00 40.21 356 PRO A C 1
ATOM 5323 O O . PRO A 1 356 ? 48.464 64.479 35.605 1.00 45.03 356 PRO A O 1
ATOM 5334 N N . SER A 1 357 ? 47.244 65.669 37.086 1.00 49.13 357 SER A N 1
ATOM 5335 C CA . SER A 1 357 ? 48.151 65.458 38.211 1.00 54.83 357 SER A CA 1
ATOM 5336 C C . SER A 1 357 ? 48.382 63.977 38.494 1.00 53.55 357 SER A C 1
ATOM 5337 O O . SER A 1 357 ? 49.515 63.549 38.723 1.00 50.51 357 SER A O 1
ATOM 5345 N N . THR A 1 358 ? 47.305 63.200 38.467 1.00 48.88 358 THR A N 1
ATOM 5346 C CA . THR A 1 358 ? 47.377 61.774 38.762 1.00 52.12 358 THR A CA 1
ATOM 5347 C C . THR A 1 358 ? 47.344 60.919 37.495 1.00 42.72 358 THR A C 1
ATOM 5348 O O . THR A 1 358 ? 47.479 59.699 37.565 1.00 38.30 358 THR A O 1
ATOM 5359 N N . MET A 1 359 ? 47.170 61.563 36.343 1.00 40.04 359 MET A N 1
ATOM 5360 C CA . MET A 1 359 ? 47.084 60.853 35.070 1.00 41.37 359 MET A CA 1
ATOM 5361 C C . MET A 1 359 ? 45.975 59.814 35.152 1.00 28.46 359 MET A C 1
ATOM 5362 O O . MET A 1 359 ? 46.155 58.653 34.780 1.00 26.61 359 MET A O 1
ATOM 5376 N N . THR A 1 360 ? 44.830 60.256 35.658 1.00 27.76 360 THR A N 1
ATOM 5377 C CA . THR A 1 360 ? 43.680 59.394 35.869 1.00 34.92 360 THR A CA 1
ATOM 5378 C C . THR A 1 360 ? 42.492 59.880 35.059 1.00 28.88 360 THR A C 1
ATOM 5379 O O . THR A 1 360 ? 42.111 61.049 35.128 1.00 33.13 360 THR A O 1
ATOM 5390 N N . VAL A 1 361 ? 41.919 58.971 34.283 1.00 28.84 361 VAL A N 1
ATOM 5391 C CA . VAL A 1 361 ? 40.682 59.238 33.576 1.00 21.32 361 VAL A CA 1
ATOM 5392 C C . VAL A 1 361 ? 39.535 58.764 34.437 1.00 24.12 361 VAL A C 1
ATOM 5393 O O . VAL A 1 361 ? 39.649 57.751 35.128 1.00 26.80 361 VAL A O 1
ATOM 5406 N N . ARG A 1 362 ? 38.436 59.503 34.389 1.00 27.30 362 ARG A N 1
ATOM 5407 C CA . ARG A 1 362 ? 37.196 59.069 35.000 1.00 27.45 362 ARG A CA 1
ATOM 5408 C C . ARG A 1 362 ? 36.078 59.073 33.965 1.00 24.45 362 ARG A C 1
ATOM 5409 O O . ARG A 1 362 ? 35.810 60.089 33.315 1.00 27.59 362 ARG A O 1
ATOM 5430 N N . LEU A 1 363 ? 35.449 57.913 33.814 1.00 20.89 363 LEU A N 1
ATOM 5431 C CA . LEU A 1 363 ? 34.259 57.755 32.992 1.00 20.60 363 LEU A CA 1
ATOM 5432 C C . LEU A 1 363 ? 33.029 57.564 33.865 1.00 29.08 363 LEU A C 1
ATOM 5433 O O . LEU A 1 363 ? 32.959 56.611 34.642 1.00 26.79 363 LEU A O 1
ATOM 5449 N N . ASP A 1 364 ? 32.062 58.466 33.729 1.00 25.61 364 ASP A N 1
ATOM 5450 C CA . ASP A 1 364 ? 30.781 58.330 34.409 1.00 31.45 364 ASP A CA 1
ATOM 5451 C C . ASP A 1 364 ? 29.735 57.850 33.429 1.00 30.66 364 ASP A C 1
ATOM 5452 O O . ASP A 1 364 ? 29.598 58.397 32.335 1.00 29.62 364 ASP A O 1
ATOM 5461 N N . VAL A 1 365 ? 29.014 56.808 33.827 1.00 27.76 365 VAL A N 1
ATOM 5462 C CA . VAL A 1 365 ? 27.933 56.262 33.030 1.00 24.38 365 VAL A CA 1
ATOM 5463 C C . VAL A 1 365 ? 26.614 56.451 33.762 1.00 40.00 365 VAL A C 1
ATOM 5464 O O . VAL A 1 365 ? 26.401 55.859 34.818 1.00 44.99 365 VAL A O 1
ATOM 5477 N N . ARG A 1 366 ? 25.733 57.274 33.206 1.00 37.31 366 ARG A N 1
ATOM 5478 C CA . ARG A 1 366 ? 24.420 57.479 33.803 1.00 47.53 366 ARG A CA 1
ATOM 5479 C C . ARG A 1 366 ? 23.580 56.224 33.599 1.00 49.47 366 ARG A C 1
ATOM 5480 O O . ARG A 1 366 ? 23.569 55.645 32.510 1.00 44.97 366 ARG A O 1
ATOM 5501 N N . VAL A 1 367 ? 22.894 55.799 34.657 1.00 54.28 367 VAL A N 1
ATOM 5502 C CA . VAL A 1 367 ? 22.058 54.604 34.612 1.00 58.42 367 VAL A CA 1
ATOM 5503 C C . VAL A 1 367 ? 20.754 54.836 35.372 1.00 66.56 367 VAL A C 1
ATOM 5504 O O . VAL A 1 367 ? 20.644 55.782 36.152 1.00 62.34 367 VAL A O 1
ATOM 5517 N N . GLU A 1 368 ? 19.772 53.969 35.142 1.00 73.55 368 GLU A N 1
ATOM 5518 C CA . GLU A 1 368 ? 18.479 54.072 35.814 1.00 83.51 368 GLU A CA 1
ATOM 5519 C C . GLU A 1 368 ? 18.490 53.362 37.171 1.00 98.67 368 GLU A C 1
ATOM 5520 O O . GLU A 1 368 ? 19.520 52.844 37.605 1.00 87.08 368 GLU A O 1
ATOM 5532 N N . LYS A 1 369 ? 17.335 53.345 37.832 1.00 111.59 369 LYS A N 1
ATOM 5533 C CA . LYS A 1 369 ? 17.228 52.900 39.221 1.00 90.23 369 LYS A CA 1
ATOM 5534 C C . LYS A 1 369 ? 17.509 51.412 39.417 1.00 89.65 369 LYS A C 1
ATOM 5535 O O . LYS A 1 369 ? 18.401 51.036 40.179 1.00 89.31 369 LYS A O 1
ATOM 5537 N N . HIS A 1 370 ? 16.733 50.576 38.737 1.00 92.03 370 HIS A N 1
ATOM 5538 C CA . HIS A 1 370 ? 16.798 49.128 38.913 1.00 94.39 370 HIS A CA 1
ATOM 5539 C C . HIS A 1 370 ? 18.206 48.579 38.664 1.00 103.78 370 HIS A C 1
ATOM 5540 O O . HIS A 1 370 ? 18.980 49.173 37.914 1.00 112.52 370 HIS A O 1
ATOM 5555 N N . HIS A 1 371 ? 18.537 47.448 39.290 1.00 96.03 371 HIS A N 1
ATOM 5556 C CA . HIS A 1 371 ? 19.929 46.998 39.307 1.00 93.65 371 HIS A CA 1
ATOM 5557 C C . HIS A 1 371 ? 20.173 45.486 39.436 1.00 91.77 371 HIS A C 1
ATOM 5558 O O . HIS A 1 371 ? 21.241 45.007 39.058 1.00 87.20 371 HIS A O 1
ATOM 5560 N N . GLY A 1 372 ? 19.209 44.736 39.965 1.00 113.95 372 GLY A N 1
ATOM 5561 C CA . GLY A 1 372 ? 19.485 43.373 40.396 1.00 108.51 372 GLY A CA 1
ATOM 5562 C C . GLY A 1 372 ? 18.904 42.209 39.607 1.00 102.62 372 GLY A C 1
ATOM 5563 O O . GLY A 1 372 ? 18.730 41.127 40.157 1.00 85.94 372 GLY A O 1
ATOM 5564 N N . ALA A 1 373 ? 18.598 42.413 38.329 1.00 111.24 373 ALA A N 1
ATOM 5565 C CA . ALA A 1 373 ? 18.113 41.316 37.492 1.00 102.47 373 ALA A CA 1
ATOM 5566 C C . ALA A 1 373 ? 17.984 41.717 36.024 1.00 102.03 373 ALA A C 1
ATOM 5567 O O . ALA A 1 373 ? 17.875 42.900 35.711 1.00 116.39 373 ALA A O 1
ATOM 5569 N N . THR A 1 374 ? 17.973 40.712 35.145 1.00 84.81 374 THR A N 1
ATOM 5570 C CA . THR A 1 374 ? 17.818 40.878 33.694 1.00 99.97 374 THR A CA 1
ATOM 5571 C C . THR A 1 374 ? 18.530 42.106 33.111 1.00 109.41 374 THR A C 1
ATOM 5572 O O . THR A 1 374 ? 17.925 42.912 32.404 1.00 107.53 374 THR A O 1
ATOM 5576 N N . ASP A 1 375 ? 19.823 42.225 33.395 1.00 97.99 375 ASP A N 1
ATOM 5577 C CA . ASP A 1 375 ? 20.622 43.339 32.895 1.00 80.55 375 ASP A CA 1
ATOM 5578 C C . ASP A 1 375 ? 21.887 42.860 32.186 1.00 82.31 375 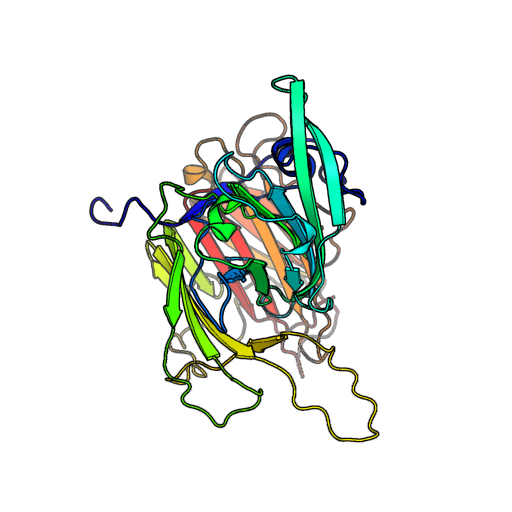ASP A C 1
ATOM 5579 O O . ASP A 1 375 ? 22.546 41.910 32.620 1.00 68.91 375 ASP A O 1
ATOM 5584 N N . GLN A 1 376 ? 22.218 43.528 31.087 1.00 70.82 376 GLN A N 1
ATOM 5585 C CA . GLN A 1 376 ? 23.397 43.178 30.314 1.00 61.28 376 GLN A CA 1
ATOM 5586 C C . GLN A 1 376 ? 23.956 44.393 29.578 1.00 73.20 376 GLN A C 1
ATOM 5587 O O . GLN A 1 376 ? 24.318 44.305 28.404 1.00 71.18 376 GLN A O 1
ATOM 5593 N N . GLY A 1 377 ? 24.029 45.525 30.274 1.00 54.31 377 GLY A N 1
ATOM 5594 C CA . GLY A 1 377 ? 24.579 46.740 29.699 1.00 41.43 377 GLY A CA 1
ATOM 5595 C C . GLY A 1 377 ? 26.028 46.593 29.263 1.00 34.30 377 GLY A C 1
ATOM 5596 O O . GLY A 1 377 ? 26.793 45.838 29.866 1.00 24.94 377 GLY A O 1
ATOM 5597 N N . PHE A 1 378 ? 26.400 47.311 28.205 1.00 22.65 378 PHE A N 1
ATOM 5598 C CA . PHE A 1 378 ? 27.768 47.294 27.690 1.00 21.17 378 PHE A CA 1
ATOM 5599 C C . PHE A 1 378 ? 28.193 48.693 27.281 1.00 24.69 378 PHE A C 1
ATOM 5600 O O . PHE A 1 378 ? 27.431 49.407 26.635 1.00 19.40 378 PHE A O 1
ATOM 5617 N N . VAL A 1 379 ? 29.402 49.071 27.680 1.00 20.45 379 VAL A N 1
ATOM 5618 C CA . VAL A 1 379 ? 30.000 50.339 27.283 1.00 19.68 379 VAL A CA 1
ATOM 5619 C C . VAL A 1 379 ? 31.416 50.085 26.774 1.00 20.95 379 VAL A C 1
ATOM 5620 O O . VAL A 1 379 ? 32.160 49.275 27.343 1.00 19.35 379 VAL A O 1
ATOM 5633 N N . PHE A 1 380 ? 31.768 50.768 25.686 1.00 14.49 380 PHE A N 1
ATOM 5634 C CA . PHE A 1 380 ? 33.114 50.747 25.135 1.00 12.56 380 PHE A CA 1
ATOM 5635 C C . PHE A 1 380 ? 33.674 52.161 25.066 1.00 12.79 380 PHE A C 1
ATOM 5636 O O . PHE A 1 380 ? 33.039 53.055 24.510 1.00 15.07 380 PHE A O 1
ATOM 5653 N N . LEU A 1 381 ? 34.854 52.350 25.642 1.00 16.35 381 LEU A N 1
ATOM 5654 C CA . LEU A 1 381 ? 35.568 53.617 25.573 1.00 19.37 381 LEU A CA 1
ATOM 5655 C C . LEU A 1 381 ? 36.876 53.408 24.845 1.00 18.73 381 LEU A C 1
ATOM 5656 O O . LEU A 1 381 ? 37.669 52.553 25.231 1.00 16.64 381 LEU A O 1
ATOM 5672 N N . LYS A 1 382 ? 37.100 54.188 23.795 1.00 12.34 382 LYS A N 1
ATOM 5673 C CA . LYS A 1 382 ? 38.391 54.189 23.129 1.00 17.53 382 LYS A CA 1
ATOM 5674 C C . LYS A 1 382 ? 38.986 55.585 23.203 1.00 14.18 382 LYS A C 1
ATOM 5675 O O . LYS A 1 382 ? 38.294 56.581 23.008 1.00 17.07 382 LYS A O 1
ATOM 5694 N N . MET A 1 383 ? 40.273 55.632 23.511 1.00 13.01 383 MET A N 1
ATOM 5695 C CA . MET A 1 383 ? 41.025 56.874 23.563 1.00 14.28 383 MET A CA 1
ATOM 5696 C C . MET A 1 383 ? 42.290 56.656 22.748 1.00 16.44 383 MET A C 1
ATOM 5697 O O . MET A 1 383 ? 42.980 55.653 22.925 1.00 15.44 383 MET A O 1
ATOM 5711 N N . GLU A 1 384 ? 42.578 57.574 21.832 1.00 14.36 384 GLU A N 1
ATOM 5712 C CA . GLU A 1 384 ? 43.674 57.378 20.893 1.00 13.29 384 GLU A CA 1
ATOM 5713 C C . GLU A 1 384 ? 44.379 58.676 20.534 1.00 13.20 384 GLU A C 1
ATOM 5714 O O . GLU A 1 384 ? 43.757 59.733 20.408 1.00 12.53 384 GLU A O 1
ATOM 5726 N N . SER A 1 385 ? 45.690 58.563 20.372 1.00 14.26 385 SER A N 1
ATOM 5727 C CA . SER A 1 385 ? 46.505 59.589 19.756 1.00 13.76 385 SER A CA 1
ATOM 5728 C C . SER A 1 385 ? 46.831 59.125 18.351 1.00 14.71 385 SER A C 1
ATOM 5729 O O . SER A 1 385 ? 46.199 58.208 17.838 1.00 12.96 385 SER A O 1
ATOM 5737 N N . GLY A 1 386 ? 47.829 59.745 17.739 1.00 13.36 386 GLY A N 1
ATOM 5738 C CA . GLY A 1 386 ? 48.294 59.317 16.434 1.00 12.18 386 GLY A CA 1
ATOM 5739 C C . GLY A 1 386 ? 49.049 58.003 16.465 1.00 17.69 386 GLY A C 1
ATOM 5740 O O . GLY A 1 386 ? 49.105 57.297 15.457 1.00 17.67 386 GLY A O 1
ATOM 5744 N N . THR A 1 387 ? 49.619 57.665 17.622 1.00 14.19 387 THR A N 1
ATOM 5745 C CA . THR A 1 387 ? 50.536 56.532 17.732 1.00 16.60 387 THR A CA 1
ATOM 5746 C C . THR A 1 387 ? 50.119 55.470 18.759 1.00 14.43 387 THR A C 1
ATOM 5747 O O . THR A 1 387 ? 50.700 54.383 18.789 1.00 16.38 387 THR A O 1
ATOM 5758 N N . TYR A 1 388 ? 49.118 55.788 19.579 1.00 14.71 388 TYR A N 1
ATOM 5759 C CA . TYR A 1 388 ? 48.600 54.873 20.610 1.00 15.79 388 TYR A CA 1
ATOM 5760 C C . TYR A 1 388 ? 47.081 54.869 20.644 1.00 16.24 388 TYR A C 1
ATOM 5761 O O . TYR A 1 388 ? 46.449 55.910 20.457 1.00 15.69 388 TYR A O 1
ATOM 5779 N N . SER A 1 389 ? 46.503 53.699 20.914 1.00 14.95 389 SER A N 1
ATOM 5780 C CA . SER A 1 389 ? 45.078 53.596 21.184 1.00 17.38 389 SER A CA 1
ATOM 5781 C C . SER A 1 389 ? 44.828 52.646 22.340 1.00 19.93 389 SER A C 1
ATOM 5782 O O . SER A 1 389 ? 45.504 51.624 22.481 1.00 18.22 389 SER A O 1
ATOM 5790 N N . GLU A 1 390 ? 43.865 53.021 23.174 1.00 16.41 390 GLU A N 1
ATOM 5791 C CA . GLU A 1 390 ? 43.433 52.225 24.320 1.00 18.19 390 GLU A CA 1
ATOM 5792 C C . GLU A 1 390 ? 41.941 52.015 24.229 1.00 19.14 390 GLU A C 1
ATOM 5793 O O . GLU A 1 390 ? 41.186 52.985 24.231 1.00 17.48 390 GLU A O 1
ATOM 5805 N N . GLY A 1 391 ? 41.521 50.757 24.145 1.00 13.11 391 GLY A N 1
ATOM 5806 C CA . GLY A 1 391 ? 40.114 50.412 24.220 1.00 16.86 391 GLY A CA 1
ATOM 5807 C C . GLY A 1 391 ? 39.806 49.784 25.565 1.00 21.97 391 GLY A C 1
ATOM 5808 O O . GLY A 1 391 ? 40.624 49.042 26.116 1.00 18.52 391 GLY A O 1
ATOM 5812 N N . ARG A 1 392 ? 38.632 50.100 26.099 1.00 18.94 392 ARG A N 1
ATOM 5813 C CA . ARG A 1 392 ? 38.209 49.590 27.395 1.00 19.20 392 ARG A CA 1
ATOM 5814 C C . ARG A 1 392 ? 36.748 49.188 27.352 1.00 18.49 392 ARG A C 1
ATOM 5815 O O . ARG A 1 392 ? 35.876 50.010 27.075 1.00 16.83 392 ARG A O 1
ATOM 5836 N N . GLU A 1 393 ? 36.496 47.908 27.602 1.00 15.11 393 GLU A N 1
ATOM 5837 C CA . GLU A 1 393 ? 35.142 47.383 27.658 1.00 15.10 393 GLU A CA 1
ATOM 5838 C C . GLU A 1 393 ? 34.657 47.407 29.096 1.00 19.29 393 GLU A C 1
ATOM 5839 O O . GLU A 1 393 ? 35.419 47.109 30.022 1.00 17.94 393 GLU A O 1
ATOM 5851 N N . TYR A 1 394 ? 33.389 47.771 29.270 1.00 18.05 394 TYR A N 1
ATOM 5852 C CA . TYR A 1 394 ? 32.747 47.775 30.575 1.00 23.73 394 TYR A CA 1
ATOM 5853 C C . TYR A 1 394 ? 31.455 46.982 30.502 1.00 22.04 394 TYR A C 1
ATOM 5854 O O . TYR A 1 394 ? 30.626 47.202 29.613 1.00 19.36 394 TYR A O 1
ATOM 5872 N N . TYR A 1 395 ? 31.311 46.038 31.428 1.00 20.57 395 TYR A N 1
ATOM 5873 C CA . TYR A 1 395 ? 30.130 45.188 31.513 1.00 22.68 395 TYR A CA 1
ATOM 5874 C C . TYR A 1 395 ? 29.315 45.641 32.712 1.00 26.19 395 TYR A C 1
ATOM 5875 O O . TYR A 1 395 ? 29.774 45.577 33.857 1.00 22.11 395 TYR A O 1
ATOM 5893 N N . LEU A 1 396 ? 28.117 46.136 32.427 1.00 26.63 396 LEU A N 1
ATOM 5894 C CA . LEU A 1 396 ? 27.246 46.715 33.439 1.00 36.61 396 LEU A CA 1
ATOM 5895 C C . LEU A 1 396 ? 26.229 45.702 33.946 1.00 45.20 396 LEU A C 1
ATOM 5896 O O . LEU A 1 396 ? 25.868 44.767 33.232 1.00 52.78 396 LEU A O 1
ATOM 5912 N N . ASP A 1 397 ? 25.772 45.896 35.179 1.00 49.72 397 ASP A N 1
ATOM 5913 C CA . ASP A 1 397 ? 24.611 45.175 35.695 1.00 61.32 397 ASP A CA 1
ATOM 5914 C C . ASP A 1 397 ? 23.501 46.176 36.013 1.00 56.70 397 ASP A C 1
ATOM 5915 O O . ASP A 1 397 ? 22.545 45.863 36.719 1.00 74.69 397 ASP A O 1
ATOM 5924 N N . ARG A 1 398 ? 23.654 47.387 35.484 1.00 57.15 398 ARG A N 1
ATOM 5925 C CA . ARG A 1 398 ? 22.609 48.401 35.505 1.00 55.60 398 ARG A CA 1
ATOM 5926 C C . ARG A 1 398 ? 22.132 48.611 34.079 1.00 57.67 398 ARG A C 1
ATOM 5927 O O . ARG A 1 398 ? 22.866 48.329 33.130 1.00 62.59 398 ARG A O 1
ATOM 5948 N N . VAL A 1 399 ? 20.910 49.103 33.919 1.00 61.55 399 VAL A N 1
ATOM 5949 C CA . VAL A 1 399 ? 20.412 49.418 32.590 1.00 65.27 399 VAL A CA 1
ATOM 5950 C C . VAL A 1 399 ? 20.885 50.827 32.241 1.00 58.37 399 VAL A C 1
ATOM 5951 O O . VAL A 1 399 ? 20.727 51.765 33.023 1.00 53.36 399 VAL A O 1
ATOM 5964 N N . LEU A 1 400 ? 21.510 50.953 31.077 1.00 65.63 400 LEU A N 1
ATOM 5965 C CA . LEU A 1 400 ? 22.037 52.230 30.621 1.00 58.36 400 LEU A CA 1
ATOM 5966 C C . LEU A 1 400 ? 20.893 53.196 30.349 1.00 61.26 400 LEU A C 1
ATOM 5967 O O . LEU A 1 400 ? 19.824 52.782 29.900 1.00 70.00 400 LEU A O 1
ATOM 5983 N N . TRP A 1 401 ? 21.106 54.479 30.628 1.00 53.03 401 TRP A N 1
ATOM 5984 C CA . TRP A 1 401 ? 20.100 55.484 30.312 1.00 79.06 401 TRP A CA 1
ATOM 5985 C C . TRP A 1 401 ? 19.817 55.499 28.812 1.00 83.89 401 TRP A C 1
ATOM 5986 O O . TRP A 1 401 ? 18.668 55.631 28.388 1.00 91.64 401 TRP A O 1
#

Solvent-accessible surface area: 18942 Å² total; per-residue (Å²): 97,124,184,24,30,91,92,13,2,46,6,63,6,42,99,14,203,71,57,109,25,86,36,57,74,75,6,144,56,1,9,76,34,4,22,93,75,5,0,0,3,4,2,41,0,4,12,54,32,53,99,5,45,161,59,22,0,0,2,2,0,0,3,11,24,111,12,5,48,49,7,99,5,123,0,12,0,0,0,35,16,94,36,46,116,138,13,104,25,104,50,82,51,0,18,0,6,10,22,120,81,85,40,36,68,4,95,33,22,79,8,106,21,93,87,99,33,48,116,23,87,0,0,9,5,99,2,55,6,40,7,86,7,1,0,0,0,9,0,35,44,114,49,0,55,68,0,1,60,30,0,0,0,10,2,69,18,76,1,2,0,0,10,0,2,14,0,66,45,155,15,81,54,91,57,0,3,79,23,131,109,40,122,46,149,133,108,81,79,0,80,106,31,12,2,0,11,0,39,5,16,6,96,9,88,45,56,45,29,7,6,129,116,86,22,71,37,21,76,47,41,84,39,93,18,51,0,0,0,0,74,82,114,84,89,91,232,73,170,50,220,51,52,158,26,2,13,34,35,92,42,148,62,107,45,78,129,132,141,98,145,52,89,116,22,80,158,53,4,88,31,149,77,53,75,147,27,0,7,5,74,5,132,3,51,1,12,128,26,4,126,32,78,6,0,2,0,4,0,24,0,22,5,12,120,61,146,69,45,57,45,28,9,1,9,1,1,2,22,124,58,205,170,118,29,47,32,39,111,2,83,98,119,10,121,6,6,123,10,43,20,75,72,109,87,50,31,0,62,0,5,0,117,7,87,96,103,30,73,59,109,37,120,3,47,0,21,1,16,2,5,0,19,76,72,12,6,6,7,31,4,44,6,40,44,27,4,98

B-factor: mean 37.38, std 24.61, range [8.43, 291.26]

Nearest PDB structures (foldseek):
  4zkq-assembly1_A  TM=1.003E+00  e=1.136E-80  Cricetid gammaherpesvirus 2
  4zlt-assembly1_B  TM=9.751E-01  e=9.162E-71  Cricetid gammaherpesvirus 2
  4zlt-assembly2_A  TM=9.769E-01  e=2.470E-70  Cricetid gammaherpesvirus 2
  5kyh-assembly1_A  TM=2.971E-01  e=1.198E+00  Ignicoccus hospitalis
  5mok-assembly1_A  TM=1.681E-01  e=4.445E-01  Homo sapiens

GO terms:
  GO:0005515 protein binding (F, IPI)

Radius of gyration: 21.98 Å; Cα contacts (8 Å, |Δi|>4): 986; chains: 1; bounding box: 54×50×66 Å

Sequence (388 aa):
ASKVSSRLLTQDILFRKDRQQATISLPIKLPVEDIITQTCDKITYGPLKFLDLLEKEETAVLPLSTDITCPACLGRAVLVGKWECPAHVAVNESDLTVFGPNKEEHVPQFVTVQQPSDGKMQRLFFAKFLGTEESLAVLRVPGPDGHLCIQEALIHFKELSGAGVCSSLWKKANDSREEGLEMKQVDCLETTVLENQTCIATTLSKKIYHRLYCGERLMTGGQVSTRVLLTALGFYYKRQPYTFHRVPKGMVYVHLIDSGSEDYMEYSECEEVTPGRYEDKQISYTFYTDLFQTADGEPVLASVWGTSGLKDSAYESCAFVIPTKGRRRKLVPRRIMSKCYPFRLTYHPSTMTVRLDVRVEKHHGATDQGFVFLKMESGTYSEGREYYLDRVLW

Secondary structure (DSSP, 8-state):
-TTS-SSSBEEEE---S-TT----SS--S-HHHHHHHH-SEEEEEE---EEETTEEEEEEES-SS-S-TT-EEEEEEEEEE---TT----GGG-EEEETTEEEEPPEEEEEE-TTT--EEEEEEEEEEEETT-EEEEEE-TTTGGGGEEEEEEEEE-TT--EEEEEEETT-S-TTSEEEEEE---SPP-SEEEEEEEEEEEEEEEEEEEETTEEEEEEEEEEEEEEEEEEE--PPTT---SSPSS-EEEE---SS---S-S---S-SS---EE-SSEEEEEEE--GGGSSTTS-EEEEEEEE-SSSSS--EEEEEEE-SSSTTTT--EESSS--SSEEEEEETTTTEEEEEEEB-S--SSS---EEEEEEE-SSEEEEEEEE-SS-B-

Foldseek 3Di:
DVPDDPQAKFKFFADAPALVDDQDPPHAADPVVCCNHQARMEIEAAFAFDQAPAWTKTKAFLALDDDPQAFKWKKKKKWFFAADPPDDFDLQQKWKAKAPGATHRFDWDWYAHVVVRDITIMGMDMHMGGRRIIMMMTGHDPRRVVGTQKMKMWIQTPQRHTYMYIHGHPDSSHVQKDKDWDDDDDDDQAASKTKMKIKGKYQAWEWEAAQPHTQDTDRIDIDIWIKIKHAGDDDPPDDDPDDGDIDMDGDDDPDDPPDRPRPPHDLAHDFDDPLQKTKGKDADCQLVVQVQAKKKKKKKKAFPPDPDDMAIWIWIAGCDDPPHRATDTSDDDRPQWDWHADVVRRMIMIIGGFHRDFDDDTWMKMWMWMHHRHYIYIYIGTGSTGGD

Organism: NCBI:txid1605972